Protein AF-Q21NZ9-F1 (afdb_monomer)

Sequence (690 aa):
MTSDVKNKANESQQNQSRYQQVKQILDKAYAAQAIPSYQGLGAFWNTLTYSDFMQFKLYGEKLIADKPQKSCCGAEPKTTRAQASGLIKGLRGEFPFNGEQFPALPWATNALTESDIQFIESWINDDCPEQDGVLLAEASKKEATAVVDPLNLAPSLSNSGNINAFKRSNNEPKQRKNADHLTDEEICKLREAFRWARSLNAWPRDRRSLNSWGKLHGDVCAHGFEQFLTWHRMFLYDFEKNLQDFDPDVTLPFWDWTSPEYDENRDKSKPSNGGIIPKIFRCFITEQAIAELVDEYHLPESVAQKLKAVVGRDFNSGVELFDAAKIEGEEYKNNAAIIVKKLEDLNPLWYNARYPNMFFKTESGNPNVYIRDKETNKPIPVDNGLRGFHHHFPTKQDVDNLLALEYWRDFAGGPAYNQAFGLVDMEPHNTIHIWVGGFNPNYDAEKAQNDNAKDLLDTNMPGDMLDNLTAGFDPIFWPHHVNIDRIFTMWQQRHPNQVPYGMDVALVGLGYNTRDALNAEALGYEYVDAAAFYVVDKTQPAGTINLNAEQINKTALATCRRVELRLHQIKQPTESMYIHAFINEPSIELDTPVVDNDKFAGYVSLWGHGSCVGGPGHCAVPGDAADPYDLRGPNHNAKRNISLDITKALRAAVARGEPNAQISLRALDASLTRIAQELDVEAVSINYVN

Radius of gyration: 30.89 Å; Cα contacts (8 Å, |Δi|>4): 1138; chains: 1; bounding box: 69×73×99 Å

Foldseek 3Di:
DPPVVVVVVVVVPPFAFLLNVLLVLLVVLQPDDDDDDLVPCRSVSVVDDPVCLQQDDRVNFAQFADDDDQDPVNDDDPDASLRSGPVLCQLVCHPPCVPPNHPGDDDDDDRRDPVSSVSVSVCSNVVNDPGDDDDDDDDDDDDDPDPDDDDDDWDAFAFPFQPLPDDAQPFAFAAAAALQFHDPVLLVLQLVLLVVLCVCVVPVPPCLHLVVLLQLQQPAAQAQALCNLLLLLLSLLVNQVSSCVVPVSHHHHAHPLQFCVCVVVLPQQDLPSAFDDHQLQWWADALVLLVCCCPVVVQDVLLSVLNVQRHPDTHLAVVRSCVSSVQDDPSCVVCVVVVVVSRCVVRVQYDHQWGALFAADADDPDRQHADADPPPRWGHGDSRRCVVPVDGRDHPVQLVVLLPDQASCQNRQNDPVSRGGHPLSVPPQLVCLDRGQYAQRQADVVVVVPDPDPDSPPSHDTRQSNRSNRNSSRSNSSSHSVVSNVSLQSSCVVHVPYDRPQQQCDSPPSRDGSVVSNDSSSSRHAYFHHKGKGFDDPVTQAQKHKHDWAFDPPSLLVPFPFKKWKFFQWFQAQFKKKKWKFKPCSPDDLPRDCPPDLRTQDIDTHHHPHDDPDDPPLQPFPPSPDPPPPPDDGRPRGGDMDIGTRSSSVVSCVVVVNRIIIMMMGMAGPVSPDGDRRGDTGMIMITRHD

pLDDT: mean 80.08, std 17.35, range [24.84, 98.5]

Structure (mmCIF, N/CA/C/O backbone):
data_AF-Q21NZ9-F1
#
_entry.id   AF-Q21NZ9-F1
#
loop_
_atom_site.group_PDB
_atom_site.id
_atom_site.type_symbol
_atom_site.label_atom_id
_atom_site.label_alt_id
_atom_site.label_comp_id
_atom_site.label_asym_id
_atom_site.label_entity_id
_atom_site.label_seq_id
_atom_site.pdbx_PDB_ins_code
_atom_site.Cartn_x
_atom_site.Cartn_y
_atom_site.Cartn_z
_atom_site.occupancy
_atom_site.B_iso_or_equiv
_atom_site.auth_seq_id
_atom_site.auth_comp_id
_atom_site.auth_asym_id
_atom_site.auth_atom_id
_atom_site.pdbx_PDB_model_num
ATOM 1 N N . MET A 1 1 ? 24.837 -41.348 63.133 1.00 41.78 1 MET A N 1
ATOM 2 C CA . MET A 1 1 ? 25.150 -41.889 61.788 1.00 41.78 1 MET A CA 1
ATOM 3 C C . MET A 1 1 ? 24.011 -41.631 60.789 1.00 41.78 1 MET A C 1
ATOM 5 O O . MET A 1 1 ? 23.680 -42.499 59.996 1.00 41.78 1 MET A O 1
ATOM 9 N N . THR A 1 2 ? 23.407 -40.438 60.794 1.00 40.72 2 THR A N 1
ATOM 10 C CA . THR A 1 2 ? 22.288 -40.085 59.888 1.00 40.72 2 THR A CA 1
ATOM 11 C C . THR A 1 2 ? 22.387 -38.652 59.346 1.00 40.72 2 THR A C 1
ATOM 13 O O . THR A 1 2 ? 21.443 -38.156 58.741 1.00 40.72 2 THR A O 1
ATOM 16 N N . SER A 1 3 ? 23.541 -37.997 59.515 1.00 34.06 3 SER A N 1
ATOM 17 C CA . SER A 1 3 ? 23.851 -36.676 58.947 1.00 34.06 3 SER A CA 1
ATOM 18 C C . SER A 1 3 ? 24.845 -36.740 57.778 1.00 34.06 3 SER A C 1
ATOM 20 O O . SER A 1 3 ? 24.787 -35.891 56.897 1.00 34.06 3 SER A O 1
ATOM 22 N N . ASP A 1 4 ? 25.680 -37.783 57.692 1.00 35.22 4 ASP A N 1
ATOM 23 C CA . ASP A 1 4 ? 26.759 -37.861 56.687 1.00 35.22 4 ASP A CA 1
ATOM 24 C C . ASP A 1 4 ? 26.341 -38.447 55.328 1.00 35.22 4 ASP A C 1
ATOM 26 O O . ASP A 1 4 ? 27.106 -38.397 54.368 1.00 35.22 4 ASP A O 1
ATOM 30 N N . VAL A 1 5 ? 25.116 -38.971 55.206 1.00 38.28 5 VAL A N 1
ATOM 31 C CA . VAL A 1 5 ? 24.594 -39.489 53.924 1.00 38.28 5 VAL A CA 1
ATOM 32 C C . VAL A 1 5 ? 23.822 -38.412 53.147 1.00 38.28 5 VAL A C 1
ATOM 34 O O . VAL A 1 5 ? 23.776 -38.465 51.923 1.00 38.28 5 VAL A O 1
ATOM 37 N N . LYS A 1 6 ? 23.286 -37.379 53.817 1.00 32.88 6 LYS A N 1
ATOM 38 C CA . LYS A 1 6 ? 22.602 -36.261 53.134 1.00 32.88 6 LYS A CA 1
ATOM 39 C C . LYS A 1 6 ? 23.563 -35.200 52.589 1.00 32.88 6 LYS A C 1
ATOM 41 O O . LYS A 1 6 ? 23.258 -34.606 51.561 1.00 32.88 6 LYS A O 1
ATOM 46 N N . ASN A 1 7 ? 24.739 -35.021 53.194 1.00 33.00 7 ASN A N 1
ATOM 47 C CA . ASN A 1 7 ? 25.736 -34.078 52.670 1.00 33.00 7 ASN A CA 1
ATOM 48 C C . ASN A 1 7 ? 26.469 -34.592 51.424 1.00 33.00 7 ASN A C 1
ATOM 50 O O . ASN A 1 7 ? 26.801 -33.792 50.558 1.00 33.00 7 ASN A O 1
ATOM 54 N N . LYS A 1 8 ? 26.616 -35.913 51.247 1.00 32.22 8 LYS A N 1
ATOM 55 C CA . LYS A 1 8 ? 27.181 -36.468 50.003 1.00 32.22 8 LYS A CA 1
ATOM 56 C C . LYS A 1 8 ? 26.236 -36.400 48.798 1.00 32.22 8 LYS A C 1
ATOM 58 O O . LYS A 1 8 ? 26.708 -36.476 47.670 1.00 32.22 8 LYS A O 1
ATOM 63 N N . ALA A 1 9 ? 24.928 -36.240 49.013 1.00 33.31 9 ALA A N 1
ATOM 64 C CA . ALA A 1 9 ? 23.975 -36.026 47.923 1.00 33.31 9 ALA A CA 1
ATOM 65 C C . ALA A 1 9 ? 23.998 -34.566 47.426 1.00 33.31 9 ALA A C 1
ATOM 67 O O . ALA A 1 9 ? 23.989 -34.338 46.219 1.00 33.31 9 ALA A O 1
ATOM 68 N N . ASN A 1 10 ? 24.131 -33.591 48.334 1.00 33.53 10 ASN A N 1
ATOM 69 C CA . ASN A 1 10 ? 24.170 -32.166 47.977 1.00 33.53 10 ASN A CA 1
ATOM 70 C C . ASN A 1 10 ? 25.502 -31.701 47.363 1.00 33.53 10 ASN A C 1
ATOM 72 O O . ASN A 1 10 ? 25.495 -30.763 46.572 1.00 33.53 10 ASN A O 1
ATOM 76 N N . GLU A 1 11 ? 26.629 -32.360 47.648 1.00 32.78 11 GLU A N 1
ATOM 77 C CA . GLU A 1 11 ? 27.914 -32.033 46.998 1.00 32.78 11 GLU A CA 1
ATOM 78 C C . GLU A 1 11 ? 27.989 -32.500 45.530 1.00 32.78 11 GLU A C 1
ATOM 80 O O . GLU A 1 11 ? 28.794 -31.982 44.760 1.00 32.78 11 GLU A O 1
ATOM 85 N N . SER A 1 12 ? 27.123 -33.428 45.101 1.00 37.47 12 SER A N 1
ATOM 86 C CA . SER A 1 12 ? 27.093 -33.909 43.708 1.00 37.47 12 SER A CA 1
ATOM 87 C C . SER A 1 12 ? 26.296 -33.019 42.741 1.00 37.47 12 SER A C 1
ATOM 89 O O . SER A 1 12 ? 26.471 -33.132 41.531 1.00 37.47 12 SER A O 1
ATOM 91 N N . GLN A 1 13 ? 25.463 -32.102 43.251 1.00 38.47 13 GLN A N 1
ATOM 92 C CA . GLN A 1 13 ? 24.642 -31.192 42.435 1.00 38.47 13 GLN A CA 1
ATOM 93 C C . GLN A 1 13 ? 25.307 -29.838 42.141 1.00 38.47 13 GLN A C 1
ATOM 95 O O . GLN A 1 13 ? 24.826 -29.100 41.288 1.00 38.47 13 GLN A O 1
ATOM 100 N N . GLN A 1 14 ? 26.422 -29.505 42.800 1.00 44.22 14 GLN A N 1
ATOM 101 C CA . GLN A 1 14 ? 27.068 -28.190 42.670 1.00 44.22 14 GLN A CA 1
ATOM 102 C C . GLN A 1 14 ? 28.117 -28.077 41.550 1.00 44.22 14 GLN A C 1
ATOM 104 O O . GLN A 1 14 ? 28.727 -27.024 41.411 1.00 44.22 14 GLN A O 1
ATOM 109 N N . ASN A 1 15 ? 28.309 -29.112 40.728 1.00 49.59 15 ASN A N 1
ATOM 110 C CA . ASN A 1 15 ? 29.311 -29.109 39.649 1.00 49.59 15 ASN A CA 1
ATOM 111 C C . ASN A 1 15 ? 28.767 -29.621 38.304 1.00 49.59 15 ASN A C 1
ATOM 113 O O . ASN A 1 15 ? 29.518 -30.120 37.467 1.00 49.59 15 ASN A O 1
ATOM 117 N N . GLN A 1 16 ? 27.452 -29.543 38.105 1.00 65.56 16 GLN A N 1
ATOM 118 C CA . GLN A 1 16 ? 26.800 -30.072 36.914 1.00 65.56 16 GLN A CA 1
ATOM 119 C C . GLN A 1 16 ? 26.615 -28.967 35.863 1.00 65.56 16 GLN A C 1
ATOM 121 O O . GLN A 1 16 ? 25.918 -27.985 36.128 1.00 65.56 16 GLN A O 1
ATOM 126 N N . SER A 1 17 ? 27.211 -29.128 34.673 1.00 81.38 17 SER A N 1
ATOM 127 C CA . SER A 1 17 ? 27.087 -28.134 33.593 1.00 81.38 17 SER A CA 1
ATOM 128 C C . SER A 1 17 ? 25.641 -28.006 33.113 1.00 81.38 17 SER A C 1
ATOM 130 O O . SER A 1 17 ? 24.862 -28.963 33.199 1.00 81.38 17 SER A O 1
ATOM 132 N N . ARG A 1 18 ? 25.261 -26.847 32.564 1.00 88.25 18 ARG A N 1
ATOM 133 C CA . ARG A 1 18 ? 23.921 -26.647 31.996 1.00 88.25 18 ARG A CA 1
ATOM 134 C C . ARG A 1 18 ? 23.584 -27.689 30.935 1.00 88.25 18 ARG A C 1
ATOM 136 O O . ARG A 1 18 ? 22.466 -28.186 30.937 1.00 88.25 18 ARG A O 1
ATOM 143 N N . TYR A 1 19 ? 24.549 -28.137 30.129 1.00 88.00 19 TYR A N 1
ATOM 144 C CA . TYR A 1 19 ? 24.334 -29.242 29.187 1.00 88.00 19 TYR A CA 1
ATOM 145 C C . TYR A 1 19 ? 23.906 -30.548 29.881 1.00 88.00 19 TYR A C 1
ATOM 147 O O . TYR A 1 19 ? 22.974 -31.223 29.441 1.00 88.00 19 TYR A O 1
ATOM 155 N N . GLN A 1 20 ? 24.535 -30.901 31.004 1.00 84.88 20 GLN A N 1
ATOM 156 C CA . GLN A 1 20 ? 24.129 -32.069 31.788 1.00 84.88 20 GLN A CA 1
ATOM 157 C C . GLN A 1 20 ? 22.739 -31.878 32.415 1.00 84.88 20 GLN A C 1
ATOM 159 O O . GLN A 1 20 ? 21.991 -32.845 32.548 1.00 84.88 20 GLN A O 1
ATOM 164 N N . GLN A 1 21 ? 22.379 -30.653 32.811 1.00 86.94 21 GLN A N 1
ATOM 165 C CA . GLN A 1 21 ? 21.040 -30.338 33.328 1.00 86.94 21 GLN A CA 1
ATOM 166 C C . GLN A 1 21 ? 19.971 -30.445 32.229 1.00 86.94 21 GLN A C 1
ATOM 168 O O . GLN A 1 21 ? 18.910 -31.015 32.473 1.00 86.94 21 GLN A O 1
ATOM 173 N N . VAL A 1 22 ? 20.277 -30.017 30.998 1.00 88.81 22 VAL A N 1
ATOM 174 C CA . VAL A 1 22 ? 19.410 -30.217 29.823 1.00 88.81 22 VAL A CA 1
ATOM 175 C C . VAL A 1 22 ? 19.133 -31.707 29.600 1.00 88.81 22 VAL A C 1
ATOM 177 O O . VAL A 1 22 ? 17.973 -32.088 29.465 1.00 88.81 22 VAL A O 1
ATOM 180 N N . LYS A 1 23 ? 20.155 -32.578 29.645 1.00 87.62 23 LYS A N 1
ATOM 181 C CA . LYS A 1 23 ? 19.942 -34.036 29.525 1.00 87.62 23 LYS A CA 1
ATOM 182 C C . LYS A 1 23 ? 19.028 -34.588 30.618 1.00 87.62 23 LYS A C 1
ATOM 184 O O . LYS A 1 23 ? 18.142 -35.378 30.317 1.00 87.62 23 LYS A O 1
ATOM 189 N N . GLN A 1 24 ? 19.181 -34.132 31.862 1.00 85.19 24 GLN A N 1
ATOM 190 C CA . GLN A 1 24 ? 18.306 -34.556 32.961 1.00 85.19 24 GLN A CA 1
ATOM 191 C C . GLN A 1 24 ? 16.855 -34.103 32.780 1.00 85.19 24 GLN A C 1
ATOM 193 O O . GLN A 1 24 ? 15.945 -34.858 33.113 1.00 85.19 24 GLN A O 1
ATOM 198 N N . ILE A 1 25 ? 16.622 -32.894 32.262 1.00 85.94 25 ILE A N 1
ATOM 199 C CA . ILE A 1 25 ? 15.269 -32.417 31.943 1.00 85.94 25 ILE A CA 1
ATOM 200 C C . ILE A 1 25 ? 14.638 -33.313 30.867 1.00 85.94 25 ILE A C 1
ATOM 202 O O . ILE A 1 25 ? 13.499 -33.749 31.024 1.00 85.94 25 ILE A O 1
ATOM 206 N N . LEU A 1 26 ? 15.393 -33.665 29.822 1.00 83.81 26 LEU A N 1
ATOM 207 C CA . LEU A 1 26 ? 14.926 -34.586 28.781 1.00 83.81 26 LEU A CA 1
ATOM 208 C C . LEU A 1 26 ? 14.682 -36.007 29.324 1.00 83.81 26 LEU A C 1
ATOM 210 O O . LEU A 1 26 ? 13.696 -36.647 28.959 1.00 83.81 26 LEU A O 1
ATOM 214 N N . ASP A 1 27 ? 15.509 -36.480 30.260 1.00 79.38 27 ASP A N 1
ATOM 215 C CA . ASP A 1 27 ? 15.332 -37.779 30.921 1.00 79.38 27 ASP A CA 1
ATOM 216 C C . ASP A 1 27 ? 14.078 -37.836 31.804 1.00 79.38 27 ASP A C 1
ATOM 218 O O . ASP A 1 27 ? 13.386 -38.858 31.812 1.00 79.38 27 ASP A O 1
ATOM 222 N N . LYS A 1 28 ? 13.736 -36.742 32.508 1.00 74.31 28 LYS A N 1
ATOM 223 C CA . LYS A 1 28 ? 12.470 -36.644 33.263 1.00 74.31 28 LYS A CA 1
ATOM 224 C C . LYS A 1 28 ? 11.268 -36.892 32.354 1.00 74.31 28 LYS A C 1
ATOM 226 O O . LYS A 1 28 ? 10.321 -37.557 32.768 1.00 74.31 28 LYS A O 1
ATOM 231 N N . ALA A 1 29 ? 11.319 -36.371 31.131 1.00 68.44 29 ALA A N 1
ATOM 232 C CA . ALA A 1 29 ? 10.246 -36.532 30.164 1.00 68.44 29 ALA A CA 1
ATOM 233 C C . ALA A 1 29 ? 10.205 -37.934 29.522 1.00 68.44 29 ALA A C 1
ATOM 235 O O . ALA A 1 29 ? 9.143 -38.379 29.099 1.00 68.44 29 ALA A O 1
ATOM 236 N N . TYR A 1 30 ? 11.333 -38.652 29.479 1.00 67.94 30 TYR A N 1
ATOM 237 C CA . TYR A 1 30 ? 11.453 -39.977 28.851 1.00 67.94 30 TYR A CA 1
ATOM 238 C C . TYR A 1 30 ? 11.062 -41.161 29.761 1.00 67.94 30 TYR A C 1
ATOM 240 O O . TYR A 1 30 ? 10.768 -42.250 29.274 1.00 67.94 30 TYR A O 1
ATOM 248 N N . ALA A 1 31 ? 11.044 -40.994 31.087 1.00 56.03 31 ALA A N 1
ATOM 249 C CA . ALA A 1 31 ? 10.958 -42.106 32.046 1.00 56.03 31 ALA A CA 1
ATOM 250 C C . ALA A 1 31 ? 9.605 -42.865 32.127 1.00 56.03 31 ALA A C 1
ATOM 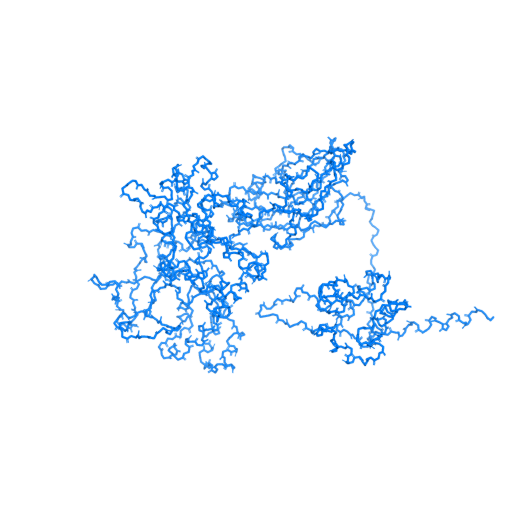252 O O . ALA A 1 31 ? 9.500 -43.832 32.886 1.00 56.03 31 ALA A O 1
ATOM 253 N N . ALA A 1 32 ? 8.569 -42.484 31.373 1.00 49.38 32 ALA A N 1
ATOM 254 C CA . ALA A 1 32 ? 7.253 -43.129 31.422 1.00 49.38 32 ALA A CA 1
ATOM 255 C C . ALA A 1 32 ? 7.075 -44.141 30.270 1.00 49.38 32 ALA A C 1
ATOM 257 O O . ALA A 1 32 ? 6.881 -43.793 29.112 1.00 49.38 32 ALA A O 1
ATOM 258 N N . GLN A 1 33 ? 7.161 -45.429 30.612 1.00 50.06 33 GLN A N 1
ATOM 259 C CA . GLN A 1 33 ? 7.106 -46.573 29.696 1.00 50.06 33 GLN A CA 1
ATOM 260 C C . GLN A 1 33 ? 5.772 -46.692 28.931 1.00 50.06 33 GLN A C 1
ATOM 262 O O . GLN A 1 33 ? 4.838 -47.322 29.420 1.00 50.06 33 GLN A O 1
ATOM 267 N N . ALA A 1 34 ? 5.714 -46.140 27.719 1.00 51.00 34 ALA A N 1
ATOM 268 C CA . ALA A 1 34 ? 4.992 -46.615 26.525 1.00 51.00 34 ALA A CA 1
ATOM 269 C C . ALA A 1 34 ? 5.050 -45.502 25.463 1.00 51.00 34 ALA A C 1
ATOM 271 O O . ALA A 1 34 ? 4.974 -44.348 25.856 1.00 51.00 34 ALA A O 1
ATOM 272 N N . ILE A 1 35 ? 5.049 -45.847 24.158 1.00 50.28 35 ILE A N 1
ATOM 273 C CA . ILE A 1 35 ? 4.934 -44.968 22.949 1.00 50.28 35 ILE A CA 1
ATOM 274 C C . ILE A 1 35 ? 6.278 -44.872 22.165 1.00 50.28 35 ILE A C 1
ATOM 276 O O . ILE A 1 35 ? 7.349 -44.987 22.759 1.00 50.28 35 ILE A O 1
ATOM 280 N N . PRO A 1 36 ? 6.244 -44.878 20.809 1.00 48.75 36 PRO A N 1
ATOM 281 C CA . PRO A 1 36 ? 7.203 -45.585 19.968 1.00 48.75 36 PRO A CA 1
ATOM 282 C C . PRO A 1 36 ? 8.539 -44.875 19.802 1.00 48.75 36 PRO A C 1
ATOM 284 O O . PRO A 1 36 ? 8.628 -43.652 19.712 1.00 48.75 36 PRO A O 1
ATOM 287 N N . SER A 1 37 ? 9.581 -45.691 19.653 1.00 50.16 37 SER A N 1
ATOM 288 C CA . SER A 1 37 ? 10.894 -45.225 19.253 1.00 50.16 37 SER A CA 1
ATOM 289 C C . SER A 1 37 ? 10.801 -44.602 17.860 1.00 50.16 37 SER A C 1
ATOM 291 O O . SER A 1 37 ? 10.395 -45.242 16.890 1.00 50.16 37 SER A O 1
ATOM 293 N N . TYR A 1 38 ? 11.196 -43.338 17.763 1.00 58.59 38 TYR A N 1
ATOM 294 C CA . TYR A 1 38 ? 11.566 -42.689 16.513 1.00 58.59 38 TYR A CA 1
ATOM 295 C C . TYR A 1 38 ? 12.626 -43.550 15.803 1.00 58.59 38 TYR A C 1
ATOM 297 O O . TYR A 1 38 ? 13.817 -43.420 16.068 1.00 58.59 38 TYR A O 1
ATOM 305 N N . GLN A 1 39 ? 12.194 -44.509 14.981 1.00 57.88 39 GLN A N 1
ATOM 306 C CA . GLN A 1 39 ? 13.056 -45.464 14.270 1.00 57.88 39 GLN A CA 1
ATOM 307 C C . GLN A 1 39 ? 14.069 -46.226 15.160 1.00 57.88 39 GLN A C 1
ATOM 309 O O . GLN A 1 39 ? 15.132 -46.618 14.690 1.00 57.88 39 GLN A O 1
ATOM 314 N N . GLY A 1 40 ? 13.773 -46.450 16.447 1.00 61.38 40 GLY A N 1
ATOM 315 C CA . GLY A 1 40 ? 14.697 -47.140 17.365 1.00 61.38 40 GLY A CA 1
ATOM 316 C C . GLY A 1 40 ? 15.707 -46.257 18.113 1.00 61.38 40 GLY A C 1
ATOM 317 O O . GLY A 1 40 ? 16.506 -46.803 18.865 1.00 61.38 40 GLY A O 1
ATOM 318 N N . LEU A 1 41 ? 15.667 -44.925 17.965 1.00 67.44 41 LEU A N 1
ATOM 319 C CA . LEU A 1 41 ? 16.703 -44.016 18.493 1.00 67.44 41 LEU A CA 1
ATOM 320 C C . LEU A 1 41 ? 16.736 -43.848 20.031 1.00 67.44 41 LEU A C 1
ATOM 322 O O . LEU A 1 41 ? 17.771 -43.467 20.570 1.00 67.44 41 LEU A O 1
ATOM 326 N N . GLY A 1 42 ? 15.649 -44.153 20.752 1.00 72.88 42 GLY A N 1
ATOM 327 C CA . GLY A 1 42 ? 15.595 -44.070 22.224 1.00 72.88 42 GLY A CA 1
ATOM 328 C C . GLY A 1 42 ? 15.958 -42.684 22.787 1.00 72.88 42 GLY A C 1
ATOM 329 O O . GLY A 1 42 ? 15.725 -41.666 22.136 1.00 72.88 42 GLY A O 1
ATOM 330 N N . ALA A 1 43 ? 16.548 -42.643 23.988 1.00 77.31 43 ALA A N 1
ATOM 331 C CA . ALA A 1 43 ? 17.097 -41.427 24.603 1.00 77.31 43 ALA A CA 1
ATOM 332 C C . ALA A 1 43 ? 18.424 -41.009 23.937 1.00 77.31 43 ALA A C 1
ATOM 334 O O . ALA A 1 43 ? 19.490 -41.037 24.555 1.00 77.31 43 ALA A O 1
ATOM 335 N N . PHE A 1 44 ? 18.375 -40.662 22.648 1.00 80.38 44 PHE A N 1
ATOM 336 C CA . PHE A 1 44 ? 19.564 -40.422 21.823 1.00 80.38 44 PHE A CA 1
ATOM 337 C C . PHE A 1 44 ? 20.475 -39.310 22.375 1.00 80.38 44 PHE A C 1
ATOM 339 O O . PHE A 1 44 ? 21.686 -39.349 22.181 1.00 80.38 44 PHE A O 1
ATOM 346 N N . TRP A 1 45 ? 19.941 -38.343 23.129 1.00 85.62 45 TRP A N 1
ATOM 347 C CA . TRP A 1 45 ? 20.740 -37.308 23.804 1.00 85.62 45 TRP A CA 1
ATOM 348 C C . TRP A 1 45 ? 21.736 -37.882 24.823 1.00 85.62 45 TRP A C 1
ATOM 350 O O . TRP A 1 45 ? 22.748 -37.242 25.120 1.00 85.62 45 TRP A O 1
ATOM 360 N N . ASN A 1 46 ? 21.503 -39.098 25.322 1.00 82.69 46 ASN A N 1
ATOM 361 C CA . ASN A 1 46 ? 22.430 -39.819 26.192 1.00 82.69 46 ASN A CA 1
ATOM 362 C C . ASN A 1 46 ? 23.421 -40.703 25.425 1.00 82.69 46 ASN A C 1
ATOM 364 O O . ASN A 1 46 ? 24.447 -41.076 25.989 1.00 82.69 46 ASN A O 1
ATOM 368 N N . THR A 1 47 ? 23.150 -41.025 24.157 1.00 79.44 47 THR A N 1
ATOM 369 C CA . THR A 1 47 ? 24.030 -41.864 23.325 1.00 79.44 47 THR A CA 1
ATOM 370 C C . THR A 1 47 ? 24.922 -41.058 22.383 1.00 79.44 47 THR A C 1
ATOM 372 O O . THR A 1 47 ? 25.941 -41.571 21.932 1.00 79.44 47 THR A O 1
ATOM 375 N N . LEU A 1 48 ? 24.548 -39.817 22.065 1.00 84.44 48 LEU A N 1
ATOM 376 C CA . LEU A 1 48 ? 25.329 -38.918 21.217 1.00 84.44 48 LEU A CA 1
ATOM 377 C C . LEU A 1 48 ? 26.420 -38.190 22.012 1.00 84.44 48 LEU A C 1
ATOM 379 O O . LEU A 1 48 ? 26.218 -37.795 23.167 1.00 84.44 48 LEU A O 1
ATOM 383 N N . THR A 1 49 ? 27.563 -37.956 21.361 1.00 86.88 49 THR A N 1
ATOM 384 C CA . THR A 1 49 ? 28.561 -36.994 21.851 1.00 86.88 49 THR A CA 1
ATOM 385 C C . THR A 1 49 ? 27.986 -35.573 21.799 1.00 86.88 49 THR A C 1
ATOM 387 O O . THR A 1 49 ? 27.008 -35.325 21.094 1.00 86.88 49 THR A O 1
ATOM 390 N N . TYR A 1 50 ? 28.579 -34.616 22.520 1.00 85.88 50 TYR A N 1
ATOM 391 C CA . TYR A 1 50 ? 28.137 -33.215 22.461 1.00 85.88 50 TYR A CA 1
ATOM 392 C C . TYR A 1 50 ? 28.158 -32.667 21.021 1.00 85.88 50 TYR A C 1
ATOM 394 O O . TYR A 1 50 ? 27.169 -32.093 20.564 1.00 85.88 50 TYR A O 1
ATOM 402 N N . SER A 1 51 ? 29.237 -32.932 20.275 1.00 84.25 51 SER A N 1
ATOM 403 C CA . SER A 1 51 ? 29.370 -32.532 18.867 1.00 84.25 51 SER A CA 1
ATOM 404 C C . SER A 1 51 ? 28.268 -33.128 17.986 1.00 84.25 51 SER A C 1
ATOM 406 O O . SER A 1 51 ? 27.670 -32.418 17.177 1.00 84.25 51 SER A O 1
ATOM 408 N N . ASP A 1 52 ? 27.962 -34.416 18.161 1.00 86.06 52 ASP A N 1
ATOM 409 C CA . ASP A 1 52 ? 26.918 -35.081 17.376 1.00 86.06 52 ASP A CA 1
ATOM 410 C C . ASP A 1 52 ? 25.522 -34.594 17.766 1.00 86.06 52 ASP A C 1
ATOM 412 O O . ASP A 1 52 ? 24.672 -34.424 16.898 1.00 86.06 52 ASP A O 1
ATOM 416 N N . PHE A 1 53 ? 25.288 -34.311 19.051 1.00 88.94 53 PHE A N 1
ATOM 417 C CA . PHE A 1 53 ? 24.029 -33.751 19.541 1.00 88.94 53 PHE A CA 1
ATOM 418 C C . PHE A 1 53 ? 23.755 -32.358 18.950 1.00 88.94 53 PHE A C 1
ATOM 420 O O . PHE A 1 53 ? 22.625 -32.071 18.564 1.00 88.94 53 PHE A O 1
ATOM 427 N N . MET A 1 54 ? 24.789 -31.523 18.800 1.00 89.81 54 MET A N 1
ATOM 428 C CA . MET A 1 54 ? 24.687 -30.193 18.178 1.00 89.81 54 MET A CA 1
ATOM 429 C C . MET A 1 54 ? 24.349 -30.224 16.688 1.00 89.81 54 MET A C 1
ATOM 431 O O . MET A 1 54 ? 23.721 -29.296 16.188 1.00 89.81 54 MET A O 1
ATOM 435 N N . GLN A 1 55 ? 24.755 -31.272 15.971 1.00 88.12 55 GLN A N 1
ATOM 436 C CA . GLN A 1 55 ? 24.476 -31.426 14.538 1.00 88.12 55 GLN A CA 1
ATOM 437 C C . GLN A 1 55 ? 23.306 -32.374 14.255 1.00 88.12 55 GLN A C 1
ATOM 439 O O . GLN A 1 55 ? 22.973 -32.623 13.093 1.00 88.12 55 GLN A O 1
ATOM 444 N N . PHE A 1 56 ? 22.679 -32.911 15.302 1.00 89.00 56 PHE A N 1
ATOM 445 C CA . PHE A 1 56 ? 21.681 -33.952 15.162 1.00 89.00 56 PHE A CA 1
ATOM 446 C C . PHE A 1 56 ? 20.422 -33.439 14.461 1.00 89.00 56 PHE A C 1
ATOM 448 O O . PHE A 1 56 ? 19.868 -32.386 14.798 1.00 89.00 56 PHE A O 1
ATOM 455 N N . LYS A 1 57 ? 19.950 -34.231 13.495 1.00 89.25 57 LYS A N 1
ATOM 456 C CA . LYS A 1 57 ? 18.705 -33.987 12.772 1.00 89.25 57 LYS A CA 1
ATOM 457 C C . LYS A 1 57 ? 17.703 -35.089 13.063 1.00 89.25 57 LYS A C 1
ATOM 459 O O . LYS A 1 57 ? 18.012 -36.266 12.886 1.00 89.25 57 LYS A O 1
ATOM 464 N N . LEU A 1 58 ? 16.489 -34.703 13.430 1.00 83.75 58 LEU A N 1
ATOM 465 C CA . LEU A 1 58 ? 15.364 -35.605 13.625 1.00 83.75 58 LEU A CA 1
ATOM 466 C C . LEU A 1 58 ? 14.362 -35.376 12.490 1.00 83.75 58 LEU A C 1
ATOM 468 O O . LEU A 1 58 ? 13.889 -34.263 12.307 1.00 83.75 58 LEU A O 1
ATOM 472 N N . TYR A 1 59 ? 14.104 -36.402 11.675 1.00 82.00 59 TYR A N 1
ATOM 473 C CA . TYR A 1 59 ? 13.317 -36.289 10.430 1.00 82.00 59 TYR A CA 1
ATOM 474 C C . TYR A 1 59 ? 13.778 -35.187 9.454 1.00 82.00 59 TYR A C 1
ATOM 476 O O . TYR A 1 59 ? 12.984 -34.629 8.706 1.00 82.00 59 TYR A O 1
ATOM 484 N N . GLY A 1 60 ? 15.080 -34.894 9.429 1.00 81.56 60 GLY A N 1
ATOM 485 C CA . GLY A 1 60 ? 15.658 -33.847 8.579 1.00 81.56 60 GLY A CA 1
ATOM 486 C C . GLY A 1 60 ? 15.709 -32.462 9.232 1.00 81.56 60 GLY A C 1
ATOM 487 O O . GLY A 1 60 ? 16.503 -31.632 8.785 1.00 81.56 60 GLY A O 1
ATOM 488 N N . GLU A 1 61 ? 14.985 -32.254 10.335 1.00 84.88 61 GLU A N 1
ATOM 489 C CA . GLU A 1 61 ? 14.982 -31.012 11.113 1.00 84.88 61 GLU A CA 1
ATOM 490 C C . GLU A 1 61 ? 16.130 -30.977 12.120 1.00 84.88 61 GLU A C 1
ATOM 492 O O . GLU A 1 61 ? 16.320 -31.920 12.891 1.00 84.88 61 GLU A O 1
ATOM 497 N N . LYS A 1 62 ? 16.900 -29.883 12.147 1.00 90.88 62 LYS A N 1
ATOM 498 C CA . LYS A 1 62 ? 17.960 -29.698 13.151 1.00 90.88 62 LYS A CA 1
ATOM 499 C C . LYS A 1 62 ? 17.341 -29.475 14.527 1.00 90.88 62 LYS A C 1
ATOM 501 O O . LYS A 1 62 ? 16.559 -28.544 14.716 1.00 90.88 62 LYS A O 1
ATOM 506 N N . LEU A 1 63 ? 17.742 -30.282 15.510 1.00 89.44 63 LEU A N 1
ATOM 507 C CA . LEU A 1 63 ? 17.270 -30.088 16.883 1.00 89.44 63 LEU A CA 1
ATOM 508 C C . LEU A 1 63 ? 17.825 -28.815 17.513 1.00 89.44 63 LEU A C 1
ATOM 510 O O . LEU A 1 63 ? 17.124 -28.195 18.303 1.00 89.44 63 LEU A O 1
ATOM 514 N N . ILE A 1 64 ? 19.035 -28.411 17.134 1.00 92.50 64 ILE A N 1
ATOM 515 C CA . ILE A 1 64 ? 19.661 -27.153 17.535 1.00 92.50 64 ILE A CA 1
ATOM 516 C C . ILE A 1 64 ? 19.926 -26.349 16.267 1.00 92.50 64 ILE A C 1
ATOM 518 O O . ILE A 1 64 ? 20.637 -26.806 15.372 1.00 92.50 64 ILE A O 1
ATOM 522 N N . ALA A 1 65 ? 19.324 -25.167 16.166 1.00 88.25 65 ALA A N 1
ATOM 523 C CA . ALA A 1 65 ? 19.482 -24.302 15.007 1.00 88.25 65 ALA A CA 1
ATOM 524 C C . ALA A 1 65 ? 20.921 -23.778 14.885 1.00 88.25 65 ALA A C 1
ATOM 526 O O . ALA A 1 65 ? 21.657 -23.653 15.875 1.00 88.25 65 ALA A O 1
ATOM 527 N N . ASP A 1 66 ? 21.313 -23.443 13.656 1.00 84.75 66 ASP A N 1
ATOM 528 C CA . ASP A 1 66 ? 22.568 -22.741 13.403 1.00 84.75 66 ASP A CA 1
ATOM 529 C C . ASP A 1 66 ? 22.531 -21.340 14.021 1.00 84.75 66 ASP A C 1
ATOM 531 O O . ASP A 1 66 ? 21.464 -20.794 14.318 1.00 84.75 66 ASP A O 1
ATOM 535 N N . LYS A 1 67 ? 23.711 -20.748 14.232 1.00 77.06 67 LYS A N 1
ATOM 536 C CA . LYS A 1 67 ? 23.771 -19.366 14.705 1.00 77.06 67 LYS A CA 1
ATOM 537 C C . LYS A 1 67 ? 23.073 -18.456 13.689 1.00 77.06 67 LYS A C 1
ATOM 539 O O . LYS A 1 67 ? 23.316 -18.617 12.489 1.00 77.06 67 LYS A O 1
ATOM 544 N N . PRO A 1 68 ? 22.249 -17.502 14.145 1.00 63.53 68 PRO A N 1
ATOM 545 C CA . PRO A 1 68 ? 21.593 -16.584 13.237 1.00 63.53 68 PRO A CA 1
ATOM 546 C C . PRO A 1 68 ? 22.633 -15.813 12.413 1.00 63.53 68 PRO A C 1
ATOM 548 O O . PRO A 1 68 ? 23.542 -15.196 12.971 1.00 63.53 68 PRO A O 1
ATOM 551 N N . GLN A 1 69 ? 22.529 -15.863 11.086 1.00 55.62 69 GLN A N 1
ATOM 552 C CA . GLN A 1 69 ? 23.341 -15.012 10.218 1.00 55.62 69 GLN A CA 1
ATOM 553 C C . GLN A 1 69 ? 22.724 -13.610 10.182 1.00 55.62 69 GLN A C 1
ATOM 555 O O . GLN A 1 69 ? 21.500 -13.472 10.136 1.00 55.62 69 GLN A O 1
ATOM 560 N N . LYS A 1 70 ? 23.559 -12.564 10.219 1.00 50.19 70 LYS A N 1
ATOM 561 C CA . LYS A 1 70 ? 23.086 -11.183 10.049 1.00 50.19 70 LYS A CA 1
ATOM 562 C C . LYS A 1 70 ? 22.402 -11.061 8.690 1.00 50.19 70 LYS A C 1
ATOM 564 O O . LYS A 1 70 ? 22.983 -11.458 7.682 1.00 50.19 70 LYS A O 1
ATOM 569 N N . SER A 1 71 ? 21.183 -10.525 8.672 1.00 49.25 71 SER A N 1
ATOM 570 C CA . SER A 1 71 ? 20.484 -10.284 7.412 1.00 49.25 71 SER A CA 1
ATOM 571 C C . SER A 1 71 ? 21.176 -9.168 6.624 1.00 49.25 71 SER A C 1
ATOM 573 O O . SER A 1 71 ? 21.839 -8.297 7.196 1.00 49.25 71 SER A O 1
ATOM 575 N N . CYS A 1 72 ? 20.970 -9.167 5.309 1.00 44.28 72 CYS A N 1
ATOM 576 C CA . CYS A 1 72 ? 21.426 -8.146 4.360 1.00 44.28 72 CYS A CA 1
ATOM 577 C C . CYS A 1 72 ? 20.970 -6.707 4.696 1.00 44.28 72 CYS A C 1
ATOM 579 O O . CYS A 1 72 ? 21.466 -5.754 4.100 1.00 44.28 72 CYS A O 1
ATOM 581 N N . CYS A 1 73 ? 20.067 -6.528 5.669 1.00 45.31 73 CYS A N 1
ATOM 582 C CA . CYS A 1 73 ? 19.604 -5.226 6.157 1.00 45.31 73 CYS A CA 1
ATOM 583 C C . CYS A 1 73 ? 20.249 -4.795 7.488 1.00 45.31 73 CYS A C 1
ATOM 585 O O . CYS A 1 73 ? 19.844 -3.787 8.057 1.00 45.31 73 CYS A O 1
ATOM 587 N N . GLY A 1 74 ? 21.208 -5.556 8.028 1.00 42.59 74 GLY A N 1
ATOM 588 C CA . GLY A 1 74 ? 21.825 -5.260 9.327 1.00 42.59 74 GLY A CA 1
ATOM 589 C C . GLY A 1 74 ? 20.886 -5.429 10.530 1.00 42.59 74 GLY A C 1
ATOM 590 O O . GLY A 1 74 ? 21.267 -5.074 11.643 1.00 42.59 74 GLY A O 1
ATOM 591 N N . ALA A 1 75 ? 19.684 -5.976 10.324 1.00 44.00 75 ALA A N 1
ATOM 592 C CA . ALA A 1 75 ? 18.726 -6.235 11.389 1.00 44.00 75 ALA A CA 1
ATOM 593 C C . ALA A 1 75 ? 19.108 -7.502 12.168 1.00 44.00 75 ALA A C 1
ATOM 595 O O . ALA A 1 75 ? 19.440 -8.537 11.578 1.00 44.00 75 ALA A O 1
ATOM 596 N N . GLU A 1 76 ? 19.035 -7.412 13.498 1.00 46.47 76 GLU A N 1
ATOM 597 C CA . GLU A 1 76 ? 19.110 -8.573 14.384 1.00 46.47 76 GLU A CA 1
ATOM 598 C C . GLU A 1 76 ? 17.969 -9.554 14.025 1.00 46.47 76 GLU A C 1
ATOM 600 O O . GLU A 1 76 ? 16.837 -9.129 13.768 1.00 46.47 76 GLU A O 1
ATOM 605 N N . PRO A 1 77 ? 18.239 -10.865 13.962 1.00 52.03 77 PRO A N 1
ATOM 606 C CA . PRO A 1 77 ? 17.228 -11.862 13.638 1.00 52.03 77 PRO A CA 1
ATOM 607 C C . PRO A 1 77 ? 16.086 -11.837 14.661 1.00 52.03 77 PRO A C 1
ATOM 609 O O . PRO A 1 77 ? 16.306 -11.958 15.862 1.00 52.03 77 PRO A O 1
ATOM 612 N N . LYS A 1 78 ? 14.846 -11.716 14.169 1.00 56.59 78 LYS A N 1
ATOM 613 C CA . LYS A 1 78 ? 13.627 -11.595 14.994 1.00 56.59 78 LYS A CA 1
ATOM 614 C C . LYS A 1 78 ? 13.276 -12.848 15.809 1.00 56.59 78 LYS A C 1
ATOM 616 O O . LYS A 1 78 ? 12.396 -12.780 16.659 1.00 56.59 78 LYS A O 1
ATOM 621 N N . THR A 1 79 ? 13.921 -13.985 15.548 1.00 66.25 79 THR A N 1
ATOM 622 C CA . THR A 1 79 ? 13.741 -15.212 16.333 1.00 66.25 79 THR A CA 1
ATOM 623 C C . THR A 1 79 ? 15.055 -15.599 16.985 1.00 66.25 79 THR A C 1
ATOM 625 O O . THR A 1 79 ? 16.119 -15.576 16.363 1.00 66.25 79 THR A O 1
ATOM 628 N N . THR A 1 80 ? 14.980 -15.947 18.265 1.00 81.56 80 THR A N 1
ATOM 629 C CA . THR A 1 80 ? 16.142 -16.446 18.995 1.00 81.56 80 THR A CA 1
ATOM 630 C C . THR A 1 80 ? 16.572 -17.799 18.426 1.00 81.56 80 THR A C 1
ATOM 632 O O . THR A 1 80 ? 15.760 -18.560 17.888 1.00 81.56 80 THR A O 1
ATOM 635 N N . ARG A 1 81 ? 17.857 -18.142 18.568 1.00 87.25 81 ARG A N 1
ATOM 636 C CA . ARG A 1 81 ? 18.381 -19.454 18.159 1.00 87.25 81 ARG A CA 1
ATOM 637 C C . ARG A 1 81 ? 17.583 -20.598 18.799 1.00 87.25 81 ARG A C 1
ATOM 639 O O . ARG A 1 81 ? 17.344 -21.615 18.150 1.00 87.25 81 ARG A O 1
ATOM 646 N N . ALA A 1 82 ? 17.119 -20.410 20.036 1.00 86.81 82 ALA A N 1
ATOM 647 C CA . ALA A 1 82 ? 16.214 -21.328 20.719 1.00 86.81 82 ALA A CA 1
ATOM 648 C C . ALA A 1 82 ? 14.874 -21.504 19.986 1.00 86.81 82 ALA A C 1
ATOM 650 O O . ALA A 1 82 ? 14.499 -22.634 19.698 1.00 86.81 82 ALA A O 1
ATOM 651 N N . GLN A 1 83 ? 14.197 -20.420 19.597 1.00 85.19 83 GLN A N 1
ATOM 652 C CA . GLN A 1 83 ? 12.917 -20.487 18.869 1.00 85.19 83 GLN A CA 1
ATOM 653 C C . GLN A 1 83 ? 13.047 -21.141 17.484 1.00 85.19 83 GLN A C 1
ATOM 655 O O . GLN A 1 83 ? 12.136 -21.821 17.017 1.00 85.19 83 GLN A O 1
ATOM 660 N N . ALA A 1 84 ? 14.192 -20.980 16.818 1.00 85.94 84 ALA A N 1
ATOM 661 C CA . ALA A 1 84 ? 14.460 -21.647 15.545 1.00 85.94 84 ALA A CA 1
ATOM 662 C C . ALA A 1 84 ? 14.776 -23.152 15.697 1.00 85.94 84 ALA A C 1
ATOM 664 O O . ALA A 1 84 ? 14.698 -23.894 14.717 1.00 85.94 84 ALA A O 1
ATOM 665 N N . SER A 1 85 ? 15.134 -23.608 16.903 1.00 90.50 85 SER A N 1
ATOM 666 C CA . SER A 1 85 ? 15.614 -24.965 17.174 1.00 90.50 85 SER A CA 1
ATOM 667 C C . SER A 1 85 ? 14.475 -25.985 17.228 1.00 90.50 85 SER A C 1
ATOM 669 O O . SER A 1 85 ? 13.520 -25.829 17.990 1.00 90.50 85 SER A O 1
ATOM 671 N N . GLY A 1 86 ? 14.603 -27.083 16.472 1.00 87.81 86 GLY A N 1
ATOM 672 C CA . GLY A 1 86 ? 13.607 -28.158 16.430 1.00 87.81 86 GLY A CA 1
ATOM 673 C C . GLY A 1 86 ? 13.337 -28.809 17.791 1.00 87.81 86 GLY A C 1
ATOM 674 O O . GLY A 1 86 ? 12.235 -29.299 18.014 1.00 87.81 86 GLY A O 1
ATOM 675 N N . LEU A 1 87 ? 14.298 -28.764 18.725 1.00 88.56 87 LEU A N 1
ATOM 676 C CA . LEU A 1 87 ? 14.104 -29.229 20.098 1.00 88.56 87 LEU A CA 1
ATOM 677 C C . LEU A 1 87 ? 13.033 -28.408 20.829 1.00 88.56 87 LEU A C 1
ATOM 679 O O . LEU A 1 87 ? 12.129 -28.999 21.403 1.00 88.56 87 LEU A O 1
ATOM 683 N N . ILE A 1 88 ? 13.097 -27.073 20.779 1.00 89.94 88 ILE A N 1
ATOM 684 C CA . ILE A 1 88 ? 12.127 -26.196 21.457 1.00 89.94 88 ILE A CA 1
ATOM 685 C C . ILE A 1 88 ? 10.755 -26.299 20.799 1.00 89.94 88 ILE A C 1
ATOM 687 O O . ILE A 1 88 ? 9.767 -26.506 21.501 1.00 89.94 88 ILE A O 1
ATOM 691 N N . LYS A 1 89 ? 10.708 -26.265 19.461 1.00 86.25 89 LYS A N 1
ATOM 692 C CA . LYS A 1 89 ? 9.469 -26.482 18.695 1.00 86.25 89 LYS A CA 1
ATOM 693 C C . LYS A 1 89 ? 8.819 -27.807 19.064 1.00 86.25 89 LYS A C 1
ATOM 695 O O . LYS A 1 89 ? 7.627 -27.866 19.336 1.00 86.25 89 LYS A O 1
ATOM 700 N N . GLY A 1 90 ? 9.630 -28.859 19.151 1.00 82.56 90 GLY A N 1
ATOM 701 C CA . GLY A 1 90 ? 9.199 -30.157 19.630 1.00 82.56 90 GLY A CA 1
ATOM 702 C C . GLY A 1 90 ? 8.600 -30.090 21.024 1.00 82.56 90 GLY A C 1
ATOM 703 O O . GLY A 1 90 ? 7.461 -30.504 21.173 1.00 82.56 90 GLY A O 1
ATOM 704 N N . LEU A 1 91 ? 9.340 -29.569 22.013 1.00 83.56 91 LEU A N 1
ATOM 705 C CA . LEU A 1 91 ? 8.917 -29.509 23.420 1.00 83.56 91 LEU A CA 1
ATOM 706 C C . LEU A 1 91 ? 7.655 -28.658 23.648 1.00 83.56 91 LEU A C 1
ATOM 708 O O . LEU A 1 91 ? 6.922 -28.912 24.603 1.00 83.56 91 LEU A O 1
ATOM 712 N N . ARG A 1 92 ? 7.408 -27.660 22.788 1.00 84.50 92 ARG A N 1
ATOM 713 C CA . ARG A 1 92 ? 6.211 -26.803 22.798 1.00 84.50 92 ARG A CA 1
ATOM 714 C C . ARG A 1 92 ? 5.055 -27.353 21.946 1.00 84.50 92 ARG A C 1
ATOM 716 O O . ARG A 1 92 ? 3.962 -26.794 21.989 1.00 84.50 92 ARG A O 1
ATOM 723 N N . GLY A 1 93 ? 5.262 -28.443 21.201 1.00 79.19 93 GLY A N 1
ATOM 724 C CA . GLY A 1 93 ? 4.256 -29.019 20.302 1.00 79.19 93 GLY A CA 1
ATOM 725 C C . GLY A 1 93 ? 3.953 -28.150 19.076 1.00 79.19 93 GLY A C 1
ATOM 726 O O . GLY A 1 93 ? 2.820 -28.124 18.602 1.00 79.19 93 GLY A O 1
ATOM 727 N N . GLU A 1 94 ? 4.943 -27.411 18.580 1.00 84.69 94 GLU A N 1
ATOM 728 C CA . GLU A 1 94 ? 4.850 -26.540 17.406 1.00 84.69 94 GLU A CA 1
ATOM 729 C C . GLU A 1 94 ? 5.190 -27.294 16.110 1.00 84.69 94 GLU A C 1
ATOM 731 O O . GLU A 1 94 ? 5.908 -28.295 16.116 1.00 84.69 94 GLU A O 1
ATOM 736 N N . PHE A 1 95 ? 4.711 -26.795 14.967 1.00 81.38 95 PHE A N 1
ATOM 737 C CA . PHE A 1 95 ? 5.039 -27.347 13.649 1.00 81.38 95 PHE A CA 1
ATOM 738 C C . PHE A 1 95 ? 6.572 -27.353 13.408 1.00 81.38 95 PHE A C 1
ATOM 740 O O . PHE A 1 95 ? 7.234 -26.350 13.692 1.00 81.38 95 PHE A O 1
ATOM 747 N N . PRO A 1 96 ? 7.177 -28.432 12.868 1.00 81.81 96 PRO A N 1
ATOM 748 C CA . PRO A 1 96 ? 6.542 -29.634 12.314 1.00 81.81 96 PRO A CA 1
ATOM 749 C C . PRO A 1 96 ? 6.282 -30.766 13.332 1.00 81.81 96 PRO A C 1
ATOM 751 O O . PRO A 1 96 ? 5.812 -31.830 12.943 1.00 81.81 96 PRO A O 1
ATOM 754 N N . PHE A 1 97 ? 6.558 -30.564 14.624 1.00 80.62 97 PHE A N 1
ATOM 755 C CA . PHE A 1 97 ? 6.394 -31.537 15.717 1.00 80.62 97 PHE A CA 1
ATOM 756 C C . PHE A 1 97 ? 5.084 -31.328 16.506 1.00 80.62 97 PHE A C 1
ATOM 758 O O . PHE A 1 97 ? 5.048 -31.439 17.725 1.00 80.62 97 PHE A O 1
ATOM 765 N N . ASN A 1 98 ? 3.983 -31.010 15.833 1.00 78.38 98 ASN A N 1
ATOM 766 C CA . ASN A 1 98 ? 2.657 -30.830 16.445 1.00 78.38 98 ASN A CA 1
ATOM 767 C C . ASN A 1 98 ? 1.729 -32.045 16.234 1.00 78.38 98 ASN A C 1
ATOM 769 O O . ASN A 1 98 ? 0.566 -32.022 16.627 1.00 78.38 98 ASN A O 1
ATOM 773 N N . GLY A 1 99 ? 2.233 -33.110 15.601 1.00 71.31 99 GLY A N 1
ATOM 774 C CA . GLY A 1 99 ? 1.458 -34.278 15.183 1.00 71.31 99 GLY A CA 1
ATOM 775 C C . GLY A 1 99 ? 0.927 -34.218 13.746 1.00 71.31 99 GLY A C 1
ATOM 776 O O . GLY A 1 99 ? 0.467 -35.248 13.260 1.00 71.31 99 GLY A O 1
ATOM 777 N N . GLU A 1 100 ? 1.014 -33.075 13.051 1.00 76.38 100 GLU A N 1
ATOM 778 C CA . GLU A 1 100 ? 0.549 -32.933 11.658 1.00 76.38 100 GLU A CA 1
ATOM 779 C C . GLU A 1 100 ? 1.562 -33.480 10.647 1.00 76.38 100 GLU A C 1
ATOM 781 O O . GLU A 1 100 ? 1.187 -34.203 9.724 1.00 76.38 100 GLU A O 1
ATOM 786 N N . GLN A 1 101 ? 2.849 -33.163 10.828 1.00 77.31 101 GLN A N 1
ATOM 787 C CA . GLN A 1 101 ? 3.936 -33.677 9.989 1.00 77.31 101 GLN A CA 1
ATOM 788 C C . GLN A 1 101 ? 4.779 -34.715 10.741 1.00 77.31 101 GLN A C 1
ATOM 790 O O . GLN A 1 101 ? 5.011 -35.812 10.228 1.00 77.31 101 GLN A O 1
ATOM 795 N N . PHE A 1 102 ? 5.197 -34.399 11.970 1.00 79.88 102 PHE A N 1
ATOM 796 C CA . PHE A 1 102 ? 5.943 -35.286 12.862 1.00 79.88 102 PHE A CA 1
ATOM 797 C C . PHE A 1 102 ? 5.303 -35.340 14.262 1.00 79.88 102 PHE A C 1
ATOM 799 O O . PHE A 1 102 ? 4.672 -34.373 14.693 1.00 79.88 102 PHE A O 1
ATOM 806 N N . PRO A 1 103 ? 5.464 -36.449 15.008 1.00 69.00 103 PRO A N 1
ATOM 807 C CA . PRO A 1 103 ? 4.988 -36.549 16.390 1.00 69.00 103 PRO A CA 1
ATOM 808 C C . PRO A 1 103 ? 5.599 -35.482 17.316 1.00 69.00 103 PRO A C 1
ATOM 810 O O . PRO A 1 103 ? 6.771 -35.147 17.172 1.00 69.00 103 PRO A O 1
ATOM 813 N N . ALA A 1 104 ? 4.854 -35.009 18.315 1.00 68.06 104 ALA A N 1
ATOM 814 C CA . ALA A 1 104 ? 5.357 -34.026 19.282 1.00 68.06 104 ALA A CA 1
ATOM 815 C C . ALA A 1 104 ? 6.460 -34.546 20.219 1.00 68.06 104 ALA A C 1
ATOM 817 O O . ALA A 1 104 ? 6.561 -35.753 20.460 1.00 68.06 104 ALA A O 1
ATOM 818 N N . LEU A 1 105 ? 7.277 -33.625 20.753 1.00 70.00 105 LEU A N 1
ATOM 819 C CA . LEU A 1 105 ? 8.227 -33.891 21.841 1.00 70.00 105 LEU A CA 1
ATOM 820 C C . LEU A 1 105 ? 7.687 -33.274 23.157 1.00 70.00 105 LEU A C 1
ATOM 822 O O . LEU A 1 105 ? 6.967 -32.286 23.114 1.00 70.00 105 LEU A O 1
ATOM 826 N N . PRO A 1 106 ? 8.035 -33.781 24.351 1.00 58.88 106 PRO A N 1
ATOM 827 C CA . PRO A 1 106 ? 8.696 -35.044 24.632 1.00 58.88 106 PRO A CA 1
ATOM 828 C C . PRO A 1 106 ? 7.718 -36.204 24.924 1.00 58.88 106 PRO A C 1
ATOM 830 O O . PRO A 1 106 ? 6.522 -36.046 25.156 1.00 58.88 106 PRO A O 1
ATOM 833 N N . TRP A 1 107 ? 8.287 -37.407 24.888 1.00 60.75 107 TRP A N 1
ATOM 834 C CA . TRP A 1 107 ? 7.645 -38.718 24.781 1.00 60.75 107 TRP A CA 1
ATOM 835 C C . TRP A 1 107 ? 6.998 -39.295 26.062 1.00 60.75 107 TRP A C 1
ATOM 837 O O . TRP A 1 107 ? 7.384 -40.391 26.456 1.00 60.75 107 TRP A O 1
ATOM 847 N N . ALA A 1 108 ? 6.019 -38.630 26.690 1.00 45.41 108 ALA A N 1
ATOM 848 C CA . ALA A 1 108 ? 4.972 -39.252 27.535 1.00 45.41 108 ALA A CA 1
ATOM 849 C C . ALA A 1 108 ? 4.087 -38.199 28.237 1.00 45.41 108 ALA A C 1
ATOM 851 O O . ALA A 1 108 ? 4.387 -37.014 28.237 1.00 45.41 108 ALA A O 1
ATOM 852 N N . THR A 1 109 ? 3.007 -38.658 28.881 1.00 47.03 109 THR A N 1
ATOM 853 C CA . THR A 1 109 ? 1.884 -37.930 29.518 1.00 47.03 109 THR A CA 1
ATOM 854 C C . THR A 1 109 ? 2.199 -36.769 30.479 1.00 47.03 109 THR A C 1
ATOM 856 O O . THR A 1 109 ? 1.261 -36.116 30.930 1.00 47.03 109 THR A O 1
ATOM 859 N N . ASN A 1 110 ? 3.463 -36.494 30.807 1.00 55.00 110 ASN A N 1
ATOM 860 C CA . ASN A 1 110 ? 3.854 -35.364 31.649 1.00 55.00 110 ASN A CA 1
ATOM 861 C C . ASN A 1 110 ? 4.487 -34.277 30.776 1.00 55.00 110 ASN A C 1
ATOM 863 O O . ASN A 1 110 ? 5.648 -34.391 30.386 1.00 55.00 110 ASN A O 1
ATOM 867 N N . ALA A 1 111 ? 3.730 -33.215 30.497 1.00 60.72 111 ALA A N 1
ATOM 868 C CA . ALA A 1 111 ? 4.284 -32.009 29.894 1.00 60.72 111 ALA A CA 1
ATOM 869 C C . ALA A 1 111 ? 5.419 -31.461 30.779 1.00 60.72 111 ALA A C 1
ATOM 871 O O . ALA A 1 111 ? 5.271 -31.388 32.004 1.00 60.72 111 ALA A O 1
ATOM 872 N N . LEU A 1 112 ? 6.549 -31.089 30.168 1.00 74.75 112 LEU A N 1
ATOM 873 C CA . LEU A 1 112 ? 7.571 -30.304 30.861 1.00 74.75 112 LEU A CA 1
ATOM 874 C C . LEU A 1 112 ? 6.952 -28.986 31.335 1.00 74.75 112 LEU A C 1
ATOM 876 O O . LEU A 1 112 ? 6.061 -28.436 30.687 1.00 74.75 112 LEU A O 1
ATOM 880 N N . THR A 1 113 ? 7.417 -28.474 32.471 1.00 82.19 113 THR A N 1
ATOM 881 C CA . THR A 1 113 ? 6.989 -27.152 32.926 1.00 82.19 113 THR A CA 1
ATOM 882 C C . THR A 1 113 ? 7.580 -26.078 32.018 1.00 82.19 113 THR A C 1
ATOM 884 O O . THR A 1 113 ? 8.678 -26.234 31.482 1.00 82.19 113 THR A O 1
ATOM 887 N N . GLU A 1 114 ? 6.895 -24.941 31.903 1.00 81.94 114 GLU A N 1
ATOM 888 C CA . GLU A 1 114 ? 7.411 -23.790 31.151 1.00 81.94 114 GLU A CA 1
ATOM 889 C C . GLU A 1 114 ? 8.798 -23.356 31.661 1.00 81.94 114 GLU A C 1
ATOM 891 O O . GLU A 1 114 ? 9.663 -22.989 30.875 1.00 81.94 114 GLU A O 1
ATOM 896 N N . SER A 1 115 ? 9.062 -23.500 32.966 1.00 81.50 115 SER A N 1
ATOM 897 C CA . SER A 1 115 ? 10.378 -23.228 33.555 1.00 81.50 115 SER A CA 1
ATOM 898 C C . SER A 1 115 ? 11.489 -24.148 33.033 1.00 81.50 115 SER A C 1
ATOM 900 O O . SER A 1 115 ? 12.622 -23.705 32.869 1.00 81.50 115 SER A O 1
ATOM 902 N N . ASP A 1 116 ? 11.183 -25.425 32.783 1.00 85.25 116 ASP A N 1
ATOM 903 C CA . ASP A 1 116 ? 12.147 -26.400 32.263 1.00 85.25 116 ASP A CA 1
ATOM 904 C C . ASP A 1 116 ? 12.450 -26.112 30.781 1.00 85.25 116 ASP A C 1
ATOM 906 O O . ASP A 1 116 ? 13.602 -26.200 30.354 1.00 85.25 116 ASP A O 1
ATOM 910 N N . ILE A 1 117 ? 11.439 -25.696 30.008 1.00 87.81 117 ILE A N 1
ATOM 911 C CA . ILE A 1 117 ? 11.603 -25.281 28.606 1.00 87.81 117 ILE A CA 1
ATOM 912 C C . ILE A 1 117 ? 12.423 -23.987 28.528 1.00 87.81 117 ILE A C 1
ATOM 914 O O . ILE A 1 117 ? 13.416 -23.948 27.804 1.00 87.81 117 ILE A O 1
ATOM 918 N N . GLN A 1 118 ? 12.094 -22.974 29.336 1.00 87.81 118 GLN A N 1
ATOM 919 C CA . GLN A 1 118 ? 12.840 -21.711 29.411 1.00 87.81 118 GLN A CA 1
ATOM 920 C C . GLN A 1 118 ? 14.308 -21.915 29.803 1.00 87.81 118 GLN A C 1
ATOM 922 O O . GLN A 1 118 ? 15.196 -21.224 29.300 1.00 87.81 118 GLN A O 1
ATOM 927 N N . PHE A 1 119 ? 14.597 -22.892 30.667 1.00 90.69 119 PHE A N 1
ATOM 928 C CA . PHE A 1 119 ? 15.974 -23.253 30.989 1.00 90.69 119 PHE A CA 1
ATOM 929 C C . PHE A 1 119 ? 16.732 -23.762 29.752 1.00 90.69 119 PHE A C 1
ATOM 931 O O . PHE A 1 119 ? 17.842 -23.296 29.481 1.00 90.69 119 PHE A O 1
ATOM 938 N N . ILE A 1 120 ? 16.133 -24.665 28.966 1.00 89.25 120 ILE A N 1
ATOM 939 C CA . ILE A 1 120 ? 16.737 -25.175 27.723 1.00 89.25 120 ILE A CA 1
ATOM 940 C C . ILE A 1 120 ? 16.891 -24.039 26.701 1.00 89.25 120 ILE A C 1
ATOM 942 O O . ILE A 1 120 ? 17.944 -23.933 26.075 1.00 89.25 120 ILE A O 1
ATOM 946 N N . GLU A 1 121 ? 15.900 -23.152 26.570 1.00 90.81 121 GLU A N 1
ATOM 947 C CA . GLU A 1 121 ? 15.979 -21.970 25.700 1.00 90.81 121 GLU A CA 1
ATOM 948 C C . GLU A 1 121 ? 17.155 -21.069 26.084 1.00 90.81 121 GLU A C 1
ATOM 950 O O . GLU A 1 121 ? 17.940 -20.683 25.217 1.00 90.81 121 GLU A O 1
ATOM 955 N N . SER A 1 122 ? 17.328 -20.787 27.381 1.00 88.81 122 SER A N 1
ATOM 956 C CA . SER A 1 122 ? 18.449 -19.978 27.870 1.00 88.81 122 SER A CA 1
ATOM 957 C C . SER A 1 122 ? 19.802 -20.617 27.545 1.00 88.81 122 SER A C 1
ATOM 959 O O . SER A 1 122 ? 20.720 -19.936 27.101 1.00 88.81 122 SER A O 1
ATOM 961 N N . TRP A 1 123 ? 19.918 -21.942 27.678 1.00 92.56 123 TRP A N 1
ATOM 962 C CA . TRP A 1 123 ? 21.142 -22.661 27.338 1.00 92.56 123 TRP A CA 1
ATOM 963 C C . TRP A 1 123 ? 21.431 -22.637 25.830 1.00 92.56 123 TRP A C 1
ATOM 965 O O . TRP A 1 123 ? 22.587 -22.472 25.438 1.00 92.56 123 TRP A O 1
ATOM 975 N N . ILE A 1 124 ? 20.406 -22.753 24.976 1.00 90.50 124 ILE A N 1
ATOM 976 C CA . ILE A 1 124 ? 20.578 -22.668 23.516 1.00 90.50 124 ILE A CA 1
ATOM 977 C C . ILE A 1 124 ? 20.992 -21.258 23.089 1.00 90.50 124 ILE A C 1
ATOM 979 O O . ILE A 1 124 ? 21.878 -21.105 22.243 1.00 90.50 124 ILE A O 1
ATOM 983 N N . ASN A 1 125 ? 20.362 -20.239 23.674 1.00 86.12 125 ASN A N 1
ATOM 984 C CA . ASN A 1 125 ? 20.654 -18.836 23.389 1.00 86.12 125 ASN A CA 1
ATOM 985 C C . ASN A 1 125 ? 22.055 -18.424 23.856 1.00 86.12 125 ASN A C 1
ATOM 987 O O . ASN A 1 125 ? 22.705 -17.640 23.173 1.00 86.12 125 ASN A O 1
ATOM 991 N N . ASP A 1 126 ? 22.565 -19.042 24.921 1.00 84.19 126 ASP A N 1
ATOM 992 C CA . ASP A 1 126 ? 23.943 -18.872 25.401 1.00 84.19 126 ASP A CA 1
ATOM 993 C C . ASP A 1 126 ? 24.980 -19.672 24.591 1.00 84.19 126 ASP A C 1
ATOM 995 O O . ASP A 1 126 ? 26.079 -19.953 25.066 1.00 84.19 126 ASP A O 1
ATOM 999 N N . ASP A 1 127 ? 24.650 -20.039 23.352 1.00 85.88 127 ASP A N 1
ATOM 1000 C CA . ASP A 1 127 ? 25.494 -20.805 22.436 1.00 85.88 127 ASP A CA 1
ATOM 1001 C C . ASP A 1 127 ? 25.783 -22.259 22.851 1.00 85.88 127 ASP A C 1
ATOM 1003 O O . ASP A 1 127 ? 26.737 -22.871 22.366 1.00 85.88 127 ASP A O 1
ATOM 1007 N N . CYS A 1 128 ? 24.883 -22.858 23.637 1.00 89.62 128 CYS A N 1
ATOM 1008 C CA . CYS A 1 128 ? 24.886 -24.279 24.004 1.00 89.62 128 CYS A CA 1
ATOM 1009 C C . CYS A 1 128 ? 26.152 -24.748 24.759 1.00 89.62 128 CYS A C 1
ATOM 1011 O O . CYS A 1 128 ? 26.683 -25.799 24.417 1.00 89.62 128 CYS A O 1
ATOM 1013 N N . PRO A 1 129 ? 26.676 -24.049 25.783 1.00 86.00 129 PRO A N 1
ATOM 1014 C CA . PRO A 1 129 ? 27.972 -24.383 26.374 1.00 86.00 129 PRO A CA 1
ATOM 1015 C C . PRO A 1 129 ? 28.006 -25.816 26.929 1.00 86.00 129 PRO A C 1
ATOM 1017 O O . PRO A 1 129 ? 27.127 -26.224 27.694 1.00 86.00 129 PRO A O 1
ATOM 1020 N N . GLU A 1 130 ? 29.040 -26.582 26.560 1.00 83.19 130 GLU A N 1
ATOM 1021 C CA . GLU A 1 130 ? 29.264 -27.949 27.060 1.00 83.19 130 GLU A CA 1
ATOM 1022 C C . GLU A 1 130 ? 29.680 -27.944 28.547 1.00 83.19 130 GLU A C 1
ATOM 1024 O O . GLU A 1 130 ? 29.264 -28.805 29.332 1.00 83.19 130 GLU A O 1
ATOM 1029 N N . GLN A 1 131 ? 30.454 -26.927 28.945 1.00 80.81 131 GLN A N 1
ATOM 1030 C CA . GLN A 1 131 ? 30.879 -26.629 30.315 1.00 80.81 131 GLN A CA 1
ATOM 1031 C C . GLN A 1 131 ? 30.653 -25.136 30.592 1.00 80.81 131 GLN A C 1
ATOM 1033 O O . GLN A 1 131 ? 31.003 -24.304 29.756 1.00 80.81 131 GLN A O 1
ATOM 1038 N N . ASP A 1 132 ? 30.093 -24.782 31.750 1.00 70.38 132 ASP A N 1
ATOM 1039 C CA . ASP A 1 132 ? 29.921 -23.377 32.135 1.00 70.38 132 ASP A CA 1
ATOM 1040 C C . ASP A 1 132 ? 31.179 -22.849 32.835 1.00 70.38 132 ASP A C 1
ATOM 1042 O O . ASP A 1 132 ? 31.673 -23.443 33.794 1.00 70.38 132 ASP A O 1
ATOM 1046 N N . GLY A 1 133 ? 31.706 -21.721 32.353 1.00 51.28 133 GLY A N 1
ATOM 1047 C CA . GLY A 1 133 ? 32.773 -20.983 33.028 1.00 51.28 133 GLY A CA 1
ATOM 1048 C C . GLY A 1 133 ? 32.229 -20.200 34.226 1.00 51.28 133 GLY A C 1
ATOM 1049 O O . GLY A 1 133 ? 31.133 -19.648 34.169 1.00 51.28 133 GLY A O 1
ATOM 1050 N N . VAL A 1 134 ? 32.996 -20.137 35.317 1.00 39.59 134 VAL A N 1
ATOM 1051 C CA . VAL A 1 134 ? 32.634 -19.386 36.530 1.00 39.59 134 VAL A CA 1
ATOM 1052 C C . VAL A 1 134 ? 32.527 -17.891 36.202 1.00 39.59 134 VAL A C 1
ATOM 1054 O O . VAL A 1 134 ? 33.546 -17.220 36.044 1.00 39.59 134 VAL A O 1
ATOM 1057 N N . LEU A 1 135 ? 31.306 -17.358 36.122 1.00 34.97 135 LEU A N 1
ATOM 1058 C CA . LEU A 1 135 ? 31.043 -15.919 36.050 1.00 34.97 135 LEU A CA 1
ATOM 1059 C C . LEU A 1 135 ? 30.498 -15.424 37.395 1.00 34.97 135 LEU A C 1
ATOM 1061 O O . LEU A 1 135 ? 29.478 -15.894 37.896 1.00 34.97 135 LEU A O 1
ATOM 1065 N N . LEU A 1 136 ? 31.243 -14.488 37.989 1.00 31.17 136 LEU A N 1
ATOM 1066 C CA . LEU A 1 136 ? 30.946 -13.795 39.240 1.00 31.17 136 LEU A CA 1
ATOM 1067 C C . LEU A 1 136 ? 29.675 -12.948 39.093 1.00 31.17 136 LEU A C 1
ATOM 1069 O O . LEU A 1 136 ? 29.598 -12.066 38.243 1.00 31.17 136 LEU A O 1
ATOM 1073 N N . ALA A 1 137 ? 28.694 -13.208 39.954 1.00 28.47 137 ALA A N 1
ATOM 1074 C CA . ALA A 1 137 ? 27.482 -12.414 40.073 1.00 28.47 137 ALA A CA 1
ATOM 1075 C C . ALA A 1 137 ? 27.750 -11.131 40.878 1.00 28.47 137 ALA A C 1
ATOM 1077 O O . ALA A 1 137 ? 27.996 -11.197 42.081 1.00 28.47 137 ALA A O 1
ATOM 1078 N N . GLU A 1 138 ? 27.620 -9.963 40.250 1.00 27.00 138 GLU A N 1
ATOM 1079 C CA . GLU A 1 138 ? 27.410 -8.692 40.954 1.00 27.00 138 GLU A CA 1
ATOM 1080 C C . GLU A 1 138 ? 25.950 -8.254 40.794 1.00 27.00 138 GLU A C 1
ATOM 1082 O O . GLU A 1 138 ? 25.588 -7.467 39.924 1.00 27.00 138 GLU A O 1
ATOM 1087 N N . ALA A 1 139 ? 25.090 -8.783 41.665 1.00 27.77 139 ALA A N 1
ATOM 1088 C CA . ALA A 1 139 ? 23.755 -8.245 41.892 1.00 27.77 139 ALA A CA 1
ATOM 1089 C C . ALA A 1 139 ? 23.840 -7.154 42.971 1.00 27.77 139 ALA A C 1
ATOM 1091 O O . ALA A 1 139 ? 23.988 -7.443 44.161 1.00 27.77 139 ALA A O 1
ATOM 1092 N N . SER A 1 140 ? 23.733 -5.888 42.572 1.00 28.17 140 SER A N 1
ATOM 1093 C CA . SER A 1 140 ? 23.586 -4.773 43.506 1.00 28.17 140 SER A CA 1
ATOM 1094 C C . SER A 1 140 ? 22.131 -4.685 43.980 1.00 28.17 140 SER A C 1
ATOM 1096 O O . SER A 1 140 ? 21.264 -4.099 43.338 1.00 28.17 140 SER A O 1
ATOM 1098 N N . LYS A 1 141 ? 21.868 -5.268 45.156 1.00 29.67 141 LYS A N 1
ATOM 1099 C CA . LYS A 1 141 ? 20.697 -4.947 45.979 1.00 29.67 141 LYS A CA 1
ATOM 1100 C C . LYS A 1 141 ? 20.795 -3.489 46.434 1.00 29.67 141 LYS A C 1
ATOM 1102 O O . LYS A 1 141 ? 21.707 -3.138 47.180 1.00 29.67 141 LYS A O 1
ATOM 1107 N N . LYS A 1 142 ? 19.824 -2.660 46.058 1.00 26.00 142 LYS A N 1
ATOM 1108 C CA . LYS A 1 142 ? 19.455 -1.471 46.831 1.00 26.00 142 LYS A CA 1
ATOM 1109 C C . LYS A 1 142 ? 18.012 -1.625 47.284 1.00 26.00 142 LYS A C 1
ATOM 1111 O O . LYS A 1 142 ? 17.086 -1.534 46.488 1.00 26.00 142 LYS A O 1
ATOM 1116 N N . GLU A 1 143 ? 17.861 -1.880 48.578 1.00 29.34 143 GLU A N 1
ATOM 1117 C CA . GLU A 1 143 ? 16.615 -1.674 49.303 1.00 29.34 143 GLU A CA 1
ATOM 1118 C C . GLU A 1 143 ? 16.282 -0.180 49.265 1.00 29.34 143 GLU A C 1
ATOM 1120 O O . GLU A 1 143 ? 17.055 0.654 49.737 1.00 29.34 143 GLU A O 1
ATOM 1125 N N . ALA A 1 144 ? 15.131 0.156 48.692 1.00 24.84 144 ALA A N 1
ATOM 1126 C CA . ALA A 1 144 ? 14.473 1.430 48.913 1.00 24.84 144 ALA A CA 1
ATOM 1127 C C . ALA A 1 144 ? 13.111 1.121 49.531 1.00 24.84 144 ALA A C 1
ATOM 1129 O O . ALA A 1 144 ? 12.183 0.675 48.861 1.00 24.84 144 ALA A O 1
ATOM 1130 N N . THR A 1 145 ? 13.011 1.326 50.841 1.00 29.58 145 THR A N 1
ATOM 1131 C CA . THR A 1 145 ? 11.741 1.440 51.551 1.00 29.58 145 THR A CA 1
ATOM 1132 C C . THR A 1 145 ? 11.008 2.672 51.029 1.00 29.58 145 THR A C 1
ATOM 1134 O O . THR A 1 145 ? 11.257 3.786 51.487 1.00 29.58 145 THR A O 1
ATOM 1137 N N . ALA A 1 146 ? 10.121 2.469 50.062 1.00 25.41 146 ALA A N 1
ATOM 1138 C CA . ALA A 1 146 ? 9.085 3.418 49.701 1.00 25.41 146 ALA A CA 1
ATOM 1139 C C . ALA A 1 146 ? 7.744 2.797 50.094 1.00 25.41 146 ALA A C 1
ATOM 1141 O O . ALA A 1 146 ? 7.399 1.699 49.660 1.00 25.41 146 ALA A O 1
ATOM 1142 N N . VAL A 1 147 ? 7.012 3.487 50.963 1.00 29.97 147 VAL A N 1
ATOM 1143 C CA . VAL A 1 147 ? 5.597 3.213 51.205 1.00 29.97 147 VAL A CA 1
ATOM 1144 C C . VAL A 1 147 ? 4.878 3.579 49.907 1.00 29.97 147 VAL A C 1
ATOM 1146 O O . VAL A 1 147 ? 4.742 4.759 49.598 1.00 29.97 147 VAL A O 1
ATOM 1149 N N . VAL A 1 148 ? 4.518 2.571 49.113 1.00 28.27 148 VAL A N 1
ATOM 1150 C CA . VAL A 1 148 ? 3.731 2.738 47.887 1.00 28.27 148 VAL A CA 1
ATOM 1151 C C . VAL A 1 148 ? 2.268 2.521 48.246 1.00 28.27 148 VAL A C 1
ATOM 1153 O O . VAL A 1 148 ? 1.880 1.437 48.681 1.00 28.27 148 VAL A O 1
ATOM 1156 N N . ASP A 1 149 ? 1.482 3.576 48.082 1.00 28.41 149 ASP A N 1
ATOM 1157 C CA . ASP A 1 149 ? 0.025 3.516 48.015 1.00 28.41 149 ASP A CA 1
ATOM 1158 C C . ASP A 1 149 ? -0.359 2.799 46.700 1.00 28.41 149 ASP A C 1
ATOM 1160 O O . ASP A 1 149 ? 0.123 3.203 45.636 1.00 28.41 149 ASP A O 1
ATOM 1164 N N . PRO A 1 150 ? -1.119 1.689 46.719 1.00 29.72 150 PRO A N 1
ATOM 1165 C CA . PRO A 1 150 ? -1.343 0.865 45.539 1.00 29.72 150 PRO A CA 1
ATOM 1166 C C . PRO A 1 150 ? -2.475 1.440 44.678 1.00 29.72 150 PRO A C 1
ATOM 1168 O O . PRO A 1 150 ? -3.594 0.938 44.706 1.00 29.72 150 PRO A O 1
ATOM 1171 N N . LEU A 1 151 ? -2.180 2.463 43.875 1.00 33.25 151 LEU A N 1
ATOM 1172 C CA . LEU A 1 151 ? -3.033 2.892 42.764 1.00 33.25 151 LEU A CA 1
ATOM 1173 C C . LEU A 1 151 ? -2.178 3.260 41.537 1.00 33.25 151 LEU A C 1
ATOM 1175 O O . LEU A 1 151 ? -1.404 4.207 41.547 1.00 33.25 151 LEU A O 1
ATOM 1179 N N . ASN A 1 152 ? -2.364 2.459 40.481 1.00 40.09 152 ASN A N 1
ATOM 1180 C CA . ASN A 1 152 ? -2.252 2.813 39.063 1.00 40.09 152 ASN A CA 1
ATOM 1181 C C . ASN A 1 152 ? -0.933 3.378 38.505 1.00 40.09 152 ASN A C 1
ATOM 1183 O O . ASN A 1 152 ? -0.840 4.559 38.203 1.00 40.09 152 ASN A O 1
ATOM 1187 N N . LEU A 1 153 ? -0.020 2.491 38.101 1.00 38.94 153 LEU A N 1
ATOM 1188 C CA . LEU A 1 153 ? 0.709 2.661 36.835 1.00 38.94 153 LEU A CA 1
ATOM 1189 C C . LEU A 1 153 ? 0.790 1.292 36.148 1.00 38.94 153 LEU A C 1
ATOM 1191 O O . LEU A 1 153 ? 1.657 0.477 36.456 1.00 38.94 153 LEU A O 1
ATOM 1195 N N . ALA A 1 154 ? -0.166 1.009 35.259 1.00 45.38 154 ALA A N 1
ATOM 1196 C CA . ALA A 1 154 ? -0.080 -0.154 34.381 1.00 45.38 154 ALA A CA 1
ATOM 1197 C C . ALA A 1 154 ? 1.115 0.028 33.422 1.00 45.38 154 ALA A C 1
ATOM 1199 O O . ALA A 1 154 ? 1.279 1.136 32.896 1.00 45.38 154 ALA A O 1
ATOM 1200 N N . PRO A 1 155 ? 1.940 -1.010 33.184 1.00 53.44 155 PRO A N 1
ATOM 1201 C CA . PRO A 1 155 ? 3.011 -0.947 32.191 1.00 53.44 155 PRO A CA 1
ATOM 1202 C C . PRO A 1 155 ? 2.420 -0.645 30.808 1.00 53.44 155 PRO A C 1
ATOM 1204 O O . PRO A 1 155 ? 1.338 -1.123 30.486 1.00 53.44 155 PRO A O 1
ATOM 1207 N N . SER A 1 156 ? 3.091 0.175 30.004 1.00 54.78 156 SER A N 1
ATOM 1208 C CA . SER A 1 156 ? 2.569 0.646 28.719 1.00 54.78 156 SER A CA 1
ATOM 1209 C C . SER A 1 156 ? 2.928 -0.291 27.552 1.00 54.78 156 SER A C 1
ATOM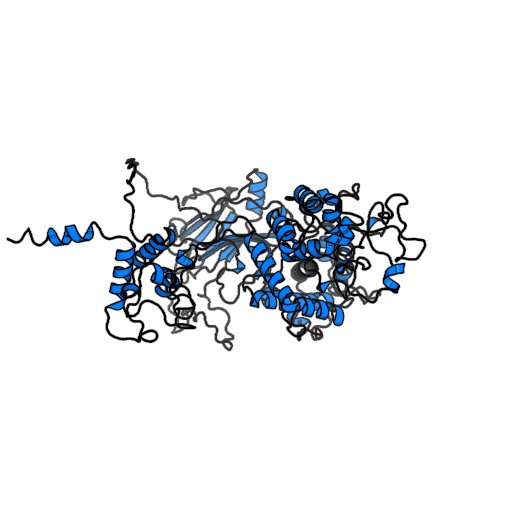 1211 O O . SER A 1 156 ? 4.016 -0.865 27.518 1.00 54.78 156 SER A O 1
ATOM 1213 N N . LEU A 1 157 ? 2.001 -0.475 26.602 1.00 61.25 157 LEU A N 1
ATOM 1214 C CA . LEU A 1 157 ? 2.147 -1.409 25.472 1.00 61.25 157 LEU A CA 1
ATOM 1215 C C . LEU A 1 157 ? 2.914 -0.787 24.302 1.00 61.25 157 LEU A C 1
ATOM 1217 O O . LEU A 1 157 ? 2.570 0.306 23.854 1.00 61.25 157 LEU A O 1
ATOM 1221 N N . SER A 1 158 ? 3.895 -1.502 23.750 1.00 58.72 158 SER A N 1
ATOM 1222 C CA . SER A 1 158 ? 4.576 -1.120 22.505 1.00 58.72 158 SER A CA 1
ATOM 1223 C C . SER A 1 158 ? 3.812 -1.582 21.270 1.00 58.72 158 SER A C 1
ATOM 1225 O O . SER A 1 158 ? 3.159 -2.626 21.297 1.00 58.72 158 SER A O 1
ATOM 1227 N N . ASN A 1 159 ? 3.932 -0.829 20.175 1.00 61.78 159 ASN A N 1
ATOM 1228 C CA . ASN A 1 159 ? 3.394 -1.225 18.882 1.00 61.78 159 ASN A CA 1
ATOM 1229 C C . ASN A 1 159 ? 3.960 -2.596 18.472 1.00 61.78 159 ASN A C 1
ATOM 1231 O O . ASN A 1 159 ? 5.169 -2.811 18.408 1.00 61.78 159 ASN A O 1
ATOM 1235 N N . SER A 1 160 ? 3.046 -3.535 18.266 1.00 58.41 160 SER A N 1
ATOM 1236 C CA . SER A 1 160 ? 3.298 -4.963 18.059 1.00 58.41 160 SER A CA 1
ATOM 1237 C C . SER A 1 160 ? 3.395 -5.366 16.584 1.00 58.41 160 SER A C 1
ATOM 1239 O O . SER A 1 160 ? 3.640 -6.532 16.292 1.00 58.41 160 SER A O 1
ATOM 1241 N N . GLY A 1 161 ? 3.251 -4.414 15.655 1.00 63.25 161 GLY A N 1
ATOM 1242 C CA . GLY A 1 161 ? 3.487 -4.634 14.227 1.00 63.25 161 GLY A CA 1
ATOM 1243 C C . GLY A 1 161 ? 2.220 -4.835 13.391 1.00 63.25 161 GLY A C 1
ATOM 1244 O O . GLY A 1 161 ? 1.216 -4.150 13.580 1.00 63.25 161 GLY A O 1
ATOM 1245 N N . ASN A 1 162 ? 2.305 -5.714 12.387 1.00 74.75 162 ASN A N 1
ATOM 1246 C CA . ASN A 1 162 ? 1.322 -5.849 11.308 1.00 74.75 162 ASN A CA 1
ATOM 1247 C C . ASN A 1 162 ? -0.041 -6.366 11.813 1.00 74.75 162 ASN A C 1
ATOM 1249 O O . ASN A 1 162 ? -0.201 -7.547 12.110 1.00 74.75 162 ASN A O 1
ATOM 1253 N N . ILE A 1 163 ? -1.056 -5.497 11.818 1.00 81.75 163 ILE A N 1
ATOM 1254 C CA . ILE A 1 163 ? -2.450 -5.829 12.167 1.00 81.75 163 ILE A CA 1
ATOM 1255 C C . ILE A 1 163 ? -3.044 -6.975 11.333 1.00 81.75 163 ILE A C 1
ATOM 1257 O O . ILE A 1 163 ? -3.938 -7.679 11.797 1.00 81.75 163 ILE A O 1
ATOM 1261 N N . ASN A 1 164 ? -2.563 -7.196 10.105 1.00 86.31 164 ASN A N 1
ATOM 1262 C CA . ASN A 1 164 ? -3.032 -8.306 9.278 1.00 86.31 164 ASN A CA 1
ATOM 1263 C C . ASN A 1 164 ? -2.550 -9.674 9.787 1.00 86.31 164 ASN A C 1
ATOM 1265 O O . ASN A 1 164 ? -3.214 -10.658 9.482 1.00 86.31 164 ASN A O 1
ATOM 1269 N N . ALA A 1 165 ? -1.493 -9.721 10.609 1.00 78.44 165 ALA A N 1
ATOM 1270 C CA . ALA A 1 165 ? -0.998 -10.936 11.265 1.00 78.44 165 ALA A CA 1
ATOM 1271 C C . ALA A 1 165 ? -1.793 -11.330 12.521 1.00 78.44 165 ALA A C 1
ATOM 1273 O O . ALA A 1 165 ? -1.633 -12.426 13.063 1.00 78.44 165 ALA A O 1
ATOM 1274 N N . PHE A 1 166 ? -2.646 -10.435 13.022 1.00 76.50 166 PHE A N 1
ATOM 1275 C CA . PHE A 1 166 ? -3.448 -10.703 14.205 1.00 76.50 166 PHE A CA 1
ATOM 1276 C C . PHE A 1 166 ? -4.605 -11.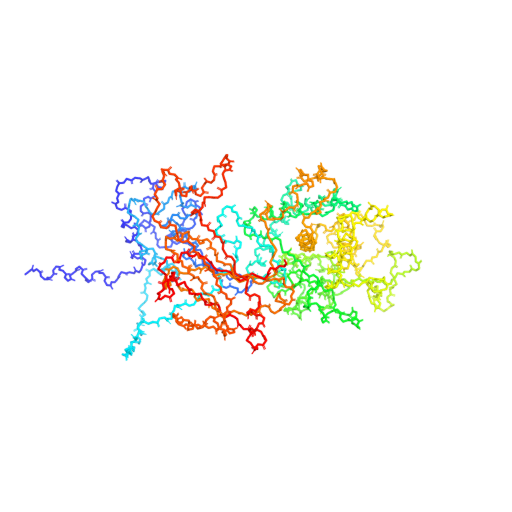658 13.875 1.00 76.50 166 PHE A C 1
ATOM 1278 O O . PHE A 1 166 ? -5.358 -11.425 12.928 1.00 76.50 166 PHE A O 1
ATOM 1285 N N . LYS A 1 167 ? -4.757 -12.737 14.663 1.00 57.91 167 LYS A N 1
ATOM 1286 C CA . LYS A 1 167 ? -5.821 -13.737 14.480 1.00 57.91 167 LYS A CA 1
ATOM 1287 C C . LYS A 1 167 ? -7.192 -13.073 14.568 1.00 57.91 167 LYS A C 1
ATOM 1289 O O . LYS A 1 167 ? -7.572 -12.531 15.600 1.00 57.91 167 LYS A O 1
ATOM 1294 N N . ARG A 1 168 ? -7.953 -13.168 13.484 1.00 60.25 168 ARG A N 1
ATOM 1295 C CA . ARG A 1 168 ? -9.280 -12.565 13.377 1.00 60.25 168 ARG A CA 1
ATOM 1296 C C . ARG A 1 168 ? -10.359 -13.559 13.759 1.00 60.25 168 ARG A C 1
ATOM 1298 O O . ARG A 1 168 ? -10.291 -14.721 13.374 1.00 60.25 168 ARG A O 1
ATOM 1305 N N . SER A 1 169 ? -11.417 -13.078 14.405 1.00 52.84 169 SER A N 1
ATOM 1306 C CA . SER A 1 169 ? -12.740 -13.683 14.216 1.00 52.84 169 SER A CA 1
ATOM 1307 C C . SER A 1 169 ? -13.107 -13.632 12.727 1.00 52.84 169 SER A C 1
ATOM 1309 O O . SER A 1 169 ? -12.738 -12.659 12.072 1.00 52.84 169 SER A O 1
ATOM 1311 N N . ASN A 1 170 ? -13.883 -14.596 12.226 1.00 50.72 170 ASN A N 1
ATOM 1312 C CA . ASN A 1 170 ? -14.173 -14.861 10.800 1.00 50.72 170 ASN A CA 1
ATOM 1313 C C . ASN A 1 170 ? -14.610 -13.674 9.890 1.00 50.72 170 ASN A C 1
ATOM 1315 O O . ASN A 1 170 ? -14.754 -13.886 8.692 1.00 50.72 170 ASN A O 1
ATOM 1319 N N . ASN A 1 171 ? -14.779 -12.442 10.395 1.00 56.16 171 ASN A N 1
ATOM 1320 C CA . ASN A 1 171 ? -15.360 -11.302 9.675 1.00 56.16 171 ASN A CA 1
ATOM 1321 C C . ASN A 1 171 ? -14.557 -9.974 9.708 1.00 56.16 171 ASN A C 1
ATOM 1323 O O . ASN A 1 171 ? -15.094 -8.968 9.250 1.00 56.16 171 ASN A O 1
ATOM 1327 N N . GLU A 1 172 ? -13.331 -9.888 10.251 1.00 73.56 172 GLU A N 1
ATOM 1328 C CA . GLU A 1 172 ? -12.587 -8.605 10.202 1.00 73.56 172 GLU A CA 1
ATOM 1329 C C . GLU A 1 172 ? -11.874 -8.395 8.844 1.00 73.56 172 GLU A C 1
ATOM 1331 O O . GLU A 1 172 ? -11.095 -9.264 8.429 1.00 73.56 172 GLU A O 1
ATOM 1336 N N . PRO A 1 173 ? -12.097 -7.256 8.150 1.00 86.38 173 PRO A N 1
ATOM 1337 C CA . PRO A 1 173 ? -11.471 -6.978 6.859 1.00 86.38 173 PRO A CA 1
ATOM 1338 C C . PRO A 1 173 ? -9.959 -6.738 6.965 1.00 86.38 173 PRO A C 1
ATOM 1340 O O . PRO A 1 173 ? -9.452 -6.200 7.947 1.00 86.38 173 PRO A O 1
ATOM 1343 N N . LYS A 1 174 ? -9.199 -7.166 5.947 1.00 90.50 174 LYS A N 1
ATOM 1344 C CA . LYS A 1 174 ? -7.754 -6.914 5.824 1.00 90.50 174 LYS A CA 1
ATOM 1345 C C . LYS A 1 174 ? -7.497 -5.461 5.485 1.00 90.50 174 LYS A C 1
ATOM 1347 O O . LYS A 1 174 ? -8.196 -4.889 4.663 1.00 90.50 174 LYS A O 1
ATOM 1352 N N . GLN A 1 175 ? -6.481 -4.869 6.099 1.00 92.44 175 GLN A N 1
ATOM 1353 C CA . GLN A 1 175 ? -6.155 -3.474 5.855 1.00 92.44 175 GLN A CA 1
ATOM 1354 C C . GLN A 1 175 ? -5.188 -3.372 4.681 1.00 92.44 175 GLN A C 1
ATOM 1356 O O . GLN A 1 175 ? -4.048 -3.843 4.758 1.00 92.44 175 GLN A O 1
ATOM 1361 N N . ARG A 1 176 ? -5.644 -2.734 3.602 1.00 95.62 176 ARG A N 1
ATOM 1362 C CA . ARG A 1 176 ? -4.781 -2.195 2.550 1.00 95.62 176 ARG A CA 1
ATOM 1363 C C . ARG A 1 176 ? -4.307 -0.819 2.995 1.00 95.62 176 ARG A C 1
ATOM 1365 O O . ARG A 1 176 ? -5.124 0.085 3.194 1.00 95.62 176 ARG A O 1
ATOM 1372 N N . LYS A 1 177 ? -2.995 -0.687 3.197 1.00 93.75 177 LYS A N 1
ATOM 1373 C CA . LYS A 1 177 ? -2.370 0.521 3.746 1.00 93.75 177 LYS A CA 1
ATOM 1374 C C . LYS A 1 177 ? -1.764 1.422 2.677 1.00 93.75 177 LYS A C 1
ATOM 1376 O O . LYS A 1 177 ? -1.507 0.963 1.566 1.00 93.75 177 LYS A O 1
ATOM 1381 N N . ASN A 1 178 ? -1.529 2.692 3.001 1.00 95.12 178 ASN A N 1
ATOM 1382 C CA . ASN A 1 178 ? -0.786 3.578 2.109 1.00 95.12 178 ASN A CA 1
ATOM 1383 C C . ASN A 1 178 ? 0.666 3.089 1.978 1.00 95.12 178 ASN A C 1
ATOM 1385 O O . ASN A 1 178 ? 1.311 2.781 2.981 1.00 95.12 178 ASN A O 1
ATOM 1389 N N . ALA A 1 179 ? 1.181 3.030 0.751 1.00 95.25 179 ALA A N 1
ATOM 1390 C CA . ALA A 1 179 ? 2.537 2.596 0.431 1.00 95.25 179 ALA A CA 1
ATOM 1391 C C . ALA A 1 179 ? 3.618 3.424 1.147 1.00 95.25 179 ALA A C 1
ATOM 1393 O O . ALA A 1 179 ? 4.669 2.882 1.485 1.00 95.25 179 ALA A O 1
ATOM 1394 N N . ASP A 1 180 ? 3.353 4.709 1.402 1.00 91.62 180 ASP A N 1
ATOM 1395 C CA . ASP A 1 180 ? 4.279 5.615 2.097 1.00 91.62 180 ASP A CA 1
ATOM 1396 C C . ASP A 1 180 ? 4.258 5.451 3.629 1.00 91.62 180 ASP A C 1
ATOM 1398 O O . ASP A 1 180 ? 5.157 5.924 4.321 1.00 91.62 180 ASP A O 1
ATOM 1402 N N . HIS A 1 181 ? 3.264 4.740 4.171 1.00 91.62 181 HIS A N 1
ATOM 1403 C CA . HIS A 1 181 ? 3.061 4.555 5.613 1.00 91.62 181 HIS A CA 1
ATOM 1404 C C . HIS A 1 181 ? 3.182 3.093 6.069 1.00 91.62 181 HIS A C 1
ATOM 1406 O O . HIS A 1 181 ? 2.792 2.757 7.191 1.00 91.62 181 HIS A O 1
ATOM 1412 N N . LEU A 1 182 ? 3.703 2.212 5.210 1.00 91.38 182 LEU A N 1
ATOM 1413 C CA . LEU A 1 182 ? 4.018 0.838 5.588 1.00 91.38 182 LEU A CA 1
ATOM 1414 C C . LEU A 1 182 ? 5.164 0.799 6.603 1.00 91.38 182 LEU A C 1
ATOM 1416 O O . LEU A 1 182 ? 6.137 1.545 6.506 1.00 91.38 182 LEU A O 1
ATOM 1420 N N . THR A 1 183 ? 5.073 -0.128 7.549 1.00 88.19 183 THR A N 1
ATOM 1421 C CA . THR A 1 183 ? 6.179 -0.460 8.454 1.00 88.19 183 THR A CA 1
ATOM 1422 C C . THR A 1 183 ? 7.278 -1.236 7.722 1.00 88.19 183 THR A C 1
ATOM 1424 O O . THR A 1 183 ? 7.018 -1.909 6.723 1.00 88.19 183 THR A O 1
ATOM 1427 N N . ASP A 1 184 ? 8.505 -1.232 8.252 1.00 87.38 184 ASP A N 1
ATOM 1428 C CA . ASP A 1 184 ? 9.625 -1.998 7.676 1.00 87.38 184 ASP A CA 1
ATOM 1429 C C . ASP A 1 184 ? 9.313 -3.498 7.535 1.00 87.38 184 ASP A C 1
ATOM 1431 O O . ASP A 1 184 ? 9.761 -4.156 6.595 1.00 87.38 184 ASP A O 1
ATOM 1435 N N . GLU A 1 185 ? 8.515 -4.049 8.454 1.00 85.75 185 GLU A N 1
ATOM 1436 C CA . GLU A 1 185 ? 8.063 -5.437 8.387 1.00 85.75 185 GLU A CA 1
ATOM 1437 C C . GLU A 1 185 ? 7.108 -5.684 7.217 1.00 85.75 185 GLU A C 1
ATOM 1439 O O . GLU A 1 185 ? 7.288 -6.651 6.477 1.00 85.75 185 GLU A O 1
ATOM 1444 N N . GLU A 1 186 ? 6.126 -4.805 7.021 1.00 90.56 186 GLU A N 1
ATOM 1445 C CA . GLU A 1 186 ? 5.181 -4.895 5.904 1.00 90.56 186 GLU A CA 1
ATOM 1446 C C . GLU A 1 186 ? 5.899 -4.720 4.561 1.00 90.56 186 GLU A C 1
ATOM 1448 O O . GLU A 1 186 ? 5.645 -5.480 3.627 1.00 90.56 186 GLU A O 1
ATOM 1453 N N . ILE A 1 187 ? 6.857 -3.788 4.479 1.00 91.81 187 ILE A N 1
ATOM 1454 C CA . ILE A 1 187 ? 7.699 -3.589 3.290 1.00 91.81 187 ILE A CA 1
ATOM 1455 C C . ILE A 1 187 ? 8.509 -4.853 2.985 1.00 91.81 187 ILE A C 1
ATOM 1457 O O . ILE A 1 187 ? 8.602 -5.261 1.826 1.00 91.81 187 ILE A O 1
ATOM 1461 N N . CYS A 1 188 ? 9.097 -5.478 4.008 1.00 90.38 188 CYS A N 1
ATOM 1462 C CA . CYS A 1 188 ? 9.867 -6.708 3.855 1.00 90.38 188 CYS A CA 1
ATOM 1463 C C . CYS A 1 188 ? 8.993 -7.853 3.323 1.00 90.38 188 CYS A C 1
ATOM 1465 O O . CYS A 1 188 ? 9.317 -8.437 2.288 1.00 90.38 188 CYS A O 1
ATOM 1467 N N . LYS A 1 189 ? 7.841 -8.114 3.959 1.00 90.62 189 LYS A N 1
ATOM 1468 C CA . LYS A 1 189 ? 6.893 -9.149 3.514 1.00 90.62 189 LYS A CA 1
ATOM 1469 C C . LYS A 1 189 ? 6.413 -8.906 2.079 1.00 90.62 189 LYS A C 1
ATOM 1471 O O . LYS A 1 189 ? 6.398 -9.834 1.274 1.00 90.62 189 LYS A O 1
ATOM 1476 N N . LEU A 1 190 ? 6.088 -7.657 1.730 1.00 95.19 190 LEU A N 1
ATOM 1477 C CA . LEU A 1 190 ? 5.666 -7.288 0.378 1.00 95.19 190 LEU A CA 1
ATOM 1478 C C . LEU A 1 190 ? 6.771 -7.551 -0.658 1.00 95.19 190 LEU A C 1
ATOM 1480 O O . LEU A 1 190 ? 6.504 -8.118 -1.716 1.00 95.19 190 LEU A O 1
ATOM 1484 N N . ARG A 1 191 ? 8.021 -7.180 -0.354 1.00 94.88 191 ARG A N 1
ATOM 1485 C CA . ARG A 1 191 ? 9.179 -7.440 -1.226 1.00 94.88 191 ARG A CA 1
ATOM 1486 C C . ARG A 1 191 ? 9.408 -8.933 -1.444 1.00 94.88 191 ARG A C 1
ATOM 1488 O O . ARG A 1 191 ? 9.617 -9.338 -2.586 1.00 94.88 191 ARG A O 1
ATOM 1495 N N . GLU A 1 192 ? 9.341 -9.743 -0.389 1.00 94.50 192 GLU A N 1
ATOM 1496 C CA . GLU A 1 192 ? 9.499 -11.197 -0.510 1.00 94.50 192 GLU A CA 1
ATOM 1497 C C . GLU A 1 192 ? 8.343 -11.839 -1.289 1.00 94.50 192 GLU A C 1
ATOM 1499 O O . GLU A 1 192 ? 8.594 -12.680 -2.150 1.00 94.50 192 GLU A O 1
ATOM 1504 N N . ALA A 1 193 ? 7.100 -11.389 -1.087 1.00 96.19 193 ALA A N 1
ATOM 1505 C CA . ALA A 1 193 ? 5.948 -11.881 -1.842 1.00 96.19 193 ALA A CA 1
ATOM 1506 C C . ALA A 1 193 ? 6.078 -11.586 -3.349 1.00 96.19 193 ALA A C 1
ATOM 1508 O O . ALA A 1 193 ? 5.868 -12.472 -4.180 1.00 96.19 193 ALA A O 1
ATOM 1509 N N . PHE A 1 194 ? 6.501 -10.372 -3.724 1.00 96.44 194 PHE A N 1
ATOM 1510 C CA . PHE A 1 194 ? 6.764 -10.029 -5.127 1.00 96.44 194 PHE A CA 1
ATOM 1511 C C . PHE A 1 194 ? 7.976 -10.775 -5.698 1.00 96.44 194 PHE A C 1
ATOM 1513 O O . PHE A 1 194 ? 7.930 -11.222 -6.846 1.00 96.44 194 PHE A O 1
ATOM 1520 N N . ARG A 1 195 ? 9.043 -10.970 -4.910 1.00 94.81 195 ARG A N 1
ATOM 1521 C CA . ARG A 1 195 ? 10.195 -11.792 -5.313 1.00 94.81 195 ARG A CA 1
ATOM 1522 C C . ARG A 1 195 ? 9.766 -13.233 -5.588 1.00 94.81 195 ARG A C 1
ATOM 1524 O O . ARG A 1 195 ? 10.142 -13.795 -6.616 1.00 94.81 195 ARG A O 1
ATOM 1531 N N . TRP A 1 196 ? 8.947 -13.813 -4.713 1.00 94.81 196 TRP A N 1
ATOM 1532 C CA . TRP A 1 196 ? 8.376 -15.143 -4.895 1.00 94.81 196 TRP A CA 1
ATOM 1533 C C . TRP A 1 196 ? 7.507 -15.211 -6.157 1.00 94.81 196 TRP A C 1
ATOM 1535 O O . TRP A 1 196 ? 7.777 -16.048 -7.020 1.00 94.81 196 TRP A O 1
ATOM 1545 N N . ALA A 1 197 ? 6.557 -14.290 -6.343 1.00 95.19 197 ALA A N 1
ATOM 1546 C CA . ALA A 1 197 ? 5.706 -14.252 -7.534 1.00 95.19 197 ALA A CA 1
ATOM 1547 C C . ALA A 1 197 ? 6.522 -14.096 -8.834 1.00 95.19 197 ALA A C 1
ATOM 1549 O O . ALA A 1 197 ? 6.221 -14.741 -9.842 1.00 95.19 197 ALA A O 1
ATOM 1550 N N . ARG A 1 198 ? 7.599 -13.296 -8.818 1.00 93.06 198 ARG A N 1
ATOM 1551 C CA . ARG A 1 198 ? 8.534 -13.164 -9.948 1.00 93.06 198 ARG A CA 1
ATOM 1552 C C . ARG A 1 198 ? 9.341 -14.444 -10.178 1.00 93.06 198 ARG A C 1
ATOM 1554 O O . ARG A 1 198 ? 9.539 -14.822 -11.329 1.00 93.06 198 ARG A O 1
ATOM 1561 N N . SER A 1 199 ? 9.764 -15.152 -9.129 1.00 93.50 199 SER A N 1
ATOM 1562 C CA . SER A 1 199 ? 10.494 -16.426 -9.264 1.00 93.50 199 SER A CA 1
ATOM 1563 C C . SER A 1 199 ? 9.683 -17.497 -10.011 1.00 93.50 199 SER A C 1
ATOM 1565 O O . SER A 1 199 ? 10.239 -18.316 -10.745 1.00 93.50 199 SER A O 1
ATOM 1567 N N . LEU A 1 200 ? 8.351 -17.441 -9.902 1.00 94.88 200 LEU A N 1
ATOM 1568 C CA . LEU A 1 200 ? 7.436 -18.339 -10.601 1.00 94.88 200 LEU A CA 1
ATOM 1569 C C . LEU A 1 200 ? 7.303 -18.030 -12.099 1.00 94.88 200 LEU A C 1
ATOM 1571 O O . LEU A 1 200 ? 6.771 -18.861 -12.831 1.00 94.88 200 LEU A O 1
ATOM 1575 N N . ASN A 1 201 ? 7.832 -16.904 -12.597 1.00 92.38 201 ASN A N 1
ATOM 1576 C CA . ASN A 1 201 ? 7.860 -16.595 -14.035 1.00 92.38 201 ASN A CA 1
ATOM 1577 C C . ASN A 1 201 ? 8.615 -17.655 -14.857 1.00 92.38 201 ASN A C 1
ATOM 1579 O O . ASN A 1 201 ? 8.349 -17.808 -16.048 1.00 92.38 201 ASN A O 1
ATOM 1583 N N . ALA A 1 202 ? 9.510 -18.424 -14.224 1.00 90.38 202 ALA A N 1
ATOM 1584 C CA . ALA A 1 202 ? 10.160 -19.586 -14.832 1.00 90.38 202 ALA A CA 1
ATOM 1585 C C . ALA A 1 202 ? 9.168 -20.696 -15.247 1.00 90.38 202 ALA A C 1
ATOM 1587 O O . ALA A 1 202 ? 9.520 -21.577 -16.033 1.00 90.38 202 ALA A O 1
ATOM 1588 N N . TRP A 1 203 ? 7.925 -20.646 -14.756 1.00 91.88 203 TRP A N 1
ATOM 1589 C CA . TRP A 1 203 ? 6.850 -21.594 -15.030 1.00 91.88 203 TRP A CA 1
ATOM 1590 C C . TRP A 1 203 ? 5.664 -20.871 -15.691 1.00 91.88 203 TRP A C 1
ATOM 1592 O O . TRP A 1 203 ? 4.691 -20.545 -15.017 1.00 91.88 203 TRP A O 1
ATOM 1602 N N . PRO A 1 204 ? 5.663 -20.665 -17.024 1.00 82.19 204 PRO A N 1
ATOM 1603 C CA . PRO A 1 204 ? 4.684 -19.805 -17.711 1.00 82.19 204 PRO A CA 1
ATOM 1604 C C . PRO A 1 204 ? 3.210 -20.229 -17.607 1.00 82.19 204 PRO A C 1
ATOM 1606 O O . PRO A 1 204 ? 2.328 -19.504 -18.054 1.00 82.19 204 PRO A O 1
ATOM 1609 N N . ARG A 1 205 ? 2.933 -21.432 -17.090 1.00 86.56 205 ARG A N 1
ATOM 1610 C CA . ARG A 1 205 ? 1.574 -21.943 -16.849 1.00 86.56 205 ARG A CA 1
ATOM 1611 C C . ARG A 1 205 ? 1.132 -21.814 -15.391 1.00 86.56 205 ARG A C 1
ATOM 1613 O O . ARG A 1 205 ? -0.015 -22.130 -15.088 1.00 86.56 205 ARG A O 1
ATOM 1620 N N . ASP A 1 206 ? 2.022 -21.399 -14.494 1.00 91.06 206 ASP A N 1
ATOM 1621 C CA . ASP A 1 206 ? 1.686 -21.172 -13.096 1.00 91.06 206 ASP A CA 1
ATOM 1622 C C . ASP A 1 206 ? 0.966 -19.828 -12.967 1.00 91.06 206 ASP A C 1
ATOM 1624 O O . ASP A 1 206 ? 1.574 -18.767 -13.126 1.00 91.06 206 ASP A O 1
ATOM 1628 N N . ARG A 1 207 ? -0.338 -19.866 -12.665 1.00 89.12 207 ARG A N 1
ATOM 1629 C CA . ARG A 1 207 ? -1.152 -18.656 -12.485 1.00 89.12 207 ARG A CA 1
ATOM 1630 C C . ARG A 1 207 ? -0.664 -17.773 -11.338 1.00 89.12 207 ARG A C 1
ATOM 1632 O O . ARG A 1 207 ? -1.060 -16.622 -11.317 1.00 89.12 207 ARG A O 1
ATOM 1639 N N . ARG A 1 208 ? 0.164 -18.253 -10.408 1.00 92.25 208 ARG A N 1
ATOM 1640 C CA . ARG A 1 208 ? 0.709 -17.440 -9.304 1.00 92.25 208 ARG A CA 1
ATOM 1641 C C . ARG A 1 208 ? 1.883 -16.560 -9.747 1.00 92.25 208 ARG A C 1
ATOM 1643 O O . ARG A 1 208 ? 2.314 -15.687 -9.002 1.00 92.25 208 ARG A O 1
ATOM 1650 N N . SER A 1 209 ? 2.409 -16.783 -10.953 1.00 94.00 209 SER A N 1
ATOM 1651 C CA . SER A 1 209 ? 3.500 -15.980 -11.512 1.00 94.00 209 SER A CA 1
ATOM 1652 C C . SER A 1 209 ? 3.062 -14.553 -11.834 1.00 94.00 209 SER A C 1
ATOM 1654 O O . SER A 1 209 ? 1.988 -14.338 -12.400 1.00 94.00 209 SER A O 1
ATOM 1656 N N . LEU A 1 210 ? 3.925 -13.577 -11.540 1.00 93.12 210 LEU A N 1
ATOM 1657 C CA . LEU A 1 210 ? 3.667 -12.163 -11.830 1.00 93.12 210 LEU A CA 1
ATOM 1658 C C . LEU A 1 210 ? 3.357 -11.939 -13.322 1.00 93.12 210 LEU A C 1
ATOM 1660 O O . LEU A 1 210 ? 2.412 -11.230 -13.662 1.00 93.12 210 LEU A O 1
ATOM 1664 N N . ASN A 1 211 ? 4.080 -12.616 -14.221 1.00 92.50 211 ASN A N 1
ATOM 1665 C CA . ASN A 1 211 ? 3.863 -12.484 -15.663 1.00 92.50 211 ASN A CA 1
ATOM 1666 C C . ASN A 1 211 ? 2.503 -13.018 -16.124 1.00 92.50 211 ASN A C 1
ATOM 1668 O O . ASN A 1 211 ? 1.952 -12.500 -17.094 1.00 92.50 211 ASN A O 1
ATOM 1672 N N . SER A 1 212 ? 1.943 -14.035 -15.460 1.00 93.19 212 SER A N 1
ATOM 1673 C CA . SER A 1 212 ? 0.596 -14.510 -15.803 1.00 93.19 212 SER A CA 1
ATOM 1674 C C . SER A 1 212 ? -0.455 -13.440 -15.534 1.00 93.19 212 SER A C 1
ATOM 1676 O O . SER A 1 212 ? -1.375 -13.277 -16.333 1.00 93.19 212 SER A O 1
ATOM 1678 N N . TRP A 1 213 ? -0.293 -12.682 -14.450 1.00 94.56 213 TRP A N 1
ATOM 1679 C CA . TRP A 1 213 ? -1.185 -11.579 -14.107 1.00 94.56 213 TRP A CA 1
ATOM 1680 C C . TRP A 1 213 ? -0.980 -10.360 -15.000 1.00 94.56 213 TRP A C 1
ATOM 1682 O O . TRP A 1 213 ? -1.964 -9.823 -15.504 1.00 94.56 213 TRP A O 1
ATOM 1692 N N . GLY A 1 214 ? 0.271 -9.983 -15.283 1.00 94.25 214 GLY A N 1
ATOM 1693 C CA . GLY A 1 214 ? 0.566 -8.916 -16.245 1.00 94.25 214 GLY A CA 1
ATOM 1694 C C . GLY A 1 214 ? -0.020 -9.209 -17.631 1.00 94.25 214 GLY A C 1
ATOM 1695 O O . GLY A 1 214 ? -0.673 -8.359 -18.231 1.00 94.25 214 GLY A O 1
ATOM 1696 N N . LYS A 1 215 ? 0.093 -10.460 -18.097 1.00 92.75 215 LYS A N 1
ATOM 1697 C CA . LYS A 1 215 ? -0.515 -10.907 -19.356 1.00 92.75 215 LYS A CA 1
ATOM 1698 C C . LYS A 1 215 ? -2.044 -10.934 -19.303 1.00 92.75 215 LYS A C 1
ATOM 1700 O O . LYS A 1 215 ? -2.684 -10.574 -20.283 1.00 92.75 215 LYS A O 1
ATOM 1705 N N . LEU A 1 216 ? -2.637 -11.354 -18.182 1.00 93.75 216 LEU A N 1
ATOM 1706 C CA . LEU A 1 216 ? -4.092 -11.327 -18.009 1.00 93.75 216 LEU A CA 1
ATOM 1707 C C . LEU A 1 216 ? -4.631 -9.897 -18.137 1.00 93.75 216 LEU A C 1
ATOM 1709 O O . LEU A 1 216 ? -5.634 -9.692 -18.812 1.00 93.75 216 LEU A O 1
ATOM 1713 N N . HIS A 1 217 ? -3.945 -8.917 -17.545 1.00 95.62 217 HIS A N 1
ATOM 1714 C CA . HIS A 1 217 ? -4.261 -7.510 -17.766 1.00 95.62 217 HIS A CA 1
ATOM 1715 C C . HIS A 1 217 ? -4.166 -7.151 -19.252 1.00 95.62 217 HIS A C 1
ATOM 1717 O O . HIS A 1 217 ? -5.169 -6.754 -19.838 1.00 95.62 217 HIS A O 1
ATOM 1723 N N . GLY A 1 218 ? -3.013 -7.371 -19.889 1.00 92.25 218 GLY A N 1
ATOM 1724 C CA . GLY A 1 218 ? -2.817 -6.989 -21.290 1.00 92.25 218 GLY A CA 1
ATOM 1725 C C . GLY A 1 218 ? -3.805 -7.632 -22.275 1.00 92.25 218 GLY A C 1
ATOM 1726 O O . GLY A 1 218 ? -4.222 -6.986 -23.230 1.00 92.25 218 GLY A O 1
ATOM 1727 N N . ASP A 1 219 ? -4.228 -8.874 -22.036 1.00 90.69 219 ASP A N 1
ATOM 1728 C CA . ASP A 1 219 ? -5.096 -9.603 -22.966 1.00 90.69 219 ASP A CA 1
ATOM 1729 C C . ASP A 1 219 ? -6.593 -9.276 -22.818 1.00 90.69 219 ASP A C 1
ATOM 1731 O O . ASP A 1 219 ? -7.326 -9.336 -23.808 1.00 90.69 219 ASP A O 1
ATOM 1735 N N . VAL A 1 220 ? -7.084 -9.039 -21.592 1.00 90.69 220 VAL A N 1
ATOM 1736 C CA . VAL A 1 220 ? -8.538 -9.039 -21.310 1.00 90.69 220 VAL A CA 1
ATOM 1737 C C . VAL A 1 220 ? -9.025 -7.949 -20.350 1.00 90.69 220 VAL A C 1
ATOM 1739 O O . VAL A 1 220 ? -10.194 -7.984 -19.960 1.00 90.69 220 VAL A O 1
ATOM 1742 N N . CYS A 1 221 ? -8.177 -6.998 -19.949 1.00 87.38 221 CYS A N 1
ATOM 1743 C CA . CYS A 1 221 ? -8.599 -5.893 -19.085 1.00 87.38 221 CYS A CA 1
ATOM 1744 C C . CYS A 1 221 ? -9.809 -5.135 -19.658 1.00 87.38 221 CYS A C 1
ATOM 1746 O O . CYS A 1 221 ? -9.932 -4.907 -20.864 1.00 87.38 221 CYS A O 1
ATOM 1748 N N . ALA A 1 222 ? -10.708 -4.704 -18.774 1.00 82.88 222 ALA A N 1
ATOM 1749 C CA . ALA A 1 222 ? -11.812 -3.833 -19.152 1.00 82.88 222 ALA A CA 1
ATOM 1750 C C . ALA A 1 222 ? -11.349 -2.371 -19.089 1.00 82.88 222 ALA A C 1
ATOM 1752 O O . ALA A 1 222 ? -11.358 -1.780 -18.015 1.00 82.88 222 ALA A O 1
ATOM 1753 N N . HIS A 1 223 ? -10.954 -1.796 -20.226 1.00 83.88 223 HIS A N 1
ATOM 1754 C CA . HIS A 1 223 ? -10.694 -0.358 -20.365 1.00 83.88 223 HIS A CA 1
ATOM 1755 C C . HIS A 1 223 ? -11.762 0.302 -21.212 1.00 83.88 223 HIS A C 1
ATOM 1757 O O . HIS A 1 223 ? -12.209 -0.270 -22.207 1.00 83.88 223 HIS A O 1
ATOM 1763 N N . GLY A 1 224 ? -12.138 1.516 -20.827 1.00 75.62 224 GLY A N 1
ATOM 1764 C CA . GLY A 1 224 ? -13.078 2.304 -21.592 1.00 75.62 224 GLY A CA 1
ATOM 1765 C C . GLY A 1 224 ? -14.521 1.789 -21.589 1.00 75.62 224 GLY A C 1
ATOM 1766 O O . GLY A 1 224 ? -15.267 1.957 -22.551 1.00 75.62 224 GLY A O 1
ATOM 1767 N N . PHE A 1 225 ? -14.928 1.136 -20.502 1.00 76.69 225 PHE A N 1
ATOM 1768 C CA . PHE A 1 225 ? -16.298 0.675 -20.276 1.00 76.69 225 PHE A CA 1
ATOM 1769 C C . PHE A 1 225 ? -16.626 0.720 -18.781 1.00 76.69 225 PHE A C 1
ATOM 1771 O O . PHE A 1 225 ? -15.732 0.740 -17.938 1.00 76.69 225 PHE A O 1
ATOM 1778 N N . GLU A 1 226 ? -17.915 0.653 -18.435 1.00 80.44 226 GLU A N 1
ATOM 1779 C CA . GLU A 1 226 ? -18.388 0.710 -17.041 1.00 80.44 226 GLU A CA 1
ATOM 1780 C C . GLU A 1 226 ? -17.781 -0.367 -16.129 1.00 80.44 226 GLU A C 1
ATOM 1782 O O . GLU A 1 226 ? -17.725 -0.190 -14.915 1.00 80.44 226 GLU A O 1
ATOM 1787 N N . GLN A 1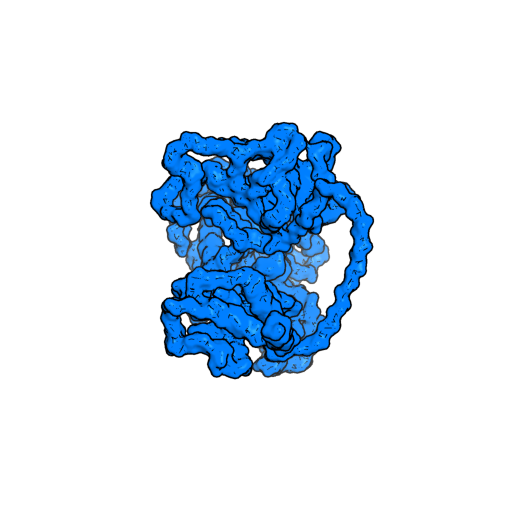 227 ? -17.324 -1.490 -16.689 1.00 88.00 227 GLN A N 1
ATOM 1788 C CA . GLN A 1 227 ? -16.729 -2.581 -15.919 1.00 88.00 227 GLN A CA 1
ATOM 1789 C C . GLN A 1 227 ? -15.304 -2.283 -15.449 1.00 88.00 227 GLN A C 1
ATOM 1791 O O . GLN A 1 227 ? -14.810 -3.061 -14.636 1.00 88.00 227 GLN A O 1
ATOM 1796 N N . PHE A 1 228 ? -14.667 -1.192 -15.895 1.00 90.69 228 PHE A N 1
ATOM 1797 C CA . PHE A 1 228 ? -13.290 -0.826 -15.543 1.00 90.69 228 PHE A CA 1
ATOM 1798 C C . PHE A 1 228 ? -13.009 -0.978 -14.044 1.00 90.69 228 PHE A C 1
ATOM 1800 O O . PHE A 1 228 ? -12.145 -1.763 -13.652 1.00 90.69 228 PHE A O 1
ATOM 1807 N N . LEU A 1 229 ? -13.796 -0.316 -13.193 1.00 93.38 229 LEU A N 1
ATOM 1808 C CA . LEU A 1 229 ? -13.594 -0.361 -11.743 1.00 93.38 229 LEU A CA 1
ATOM 1809 C C . LEU A 1 229 ? -13.840 -1.754 -11.158 1.00 93.38 229 LEU A C 1
ATOM 1811 O O . LEU A 1 229 ? -13.053 -2.241 -10.349 1.00 93.38 229 LEU A O 1
ATOM 1815 N N . THR A 1 230 ? -14.916 -2.423 -11.577 1.00 94.19 230 THR A N 1
ATOM 1816 C CA . THR A 1 230 ? -15.268 -3.746 -11.040 1.00 94.19 230 THR A CA 1
ATOM 1817 C C . THR A 1 230 ? -14.305 -4.844 -11.486 1.00 94.19 230 THR A C 1
ATOM 1819 O O . THR A 1 230 ? -13.996 -5.737 -10.701 1.00 94.19 230 THR A O 1
ATOM 1822 N N . TRP A 1 231 ? -13.792 -4.762 -12.715 1.00 95.19 231 TRP A N 1
ATOM 1823 C CA . TRP A 1 231 ? -12.807 -5.696 -13.245 1.00 95.19 231 TRP A CA 1
ATOM 1824 C C . TRP A 1 231 ? -11.479 -5.534 -12.507 1.00 95.19 231 TRP A C 1
ATOM 1826 O O . TRP A 1 231 ? -10.966 -6.515 -11.974 1.00 95.19 231 TRP A O 1
ATOM 1836 N N . HIS A 1 232 ? -10.976 -4.298 -12.377 1.00 97.00 232 HIS A N 1
ATOM 1837 C CA . HIS A 1 232 ? -9.723 -4.041 -11.667 1.00 97.00 232 HIS A CA 1
ATOM 1838 C C . HIS A 1 232 ? -9.822 -4.387 -10.178 1.00 97.00 232 HIS A C 1
ATOM 1840 O O . HIS A 1 232 ? -8.888 -4.970 -9.640 1.00 97.00 232 HIS A O 1
ATOM 1846 N N . ARG A 1 233 ? -10.958 -4.141 -9.515 1.00 97.69 233 ARG A N 1
ATOM 1847 C CA . ARG A 1 233 ? -11.168 -4.580 -8.126 1.00 97.69 233 ARG A CA 1
ATOM 1848 C C . ARG A 1 233 ? -10.993 -6.091 -7.959 1.00 97.69 233 ARG A C 1
ATOM 1850 O O . ARG A 1 233 ? -10.242 -6.523 -7.085 1.00 97.69 233 ARG A O 1
ATOM 1857 N N . MET A 1 234 ? -11.652 -6.894 -8.798 1.00 97.56 234 MET A N 1
ATOM 1858 C CA . MET A 1 234 ? -11.536 -8.357 -8.718 1.00 97.56 234 MET A CA 1
ATOM 1859 C C . MET A 1 234 ? -10.158 -8.857 -9.157 1.00 97.56 234 MET A C 1
ATOM 1861 O O . MET A 1 234 ? -9.642 -9.811 -8.582 1.00 97.56 234 MET A O 1
ATOM 1865 N N . PHE A 1 235 ? -9.531 -8.179 -10.118 1.00 97.81 235 PHE A N 1
ATOM 1866 C CA . PHE A 1 235 ? -8.159 -8.451 -10.537 1.00 97.81 235 PHE A CA 1
ATOM 1867 C C . PHE A 1 235 ? -7.165 -8.260 -9.382 1.00 97.81 235 PHE A C 1
ATOM 1869 O O . PHE A 1 235 ? -6.367 -9.151 -9.097 1.00 97.81 235 PHE A O 1
ATOM 1876 N N . LEU A 1 236 ? -7.260 -7.134 -8.666 1.00 98.31 236 LEU A N 1
ATOM 1877 C CA . LEU A 1 236 ? -6.458 -6.853 -7.473 1.00 98.31 236 LEU A CA 1
ATOM 1878 C C . LEU A 1 236 ? -6.733 -7.858 -6.353 1.00 98.31 236 LEU A C 1
ATOM 1880 O O . LEU A 1 236 ? -5.805 -8.304 -5.688 1.00 98.31 236 LEU A O 1
ATOM 1884 N N . TYR A 1 237 ? -8.003 -8.202 -6.135 1.00 97.56 237 TYR A N 1
ATOM 1885 C CA . TYR A 1 237 ? -8.421 -9.156 -5.112 1.00 97.56 237 TYR A CA 1
ATOM 1886 C C . TYR A 1 237 ? -7.816 -10.549 -5.322 1.00 97.56 237 TYR A C 1
ATOM 1888 O O . TYR A 1 237 ? -7.228 -11.105 -4.395 1.00 97.56 237 TYR A O 1
ATOM 1896 N N . ASP A 1 238 ? -7.908 -11.103 -6.531 1.00 96.25 238 ASP A N 1
ATOM 1897 C CA . ASP A 1 238 ? -7.339 -12.422 -6.810 1.00 96.25 238 ASP A CA 1
ATOM 1898 C C . ASP A 1 238 ? -5.804 -12.401 -6.822 1.00 96.25 238 ASP A C 1
ATOM 1900 O O . ASP A 1 238 ? -5.173 -13.357 -6.365 1.00 96.25 238 ASP A O 1
ATOM 1904 N N . PHE A 1 239 ? -5.181 -11.321 -7.305 1.00 97.25 239 PHE A N 1
ATOM 1905 C CA . PHE A 1 239 ? -3.726 -11.199 -7.237 1.00 97.25 239 PHE A CA 1
ATOM 1906 C C . PHE A 1 239 ? -3.231 -11.104 -5.788 1.00 97.25 239 PHE A C 1
ATOM 1908 O O . PHE A 1 239 ? -2.269 -11.773 -5.419 1.00 97.25 239 PHE A O 1
ATOM 1915 N N . GLU A 1 240 ? -3.918 -10.338 -4.940 1.00 97.75 240 GLU A N 1
ATOM 1916 C CA . GLU A 1 240 ? -3.615 -10.257 -3.510 1.00 97.75 240 GLU A CA 1
ATOM 1917 C C . GLU A 1 240 ? -3.761 -11.622 -2.825 1.00 97.75 240 GLU A C 1
ATOM 1919 O O . GLU A 1 240 ? -2.878 -12.010 -2.063 1.00 97.75 240 GLU A O 1
ATOM 1924 N N . LYS A 1 241 ? -4.808 -12.395 -3.142 1.00 94.56 241 LYS A N 1
ATOM 1925 C CA . LYS A 1 241 ? -4.939 -13.784 -2.671 1.00 94.56 241 LYS A CA 1
ATOM 1926 C C . LYS A 1 241 ? -3.768 -14.661 -3.097 1.00 94.56 241 LYS A C 1
ATOM 1928 O O . LYS A 1 241 ? -3.270 -15.435 -2.291 1.00 94.56 241 LYS A O 1
ATOM 1933 N N . ASN A 1 242 ? -3.295 -14.513 -4.330 1.00 94.31 242 ASN A N 1
ATOM 1934 C CA . ASN A 1 242 ? -2.120 -15.249 -4.783 1.00 94.31 242 ASN A CA 1
ATOM 1935 C C . ASN A 1 242 ? -0.856 -14.868 -4.011 1.00 94.31 242 ASN A C 1
ATOM 1937 O O . ASN A 1 242 ? -0.056 -15.746 -3.711 1.00 94.31 242 ASN A O 1
ATOM 1941 N N . LEU A 1 243 ? -0.660 -13.592 -3.661 1.00 95.75 243 LEU A N 1
ATOM 1942 C CA . LEU A 1 243 ? 0.439 -13.204 -2.767 1.00 95.75 243 LEU A CA 1
ATOM 1943 C C . LEU A 1 243 ? 0.253 -13.792 -1.359 1.00 95.75 243 LEU A C 1
ATOM 1945 O O . LEU A 1 243 ? 1.233 -14.127 -0.696 1.00 95.75 243 LEU A O 1
ATOM 1949 N N . GLN A 1 244 ? -0.995 -13.970 -0.924 1.00 93.62 244 GLN A N 1
ATOM 1950 C CA . GLN A 1 244 ? -1.332 -14.570 0.367 1.00 93.62 244 GLN A CA 1
ATOM 1951 C C . GLN A 1 244 ? -1.102 -16.085 0.439 1.00 93.62 244 GLN A C 1
ATOM 1953 O O . GLN A 1 244 ? -0.970 -16.608 1.544 1.00 93.62 244 GLN A O 1
ATOM 1958 N N . ASP A 1 245 ? -0.963 -16.778 -0.698 1.00 90.50 245 ASP A N 1
ATOM 1959 C CA . ASP A 1 245 ? -0.464 -18.162 -0.726 1.00 90.50 245 ASP A CA 1
ATOM 1960 C C . ASP A 1 245 ? 0.992 -18.257 -0.227 1.00 90.50 245 ASP A C 1
ATOM 1962 O O . ASP A 1 245 ? 1.413 -19.315 0.244 1.00 90.50 245 ASP A O 1
ATOM 1966 N N . PHE A 1 246 ? 1.771 -17.174 -0.347 1.00 90.81 246 PHE A N 1
ATOM 1967 C CA . PHE A 1 246 ? 3.126 -17.080 0.200 1.00 90.81 246 PHE A CA 1
ATOM 1968 C C . PHE A 1 246 ? 3.119 -16.642 1.669 1.00 90.81 246 PHE A C 1
ATOM 1970 O O . PHE A 1 246 ? 3.722 -17.307 2.509 1.00 90.81 246 PHE A O 1
ATOM 1977 N N . ASP A 1 247 ? 2.438 -15.537 1.980 1.00 89.56 247 ASP A N 1
ATOM 1978 C CA . ASP A 1 247 ? 2.279 -15.040 3.350 1.00 89.56 247 ASP A CA 1
ATOM 1979 C C . ASP A 1 247 ? 0.855 -14.487 3.532 1.00 89.56 247 ASP A C 1
ATOM 1981 O O . ASP A 1 247 ? 0.513 -13.473 2.912 1.00 89.56 247 ASP A O 1
ATOM 1985 N N . PRO A 1 248 ? 0.019 -15.109 4.387 1.00 89.56 248 PRO A N 1
ATOM 1986 C CA . PRO A 1 248 ? -1.390 -14.750 4.517 1.00 89.56 248 PRO A CA 1
ATOM 1987 C C . PRO A 1 248 ? -1.617 -13.319 5.020 1.00 89.56 248 PRO A C 1
ATOM 1989 O O . PRO A 1 248 ? -2.726 -12.805 4.867 1.00 89.56 248 PRO A O 1
ATOM 1992 N N . ASP A 1 249 ? -0.610 -12.648 5.576 1.00 87.81 249 ASP A N 1
ATOM 1993 C CA . ASP A 1 249 ? -0.747 -11.309 6.152 1.00 87.81 249 ASP A CA 1
ATOM 1994 C C . ASP A 1 249 ? -0.449 -10.193 5.140 1.00 87.81 249 ASP A C 1
ATOM 1996 O O . ASP A 1 249 ? -0.618 -9.009 5.453 1.00 87.81 249 ASP A O 1
ATOM 2000 N N . VAL A 1 250 ? 0.025 -10.547 3.941 1.00 92.19 250 VAL A N 1
ATOM 2001 C CA . VAL A 1 250 ? 0.351 -9.583 2.887 1.00 92.19 250 VAL A CA 1
ATOM 2002 C C . VAL A 1 250 ? -0.925 -9.004 2.284 1.00 92.19 250 VAL A C 1
ATOM 2004 O O . VAL A 1 250 ? -1.859 -9.716 1.910 1.00 92.19 250 VAL A O 1
ATOM 2007 N N . THR A 1 251 ? -0.942 -7.682 2.152 1.00 94.94 251 THR A N 1
ATOM 2008 C CA . THR A 1 251 ? -1.946 -6.934 1.398 1.00 94.94 251 THR A CA 1
ATOM 2009 C C . THR A 1 251 ? -1.261 -6.021 0.394 1.00 94.94 251 THR A C 1
ATOM 2011 O O . THR A 1 251 ? -0.123 -5.587 0.592 1.00 94.94 251 THR A O 1
ATOM 2014 N N . LEU A 1 252 ? -1.951 -5.730 -0.704 1.00 97.62 252 LEU A N 1
ATOM 2015 C CA . LEU A 1 252 ? -1.502 -4.734 -1.660 1.00 97.62 252 LEU A CA 1
ATOM 2016 C C . LEU A 1 252 ? -1.686 -3.339 -1.045 1.00 97.62 252 LEU A C 1
ATOM 2018 O O . LEU A 1 252 ? -2.799 -3.000 -0.623 1.00 97.62 252 LEU A O 1
ATOM 2022 N N . PRO A 1 253 ? -0.632 -2.507 -0.989 1.00 97.50 253 PRO A N 1
ATOM 2023 C CA . PRO A 1 253 ? -0.783 -1.133 -0.543 1.00 97.50 253 PRO A CA 1
ATOM 2024 C C . PRO A 1 253 ? -1.439 -0.283 -1.632 1.00 97.50 253 PRO A C 1
ATOM 2026 O O . PRO A 1 253 ? -1.403 -0.645 -2.803 1.00 97.50 253 PRO A O 1
ATOM 2029 N N . PHE A 1 254 ? -1.987 0.875 -1.272 1.00 97.56 254 PHE A N 1
ATOM 2030 C CA . PHE A 1 254 ? -2.360 1.908 -2.240 1.00 97.56 254 PHE A CA 1
ATOM 2031 C C . PHE A 1 254 ? -1.304 3.006 -2.287 1.00 97.56 254 PHE A C 1
ATOM 2033 O O . PHE A 1 254 ? -0.730 3.366 -1.266 1.00 97.56 254 PHE A O 1
ATOM 2040 N N . TRP A 1 255 ? -1.068 3.578 -3.462 1.00 95.50 255 TRP A N 1
ATOM 2041 C CA . TRP A 1 255 ? -0.235 4.768 -3.605 1.00 95.50 255 TRP A CA 1
ATOM 2042 C C . TRP A 1 255 ? -1.121 6.011 -3.661 1.00 95.50 255 TRP A C 1
ATOM 2044 O O . TRP A 1 255 ? -1.780 6.247 -4.671 1.00 95.50 255 TRP A O 1
ATOM 2054 N N . ASP A 1 256 ? -1.133 6.826 -2.601 1.00 92.31 256 ASP A N 1
ATOM 2055 C CA . ASP A 1 256 ? -1.836 8.112 -2.630 1.00 92.31 256 ASP A CA 1
ATOM 2056 C C . ASP A 1 256 ? -0.981 9.191 -3.304 1.00 92.31 256 ASP A C 1
ATOM 2058 O O . ASP A 1 256 ? -0.303 9.991 -2.656 1.00 92.31 256 ASP A O 1
ATOM 2062 N N . TRP A 1 257 ? -1.037 9.248 -4.634 1.00 88.69 257 TRP A N 1
ATOM 2063 C CA . TRP A 1 257 ? -0.358 10.286 -5.413 1.00 88.69 257 TRP A CA 1
ATOM 2064 C C . TRP A 1 257 ? -0.801 11.706 -5.056 1.00 88.69 257 TRP A C 1
ATOM 2066 O O . TRP A 1 257 ? -0.090 12.639 -5.418 1.00 88.69 257 TRP A O 1
ATOM 2076 N N . THR A 1 258 ? -1.920 11.908 -4.344 1.00 85.62 258 THR A N 1
ATOM 2077 C CA . THR A 1 258 ? -2.353 13.236 -3.884 1.00 85.62 258 THR A CA 1
ATOM 2078 C C . THR A 1 258 ? -1.707 13.669 -2.570 1.00 85.62 258 THR A C 1
ATOM 2080 O O . THR A 1 258 ? -1.805 14.854 -2.238 1.00 85.62 258 THR A O 1
ATOM 2083 N N . SER A 1 259 ? -0.965 12.778 -1.898 1.00 84.38 259 SER A N 1
ATOM 2084 C CA . SER A 1 259 ? -0.301 13.037 -0.615 1.00 84.38 259 SER A CA 1
ATOM 2085 C C . SER A 1 259 ? 0.482 14.362 -0.613 1.00 84.38 259 SER A C 1
ATOM 2087 O O . SER A 1 259 ? 1.207 14.642 -1.579 1.00 84.38 259 SER A O 1
ATOM 2089 N N . PRO A 1 260 ? 0.368 15.177 0.456 1.00 77.75 260 PRO A N 1
ATOM 2090 C CA . PRO A 1 260 ? 1.160 16.395 0.626 1.00 77.75 260 PRO A CA 1
ATOM 2091 C C . PRO A 1 260 ? 2.673 16.152 0.650 1.00 77.75 260 PRO A C 1
ATOM 2093 O O . PRO A 1 260 ? 3.446 17.056 0.351 1.00 77.75 260 PRO A O 1
ATOM 2096 N N . GLU A 1 261 ? 3.120 14.929 0.948 1.00 77.38 261 GLU A N 1
ATOM 2097 C CA . GLU A 1 261 ? 4.547 14.558 0.941 1.00 77.38 261 GLU A CA 1
ATOM 2098 C C . GLU A 1 261 ? 5.198 14.725 -0.437 1.00 77.38 261 GLU A C 1
ATOM 2100 O O . GLU A 1 261 ? 6.417 14.840 -0.564 1.00 77.38 261 GLU A O 1
ATOM 2105 N N . TYR A 1 262 ? 4.375 14.798 -1.481 1.00 78.75 262 TYR A N 1
ATOM 2106 C CA . TYR A 1 262 ? 4.821 15.038 -2.839 1.00 78.75 262 TYR A CA 1
ATOM 2107 C C . TYR A 1 262 ? 4.820 16.525 -3.233 1.00 78.75 262 TYR A C 1
ATOM 2109 O O . TYR A 1 262 ? 5.353 16.852 -4.291 1.00 78.75 262 TYR A O 1
ATOM 2117 N N . ASP A 1 263 ? 4.297 17.443 -2.409 1.00 68.94 263 ASP A N 1
ATOM 2118 C CA . ASP A 1 263 ? 4.095 18.860 -2.765 1.00 68.94 263 ASP A CA 1
ATOM 2119 C C . ASP A 1 263 ? 5.393 19.631 -3.043 1.00 68.94 263 ASP A C 1
ATOM 2121 O O . ASP A 1 263 ? 5.458 20.386 -4.015 1.00 68.94 263 ASP A O 1
ATOM 2125 N N . GLU A 1 264 ? 6.457 19.410 -2.266 1.00 55.41 264 GLU A N 1
ATOM 2126 C CA . GLU A 1 264 ? 7.762 20.055 -2.507 1.00 55.41 264 GLU A CA 1
ATOM 2127 C C . GLU A 1 264 ? 8.384 19.622 -3.847 1.00 55.41 264 GLU A C 1
ATOM 2129 O O . GLU A 1 264 ? 9.081 20.397 -4.508 1.00 55.41 264 GLU A O 1
ATOM 2134 N N . ASN A 1 265 ? 8.066 18.403 -4.295 1.00 52.78 265 ASN A N 1
ATOM 2135 C CA . ASN A 1 265 ? 8.471 17.863 -5.592 1.00 52.78 265 ASN A CA 1
ATOM 2136 C C . ASN A 1 265 ? 7.480 18.205 -6.721 1.00 52.78 265 ASN A C 1
ATOM 2138 O O . ASN A 1 265 ? 7.822 18.062 -7.894 1.00 52.78 265 ASN A O 1
ATOM 2142 N N . ARG A 1 266 ? 6.283 18.721 -6.394 1.00 59.44 266 ARG A N 1
ATOM 2143 C CA . ARG A 1 266 ? 5.317 19.291 -7.352 1.00 59.44 266 ARG A CA 1
ATOM 2144 C C . ARG A 1 266 ? 5.651 20.729 -7.756 1.00 59.44 266 ARG A C 1
ATOM 2146 O O . ARG A 1 266 ? 4.936 21.279 -8.601 1.00 59.44 266 ARG A O 1
ATOM 2153 N N . ASP A 1 267 ? 6.710 21.335 -7.198 1.00 52.50 267 ASP A N 1
ATOM 2154 C CA . ASP A 1 267 ? 7.172 22.681 -7.562 1.00 52.50 267 ASP A CA 1
ATOM 2155 C C . ASP A 1 267 ? 7.232 22.831 -9.090 1.00 52.50 267 ASP A C 1
ATOM 2157 O O . ASP A 1 267 ? 7.979 22.163 -9.817 1.00 52.50 267 ASP A O 1
ATOM 2161 N N . LYS A 1 268 ? 6.382 23.732 -9.594 1.00 47.19 268 LYS A N 1
ATOM 2162 C CA . LYS A 1 268 ? 6.185 23.935 -11.026 1.00 47.19 268 LYS A CA 1
ATOM 2163 C C . LYS A 1 268 ? 7.382 24.583 -11.724 1.00 47.19 268 LYS A C 1
ATOM 2165 O O . LYS A 1 268 ? 7.391 24.667 -12.945 1.00 47.19 268 LYS A O 1
ATOM 2170 N N . SER A 1 269 ? 8.410 24.975 -10.982 1.00 40.97 269 SER A N 1
ATOM 2171 C CA . SER A 1 269 ? 9.612 25.609 -11.518 1.00 40.97 269 SER A CA 1
ATOM 2172 C C . SER A 1 269 ? 10.813 24.670 -11.701 1.00 40.97 269 SER A C 1
ATOM 2174 O O . SER A 1 269 ? 11.832 25.116 -12.226 1.00 40.97 269 SER A O 1
ATOM 2176 N N . LYS A 1 270 ? 10.722 23.384 -11.310 1.00 45.25 270 LYS A N 1
ATOM 2177 C CA . LYS A 1 270 ? 11.875 22.458 -11.290 1.00 45.25 270 LYS A CA 1
ATOM 2178 C C . LYS A 1 270 ? 11.632 21.172 -12.097 1.00 45.25 270 LYS A C 1
ATOM 2180 O O . LYS A 1 270 ? 11.173 20.177 -11.542 1.00 45.25 270 LYS A O 1
ATOM 2185 N N . PRO A 1 271 ? 11.981 21.150 -13.397 1.00 39.28 271 PRO A N 1
ATOM 2186 C CA . PRO A 1 271 ? 11.927 19.946 -14.238 1.00 39.28 271 PRO A CA 1
ATOM 2187 C C . PRO A 1 271 ? 12.884 18.820 -13.799 1.00 39.28 271 PRO A C 1
ATOM 2189 O O . PRO A 1 271 ? 12.749 17.691 -14.253 1.00 39.28 271 PRO A O 1
ATOM 2192 N N . SER A 1 272 ? 13.856 19.116 -12.929 1.00 43.97 272 SER A N 1
ATOM 2193 C CA . SER A 1 272 ? 14.980 18.246 -12.555 1.00 43.97 272 SER A CA 1
ATOM 2194 C C . SER A 1 272 ? 14.756 17.356 -11.323 1.00 43.97 272 SER A C 1
ATOM 2196 O O . SER A 1 272 ? 15.698 16.708 -10.881 1.00 43.97 272 SER A O 1
ATOM 2198 N N . ASN A 1 273 ? 13.560 17.334 -10.729 1.00 51.72 273 ASN A N 1
ATOM 2199 C CA . ASN A 1 273 ? 13.340 16.696 -9.418 1.00 51.72 273 ASN A CA 1
ATOM 2200 C C . ASN A 1 273 ? 13.070 15.178 -9.458 1.00 51.72 273 ASN A C 1
ATOM 2202 O O . ASN A 1 273 ? 12.670 14.608 -8.444 1.00 51.72 273 ASN A O 1
ATOM 2206 N N . GLY A 1 274 ? 13.318 14.513 -10.590 1.00 54.09 274 GLY A N 1
ATOM 2207 C CA . GLY A 1 274 ? 13.023 13.090 -10.752 1.00 54.09 274 GLY A CA 1
ATOM 2208 C C . GLY A 1 274 ? 11.521 12.806 -10.679 1.00 54.09 274 GLY A C 1
ATOM 2209 O O . GLY A 1 274 ? 10.700 13.675 -10.368 1.00 54.09 274 GLY A O 1
ATOM 2210 N N . GLY A 1 275 ? 11.115 11.598 -11.033 1.00 68.19 275 GLY A N 1
ATOM 2211 C CA . GLY A 1 275 ? 9.714 11.243 -10.888 1.00 68.19 275 GLY A CA 1
ATOM 2212 C C . GLY A 1 275 ? 9.309 11.019 -9.428 1.00 68.19 275 GLY A C 1
ATOM 2213 O O . GLY A 1 275 ? 9.781 10.108 -8.775 1.00 68.19 275 GLY A O 1
ATOM 2214 N N . ILE A 1 276 ? 8.325 11.775 -8.951 1.00 78.81 276 ILE A N 1
ATOM 2215 C CA . ILE A 1 276 ? 7.437 11.456 -7.820 1.00 78.81 276 ILE A CA 1
ATOM 2216 C C . ILE A 1 276 ? 6.878 10.002 -7.832 1.00 78.81 276 ILE A C 1
ATOM 2218 O O . ILE A 1 276 ? 5.810 9.742 -8.380 1.00 78.81 276 ILE A O 1
ATOM 2222 N N . ILE A 1 277 ? 7.559 9.057 -7.175 1.00 88.94 277 ILE A N 1
ATOM 2223 C CA . ILE A 1 277 ? 7.025 7.719 -6.835 1.00 88.94 277 ILE A CA 1
ATOM 2224 C C . ILE A 1 277 ? 7.309 7.365 -5.361 1.00 88.94 277 ILE A C 1
ATOM 2226 O O . ILE A 1 277 ? 8.261 7.927 -4.792 1.00 88.94 277 ILE A O 1
ATOM 2230 N N . PRO A 1 278 ? 6.558 6.429 -4.738 1.00 91.75 278 PRO A N 1
ATOM 2231 C CA . PRO A 1 278 ? 6.792 6.036 -3.349 1.00 91.75 278 PRO A CA 1
ATOM 2232 C C . PRO A 1 278 ? 8.183 5.437 -3.164 1.00 91.75 278 PRO A C 1
ATOM 2234 O O . PRO A 1 278 ? 8.692 4.719 -4.033 1.00 91.75 278 PRO A O 1
ATOM 2237 N N . LYS A 1 279 ? 8.796 5.691 -2.004 1.00 90.75 279 LYS A N 1
ATOM 2238 C CA . LYS A 1 279 ? 10.184 5.284 -1.720 1.00 90.75 279 LYS A CA 1
ATOM 2239 C C . LYS A 1 279 ? 10.404 3.778 -1.891 1.00 90.75 279 LYS A C 1
ATOM 2241 O O . LYS A 1 279 ? 11.444 3.363 -2.390 1.00 90.75 279 LYS A O 1
ATOM 2246 N N . ILE A 1 280 ? 9.414 2.958 -1.537 1.00 93.81 280 ILE A N 1
ATOM 2247 C CA . ILE A 1 280 ? 9.524 1.492 -1.579 1.00 93.81 280 ILE A CA 1
ATOM 2248 C C . ILE A 1 280 ? 9.673 0.921 -3.000 1.00 93.81 280 ILE A C 1
ATOM 2250 O O . ILE A 1 280 ? 10.151 -0.204 -3.138 1.00 93.81 280 ILE A O 1
ATOM 2254 N N . PHE A 1 281 ? 9.299 1.695 -4.029 1.00 95.19 281 PHE A N 1
ATOM 2255 C CA . PHE A 1 281 ? 9.379 1.328 -5.449 1.00 95.19 281 PHE A CA 1
ATOM 2256 C C . PHE A 1 281 ? 10.609 1.915 -6.164 1.00 95.19 281 PHE A C 1
ATOM 2258 O O . PHE A 1 281 ? 10.805 1.646 -7.351 1.00 95.19 281 PHE A O 1
ATOM 2265 N N . ARG A 1 282 ? 11.424 2.720 -5.474 1.00 92.94 282 ARG A N 1
ATOM 2266 C CA . ARG A 1 282 ? 12.686 3.275 -5.991 1.00 92.94 282 ARG A CA 1
ATOM 2267 C C . ARG A 1 282 ? 13.788 2.215 -5.974 1.00 92.94 282 ARG A C 1
ATOM 2269 O O . ARG A 1 282 ? 13.681 1.227 -5.249 1.00 92.94 282 ARG A O 1
ATOM 2276 N N . CYS A 1 283 ? 14.846 2.414 -6.758 1.00 92.12 283 CYS A N 1
ATOM 2277 C CA . CYS A 1 283 ? 16.038 1.571 -6.679 1.00 92.12 283 CYS A CA 1
ATOM 2278 C C . CYS A 1 283 ? 17.122 2.200 -5.808 1.00 92.12 283 CYS A C 1
ATOM 2280 O O . CYS A 1 283 ? 17.345 3.412 -5.825 1.00 92.12 283 CYS A O 1
ATOM 2282 N N . PHE A 1 284 ? 17.837 1.340 -5.093 1.00 95.00 284 PHE A N 1
ATOM 2283 C CA . PHE A 1 284 ? 19.072 1.664 -4.393 1.00 95.00 284 PHE A CA 1
ATOM 2284 C C . PHE A 1 284 ? 20.087 0.533 -4.583 1.00 95.00 284 PHE A C 1
ATOM 2286 O O . PHE A 1 284 ? 19.746 -0.571 -5.018 1.00 95.00 284 PHE A O 1
ATOM 2293 N N . ILE A 1 285 ? 21.348 0.808 -4.245 1.00 96.75 285 ILE A N 1
ATOM 2294 C CA . ILE A 1 285 ? 22.429 -0.180 -4.235 1.00 96.75 285 ILE A CA 1
ATOM 2295 C C . ILE A 1 285 ? 23.166 -0.152 -2.891 1.00 96.75 285 ILE A C 1
ATOM 2297 O O . ILE A 1 285 ? 23.320 0.909 -2.283 1.00 96.75 285 ILE A O 1
ATOM 2301 N N . THR A 1 286 ? 23.602 -1.319 -2.413 1.00 97.25 286 THR A N 1
ATOM 2302 C CA . THR A 1 286 ? 24.332 -1.479 -1.144 1.00 97.25 286 THR A CA 1
ATOM 2303 C C . THR A 1 286 ? 25.788 -1.861 -1.386 1.00 97.25 286 THR A C 1
ATOM 2305 O O . THR A 1 286 ? 26.132 -2.409 -2.433 1.00 97.25 286 THR A O 1
ATOM 2308 N N . GLU A 1 287 ? 26.653 -1.630 -0.395 1.00 96.69 287 GLU A N 1
ATOM 2309 C CA . GLU A 1 287 ? 28.049 -2.082 -0.467 1.00 96.69 287 GLU A CA 1
ATOM 2310 C C . GLU A 1 287 ? 28.158 -3.602 -0.627 1.00 96.69 287 GLU A C 1
ATOM 2312 O O . GLU A 1 287 ? 28.995 -4.072 -1.395 1.00 96.69 287 GLU A O 1
ATOM 2317 N N . GLN A 1 288 ? 27.276 -4.362 0.034 1.00 96.44 288 GLN A N 1
ATOM 2318 C CA . GLN A 1 288 ? 27.217 -5.816 -0.107 1.00 96.44 288 GLN A CA 1
ATOM 2319 C C . GLN A 1 288 ? 26.912 -6.225 -1.555 1.00 96.44 288 GLN A C 1
ATOM 2321 O O . GLN A 1 288 ? 27.630 -7.044 -2.120 1.00 96.44 288 GLN A O 1
ATOM 2326 N N . ALA A 1 289 ? 25.897 -5.625 -2.184 1.00 96.56 289 ALA A N 1
ATOM 2327 C CA . ALA A 1 289 ? 25.543 -5.943 -3.566 1.00 96.56 289 ALA A CA 1
ATOM 2328 C C . ALA A 1 289 ? 26.674 -5.593 -4.548 1.00 96.56 289 ALA A C 1
ATOM 2330 O O . ALA A 1 289 ? 26.887 -6.303 -5.530 1.00 96.56 289 ALA A O 1
ATOM 2331 N N . ILE A 1 290 ? 27.422 -4.517 -4.277 1.00 98.00 290 ILE A N 1
ATOM 2332 C CA . ILE A 1 290 ? 28.602 -4.141 -5.067 1.00 98.00 290 ILE A CA 1
ATOM 2333 C C . ILE A 1 290 ? 29.725 -5.169 -4.888 1.00 98.00 290 ILE A C 1
ATOM 2335 O O . ILE A 1 290 ? 30.346 -5.544 -5.878 1.00 98.00 290 ILE A O 1
ATOM 2339 N N . ALA A 1 291 ? 29.977 -5.641 -3.664 1.00 96.94 291 ALA A N 1
ATOM 2340 C CA . ALA A 1 291 ? 30.969 -6.686 -3.410 1.00 96.94 291 ALA A CA 1
ATOM 2341 C C . ALA A 1 291 ? 30.622 -7.981 -4.164 1.00 96.94 291 ALA A C 1
ATOM 2343 O O . ALA A 1 291 ? 31.461 -8.514 -4.881 1.00 96.94 291 ALA A O 1
ATOM 2344 N N . GLU A 1 292 ? 29.359 -8.412 -4.116 1.00 96.38 292 GLU A N 1
ATOM 2345 C CA . GLU A 1 292 ? 28.876 -9.573 -4.876 1.00 96.38 292 GLU A CA 1
ATOM 2346 C C . GLU A 1 292 ? 29.033 -9.384 -6.396 1.00 96.38 292 GLU A C 1
ATOM 2348 O O . GLU A 1 292 ? 29.403 -10.317 -7.102 1.00 96.38 292 GLU A O 1
ATOM 2353 N N . LEU A 1 293 ? 28.795 -8.178 -6.928 1.00 96.62 293 LEU A N 1
ATOM 2354 C CA . LEU A 1 293 ? 29.026 -7.876 -8.348 1.00 96.62 293 LEU A CA 1
ATOM 2355 C C . LEU A 1 293 ? 30.505 -7.995 -8.745 1.00 96.62 293 LEU A C 1
ATOM 2357 O O . LEU A 1 293 ? 30.809 -8.451 -9.848 1.00 96.62 293 LEU A O 1
ATOM 2361 N N . VAL A 1 294 ? 31.423 -7.585 -7.870 1.00 97.31 294 VAL A N 1
ATOM 2362 C CA . VAL A 1 294 ? 32.869 -7.719 -8.102 1.00 97.31 294 VAL A CA 1
ATOM 2363 C C . VAL A 1 294 ? 33.287 -9.190 -8.044 1.00 97.31 294 VAL A C 1
ATOM 2365 O O . VAL A 1 294 ? 33.985 -9.663 -8.943 1.00 97.31 294 VAL A O 1
ATOM 2368 N N . ASP A 1 295 ? 32.820 -9.922 -7.036 1.00 95.31 295 ASP A N 1
ATOM 2369 C CA . ASP A 1 295 ? 33.256 -11.293 -6.772 1.00 95.31 295 ASP A CA 1
ATOM 2370 C C . ASP A 1 295 ? 32.643 -12.310 -7.750 1.00 95.31 295 ASP A C 1
ATOM 2372 O O . ASP A 1 295 ? 33.358 -13.151 -8.299 1.00 95.31 295 ASP A O 1
ATOM 2376 N N . GLU A 1 296 ? 31.333 -12.228 -8.006 1.00 94.00 296 GLU A N 1
ATOM 2377 C CA . GLU A 1 296 ? 30.596 -13.212 -8.813 1.00 94.00 296 GLU A CA 1
ATOM 2378 C C . GLU A 1 296 ? 30.545 -12.854 -10.302 1.00 94.00 296 GLU A C 1
ATOM 2380 O O . GLU A 1 296 ? 30.556 -13.741 -11.156 1.00 94.00 296 GLU A O 1
ATOM 2385 N N . TYR A 1 297 ? 30.465 -11.559 -10.621 1.00 92.88 297 TYR A N 1
ATOM 2386 C CA . TYR A 1 297 ? 30.261 -11.065 -11.990 1.00 92.88 297 TYR A CA 1
ATOM 2387 C C . TYR A 1 297 ? 31.480 -10.322 -12.549 1.00 92.88 297 TYR A C 1
ATOM 2389 O O . TYR A 1 297 ? 31.420 -9.810 -13.668 1.00 92.88 297 TYR A O 1
ATOM 2397 N N . HIS A 1 298 ? 32.588 -10.283 -11.800 1.00 94.50 298 HIS A N 1
ATOM 2398 C CA . HIS A 1 298 ? 33.848 -9.650 -12.198 1.00 94.50 298 HIS A CA 1
ATOM 2399 C C . HIS A 1 298 ? 33.688 -8.182 -12.620 1.00 94.50 298 HIS A C 1
ATOM 2401 O O . HIS A 1 298 ? 34.360 -7.716 -13.546 1.00 94.50 298 HIS A O 1
ATOM 2407 N N . LEU A 1 299 ? 32.799 -7.445 -11.940 1.00 96.81 299 LEU A N 1
ATOM 2408 C CA . LEU A 1 299 ? 32.599 -6.020 -12.188 1.00 96.81 299 LEU A CA 1
ATOM 2409 C C . LEU A 1 299 ? 33.932 -5.260 -12.011 1.00 96.81 299 LEU A C 1
ATOM 2411 O O . LEU A 1 299 ? 34.577 -5.407 -10.970 1.00 96.81 299 LEU A O 1
ATOM 2415 N N . PRO A 1 300 ? 34.356 -4.416 -12.975 1.00 97.44 300 PRO A N 1
ATOM 2416 C CA . PRO A 1 300 ? 35.602 -3.666 -12.851 1.00 97.44 300 PRO A CA 1
ATOM 2417 C C . PRO A 1 300 ? 35.613 -2.766 -11.609 1.00 97.44 300 PRO A C 1
ATOM 2419 O O . PRO A 1 300 ? 34.658 -2.025 -11.369 1.00 97.44 300 PRO A O 1
ATOM 2422 N N . GLU A 1 301 ? 36.724 -2.747 -10.864 1.00 95.50 301 GLU A N 1
ATOM 2423 C CA . GLU A 1 301 ? 36.841 -1.946 -9.631 1.00 95.50 301 GLU A CA 1
ATOM 2424 C C . GLU A 1 301 ? 36.589 -0.447 -9.881 1.00 95.50 301 GLU A C 1
ATOM 2426 O O . GLU A 1 301 ? 36.028 0.241 -9.030 1.00 95.50 301 GLU A O 1
ATOM 2431 N N . SER A 1 302 ? 36.926 0.067 -11.071 1.00 96.00 302 SER A N 1
ATOM 2432 C CA . SER A 1 302 ? 36.622 1.451 -11.463 1.00 96.00 302 SER A CA 1
ATOM 2433 C C . SER A 1 302 ? 35.117 1.743 -11.496 1.00 96.00 302 SER A C 1
ATOM 2435 O O . SER A 1 302 ? 34.691 2.825 -11.092 1.00 96.00 302 SER A O 1
ATOM 2437 N N . VAL A 1 303 ? 34.304 0.779 -11.935 1.00 97.31 303 VAL A N 1
ATOM 2438 C CA . VAL A 1 303 ? 32.837 0.877 -11.950 1.00 97.31 303 VAL A CA 1
ATOM 2439 C C . VAL A 1 303 ? 32.278 0.639 -10.545 1.00 97.31 303 VAL A C 1
ATOM 2441 O O . VAL A 1 303 ? 31.387 1.364 -10.107 1.00 97.31 303 VAL A O 1
ATOM 2444 N N . ALA A 1 304 ? 32.850 -0.301 -9.787 1.00 97.56 304 ALA A N 1
ATOM 2445 C CA . ALA A 1 304 ? 32.468 -0.540 -8.396 1.00 97.56 304 ALA A CA 1
ATOM 2446 C C . ALA A 1 304 ? 32.657 0.713 -7.518 1.00 97.56 304 ALA A C 1
ATOM 2448 O O . ALA A 1 304 ? 31.781 1.047 -6.723 1.00 97.56 304 ALA A O 1
ATOM 2449 N N . GLN A 1 305 ? 33.754 1.461 -7.689 1.00 97.69 305 GLN A N 1
ATOM 2450 C CA . GLN A 1 305 ? 33.992 2.725 -6.974 1.00 97.69 305 GLN A CA 1
ATOM 2451 C C . GLN A 1 305 ? 32.953 3.803 -7.305 1.00 97.69 305 GLN A C 1
ATOM 2453 O O . GLN A 1 305 ? 32.509 4.525 -6.410 1.00 97.69 305 GLN A O 1
ATOM 2458 N N . LYS A 1 306 ? 32.523 3.886 -8.568 1.00 98.06 306 LYS A N 1
ATOM 2459 C CA . LYS A 1 306 ? 31.442 4.782 -9.000 1.00 98.06 306 LYS A CA 1
ATOM 2460 C C . LYS A 1 306 ? 30.103 4.429 -8.346 1.00 98.06 306 LYS A C 1
ATOM 2462 O O . LYS A 1 306 ? 29.410 5.323 -7.868 1.00 98.06 306 LYS A O 1
ATOM 2467 N N . LEU A 1 307 ? 29.775 3.138 -8.249 1.00 97.69 307 LEU A N 1
ATOM 2468 C CA . LEU A 1 307 ? 28.576 2.669 -7.542 1.00 97.69 307 LEU A CA 1
ATOM 2469 C C . LEU A 1 307 ? 28.654 2.932 -6.030 1.00 97.69 307 LEU A C 1
ATOM 2471 O O . LEU A 1 307 ? 27.673 3.374 -5.436 1.00 97.69 307 LEU A O 1
ATOM 2475 N N . LYS A 1 308 ? 29.825 2.743 -5.405 1.00 97.62 308 LYS A N 1
ATOM 2476 C CA . LYS A 1 308 ? 30.036 3.054 -3.977 1.00 97.62 308 LYS A CA 1
ATOM 2477 C C . LYS A 1 308 ? 29.731 4.526 -3.665 1.00 97.62 308 LYS A C 1
ATOM 2479 O O . LYS A 1 308 ? 29.193 4.822 -2.605 1.00 97.62 308 LYS A O 1
ATOM 2484 N N . ALA A 1 309 ? 29.994 5.444 -4.600 1.00 97.19 309 ALA A N 1
ATOM 2485 C CA . ALA A 1 309 ? 29.724 6.876 -4.429 1.00 97.19 309 ALA A CA 1
ATOM 2486 C C . ALA A 1 309 ? 28.227 7.246 -4.382 1.00 97.19 309 ALA A C 1
ATOM 2488 O O . ALA A 1 309 ? 27.892 8.373 -4.009 1.00 97.19 309 ALA A O 1
ATOM 2489 N N . VAL A 1 310 ? 27.327 6.332 -4.763 1.00 96.50 310 VAL A N 1
ATOM 2490 C CA . VAL A 1 310 ? 25.871 6.554 -4.737 1.00 96.50 310 VAL A CA 1
ATOM 2491 C C . VAL A 1 310 ? 25.133 5.710 -3.695 1.00 96.50 310 VAL A C 1
ATOM 2493 O O . VAL A 1 310 ? 23.913 5.820 -3.588 1.00 96.50 310 VAL A O 1
ATOM 2496 N N . VAL A 1 311 ? 25.847 4.909 -2.897 1.00 96.75 311 VAL A N 1
ATOM 2497 C CA . VAL A 1 311 ? 25.263 4.145 -1.782 1.00 96.75 311 VAL A CA 1
ATOM 2498 C C . VAL A 1 311 ? 24.593 5.092 -0.778 1.00 96.75 311 VAL A C 1
ATOM 2500 O O . VAL A 1 311 ? 25.092 6.179 -0.489 1.00 96.75 311 VAL A O 1
ATOM 2503 N N . GLY A 1 312 ? 23.441 4.675 -0.246 1.00 92.94 312 GLY A N 1
ATOM 2504 C CA . GLY A 1 312 ? 22.641 5.470 0.695 1.00 92.94 312 GLY A CA 1
ATOM 2505 C C . GLY A 1 312 ? 21.703 6.485 0.031 1.00 92.94 312 GLY A C 1
ATOM 2506 O O . GLY A 1 312 ? 21.079 7.281 0.730 1.00 92.94 312 GLY A O 1
ATOM 2507 N N . ARG A 1 313 ? 21.593 6.463 -1.303 1.00 92.62 313 ARG A N 1
ATOM 2508 C CA . ARG A 1 313 ? 20.643 7.267 -2.084 1.00 92.62 313 ARG A CA 1
ATOM 2509 C C . ARG A 1 313 ? 19.637 6.358 -2.791 1.00 92.62 313 ARG A C 1
ATOM 2511 O O . ARG A 1 313 ? 20.001 5.276 -3.246 1.00 92.62 313 ARG A O 1
ATOM 2518 N N . ASP A 1 314 ? 18.406 6.845 -2.924 1.00 90.19 314 ASP A N 1
ATOM 2519 C CA . ASP A 1 314 ? 17.332 6.201 -3.684 1.00 90.19 314 ASP A CA 1
ATOM 2520 C C . ASP A 1 314 ? 17.086 6.951 -5.000 1.00 90.19 314 ASP A C 1
ATOM 2522 O O . ASP A 1 314 ? 17.151 8.184 -5.038 1.00 90.19 314 ASP A O 1
ATOM 2526 N N . PHE A 1 315 ? 16.753 6.215 -6.059 1.00 90.62 315 PHE A N 1
ATOM 2527 C CA . PHE A 1 315 ? 16.551 6.743 -7.411 1.00 90.62 315 PHE A CA 1
ATOM 2528 C C . PHE A 1 315 ? 15.218 6.269 -7.997 1.00 90.62 315 PHE A C 1
ATOM 2530 O O . PHE A 1 315 ? 14.799 5.132 -7.781 1.00 90.62 315 PHE A O 1
ATOM 2537 N N . ASN A 1 316 ? 14.536 7.122 -8.762 1.00 87.56 316 ASN A N 1
ATOM 2538 C CA . ASN A 1 316 ? 13.216 6.786 -9.311 1.00 87.56 316 ASN A CA 1
ATOM 2539 C C . ASN A 1 316 ? 13.298 5.824 -10.500 1.00 87.56 316 ASN A C 1
ATOM 2541 O O . ASN A 1 316 ? 12.325 5.142 -10.819 1.00 87.56 316 ASN A O 1
ATOM 2545 N N . SER A 1 317 ? 14.461 5.762 -11.147 1.00 87.62 317 SER A N 1
ATOM 2546 C CA . SER A 1 317 ? 14.752 4.861 -12.258 1.00 87.62 317 SER A CA 1
ATOM 2547 C C . SER A 1 317 ? 16.212 4.409 -12.221 1.00 87.62 317 SER A C 1
ATOM 2549 O O . SER A 1 317 ? 17.071 5.065 -11.627 1.00 87.62 317 SER A O 1
ATOM 2551 N N . GLY A 1 318 ? 16.512 3.309 -12.918 1.00 88.12 318 GLY A N 1
ATOM 2552 C CA . GLY A 1 318 ? 17.896 2.865 -13.104 1.00 88.12 318 GLY A CA 1
ATOM 2553 C C . GLY A 1 318 ? 18.747 3.907 -13.836 1.00 88.12 318 GLY A C 1
ATOM 2554 O O . GLY A 1 318 ? 19.918 4.074 -13.513 1.00 88.12 318 GLY A O 1
ATOM 2555 N N . VAL A 1 319 ? 18.151 4.665 -14.763 1.00 85.50 319 VAL A N 1
ATOM 2556 C CA . VAL A 1 319 ? 18.829 5.752 -15.488 1.00 85.50 319 VAL A CA 1
ATOM 2557 C C . VAL A 1 319 ? 19.373 6.801 -14.521 1.00 85.50 319 VAL A C 1
ATOM 2559 O O . VAL A 1 319 ? 20.546 7.151 -14.611 1.00 85.50 319 VAL A O 1
ATOM 2562 N N . GLU A 1 320 ? 18.553 7.266 -13.574 1.00 87.06 320 GLU A N 1
ATOM 2563 C CA . GLU A 1 320 ? 18.982 8.256 -12.578 1.00 87.06 320 GLU A CA 1
ATOM 2564 C C . GLU A 1 320 ? 20.151 7.735 -11.727 1.00 87.06 320 GLU A C 1
ATOM 2566 O O . GLU A 1 320 ? 21.072 8.493 -11.417 1.00 87.06 320 GLU A O 1
ATOM 2571 N N . LEU A 1 321 ? 20.147 6.440 -11.387 1.00 92.50 321 LEU A N 1
ATOM 2572 C CA . LEU A 1 321 ? 21.249 5.797 -10.670 1.00 92.50 321 LEU A CA 1
ATOM 2573 C C . LEU A 1 321 ? 22.530 5.782 -11.515 1.00 92.50 321 LEU A C 1
ATOM 2575 O O . LEU A 1 321 ? 23.586 6.186 -11.024 1.00 92.50 321 LEU A O 1
ATOM 2579 N N . PHE A 1 322 ? 22.455 5.347 -12.778 1.00 91.31 322 PHE A N 1
ATOM 2580 C CA . PHE A 1 322 ? 23.615 5.295 -13.677 1.00 91.31 322 PHE A CA 1
ATOM 2581 C C . PHE A 1 322 ? 24.192 6.688 -13.958 1.00 91.31 322 PHE A C 1
ATOM 2583 O O . PHE A 1 322 ? 25.411 6.866 -13.880 1.00 91.31 322 PHE A O 1
ATOM 2590 N N . ASP A 1 323 ? 23.336 7.685 -14.196 1.00 87.62 323 ASP A N 1
ATOM 2591 C CA . ASP A 1 323 ? 23.745 9.079 -14.384 1.00 87.62 323 ASP A CA 1
ATOM 2592 C C . ASP A 1 323 ? 24.402 9.634 -13.104 1.00 87.62 323 ASP A C 1
ATOM 2594 O O . ASP A 1 323 ? 25.467 10.256 -13.166 1.00 87.62 323 ASP A O 1
ATOM 2598 N N . ALA A 1 324 ? 23.840 9.357 -11.920 1.00 90.88 324 ALA A N 1
ATOM 2599 C CA . ALA A 1 324 ? 24.421 9.784 -10.646 1.00 90.88 324 ALA A CA 1
ATOM 2600 C C . ALA A 1 324 ? 25.770 9.111 -10.344 1.00 90.88 324 ALA A C 1
ATOM 2602 O O . ALA A 1 324 ? 26.663 9.755 -9.785 1.00 90.88 324 ALA A O 1
ATOM 2603 N N . ALA A 1 325 ? 25.928 7.842 -10.726 1.00 95.31 325 ALA A N 1
ATOM 2604 C CA . ALA A 1 325 ? 27.183 7.103 -10.623 1.00 95.31 325 ALA A CA 1
ATOM 2605 C C . ALA A 1 325 ? 28.190 7.491 -11.723 1.00 95.31 325 ALA A C 1
ATOM 2607 O O . ALA A 1 325 ? 29.365 7.139 -11.627 1.00 95.31 325 ALA A O 1
ATOM 2608 N N . LYS A 1 326 ? 27.769 8.244 -12.750 1.00 93.81 326 LYS A N 1
ATOM 2609 C CA . LYS A 1 326 ? 28.579 8.599 -13.930 1.00 93.81 326 LYS A CA 1
ATOM 2610 C C . LYS A 1 326 ? 29.079 7.363 -14.689 1.00 93.81 326 LYS A C 1
ATOM 2612 O O . LYS A 1 326 ? 30.260 7.273 -15.048 1.00 93.81 326 LYS A O 1
ATOM 2617 N N . ILE A 1 327 ? 28.184 6.393 -14.876 1.00 89.81 327 ILE A N 1
ATOM 2618 C CA . ILE A 1 327 ? 28.409 5.179 -15.667 1.00 89.81 327 ILE A CA 1
ATOM 2619 C C . ILE A 1 327 ? 27.698 5.374 -17.007 1.00 89.81 327 ILE A C 1
ATOM 2621 O O . ILE A 1 327 ? 26.476 5.293 -17.094 1.00 89.81 327 ILE A O 1
ATOM 2625 N N . GLU A 1 328 ? 28.471 5.644 -18.054 1.00 86.00 328 GLU A N 1
ATOM 2626 C CA . GLU A 1 328 ? 27.965 6.001 -19.382 1.00 86.00 328 GLU A CA 1
ATOM 2627 C C . GLU A 1 328 ? 28.823 5.378 -20.496 1.00 86.00 328 GLU A C 1
ATOM 2629 O O . GLU A 1 328 ? 29.872 4.779 -20.243 1.00 86.00 328 GLU A O 1
ATOM 2634 N N . GLY A 1 329 ? 28.370 5.484 -21.748 1.00 82.81 329 GLY A N 1
ATOM 2635 C CA . GLY A 1 329 ? 29.126 5.013 -22.911 1.00 82.81 329 GLY A CA 1
ATOM 2636 C C . GLY A 1 329 ? 29.476 3.521 -22.847 1.00 82.81 329 GLY A C 1
ATOM 2637 O O . GLY A 1 329 ? 28.604 2.677 -22.646 1.00 82.81 329 GLY A O 1
ATOM 2638 N N . GLU A 1 330 ? 30.755 3.189 -23.039 1.00 83.38 330 GLU A N 1
ATOM 2639 C CA . GLU A 1 330 ? 31.241 1.801 -23.002 1.00 83.38 330 GLU A CA 1
ATOM 2640 C C . GLU A 1 330 ? 31.139 1.160 -21.614 1.00 83.38 330 GLU A C 1
ATOM 2642 O O . GLU A 1 330 ? 30.904 -0.042 -21.515 1.00 83.38 330 GLU A O 1
ATOM 2647 N N . GLU A 1 331 ? 31.260 1.927 -20.527 1.00 87.94 331 GLU A N 1
ATOM 2648 C CA . GLU A 1 331 ? 31.078 1.360 -19.187 1.00 87.94 331 GLU A CA 1
ATOM 2649 C C . GLU A 1 331 ? 29.636 0.895 -18.983 1.00 87.94 331 GLU A C 1
ATOM 2651 O O . GLU A 1 331 ? 29.414 -0.205 -18.481 1.00 87.94 331 GLU A O 1
ATOM 2656 N N . TYR A 1 332 ? 28.665 1.702 -19.419 1.00 86.06 332 TYR A N 1
ATOM 2657 C CA . TYR A 1 332 ? 27.255 1.327 -19.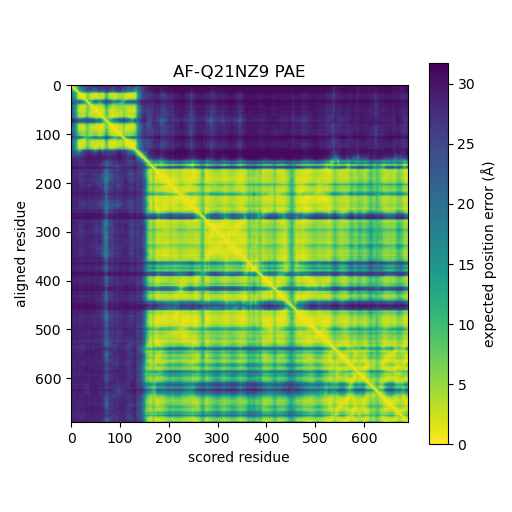378 1.00 86.06 332 TYR A CA 1
ATOM 2658 C C . TYR A 1 332 ? 26.992 0.097 -20.251 1.00 86.06 332 TYR A C 1
ATOM 2660 O O . TYR A 1 332 ? 26.494 -0.908 -19.753 1.00 86.06 332 TYR A O 1
ATOM 2668 N N . LYS A 1 333 ? 27.402 0.125 -21.526 1.00 83.75 333 LYS A N 1
ATOM 2669 C CA . LYS A 1 333 ? 27.192 -0.992 -22.466 1.00 83.75 333 LYS A CA 1
ATOM 2670 C C . LYS A 1 333 ? 27.721 -2.328 -21.942 1.00 83.75 333 LYS A C 1
ATOM 2672 O O . LYS A 1 333 ? 27.056 -3.344 -22.097 1.00 83.75 333 LYS A O 1
ATOM 2677 N N . ASN A 1 334 ? 28.898 -2.322 -21.318 1.00 88.00 334 ASN A N 1
ATOM 2678 C CA . ASN A 1 334 ? 29.554 -3.553 -20.879 1.00 88.00 334 ASN A CA 1
ATOM 2679 C C . ASN A 1 334 ? 29.054 -4.068 -19.520 1.00 88.00 334 ASN A C 1
ATOM 2681 O O . ASN A 1 334 ? 29.196 -5.255 -19.246 1.00 88.00 334 ASN A O 1
ATOM 2685 N N . ASN A 1 335 ? 28.486 -3.207 -18.664 1.00 91.31 335 ASN A N 1
ATOM 2686 C CA . ASN A 1 335 ? 28.189 -3.567 -17.270 1.00 91.31 335 ASN A CA 1
ATOM 2687 C C . ASN A 1 335 ? 26.715 -3.407 -16.867 1.00 91.31 335 ASN A C 1
ATOM 2689 O O . ASN A 1 335 ? 26.311 -3.954 -15.841 1.00 91.31 335 ASN A O 1
ATOM 2693 N N . ALA A 1 336 ? 25.888 -2.693 -17.639 1.00 88.50 336 ALA A N 1
ATOM 2694 C CA . ALA A 1 336 ? 24.503 -2.413 -17.259 1.00 88.50 336 ALA A CA 1
ATOM 2695 C C . ALA A 1 336 ? 23.687 -3.692 -17.026 1.00 88.50 336 ALA A C 1
ATOM 2697 O O . ALA A 1 336 ? 22.908 -3.730 -16.084 1.00 88.50 336 ALA A O 1
ATOM 2698 N N . ALA A 1 337 ? 23.911 -4.757 -17.804 1.00 88.44 337 ALA A N 1
ATOM 2699 C CA . ALA A 1 337 ? 23.166 -6.018 -17.691 1.00 88.44 337 ALA A CA 1
ATOM 2700 C C . ALA A 1 337 ? 23.271 -6.642 -16.298 1.00 88.44 337 ALA A C 1
ATOM 2702 O O . ALA A 1 337 ? 22.267 -6.944 -15.653 1.00 88.44 337 ALA A O 1
ATOM 2703 N N . ILE A 1 338 ? 24.507 -6.813 -15.826 1.00 93.06 338 ILE A N 1
ATOM 2704 C CA . ILE A 1 338 ? 24.788 -7.438 -14.534 1.00 93.06 338 ILE A CA 1
ATOM 2705 C C . ILE A 1 338 ? 24.365 -6.526 -13.380 1.00 93.06 338 ILE A C 1
ATOM 2707 O O . ILE A 1 338 ? 23.828 -7.013 -12.387 1.00 93.06 338 ILE A O 1
ATOM 2711 N N . ILE A 1 339 ? 24.528 -5.205 -13.535 1.00 94.75 339 ILE A N 1
ATOM 2712 C CA . ILE A 1 339 ? 24.118 -4.223 -12.527 1.00 94.75 339 ILE A CA 1
ATOM 2713 C C . ILE A 1 339 ? 22.592 -4.200 -12.407 1.00 94.75 339 ILE A C 1
ATOM 2715 O O . ILE A 1 339 ? 22.082 -4.333 -11.301 1.00 94.75 339 ILE A O 1
ATOM 2719 N N . VAL A 1 340 ? 21.861 -4.085 -13.521 1.00 92.25 340 VAL A N 1
ATOM 2720 C CA . VAL A 1 340 ? 20.389 -4.089 -13.544 1.00 92.25 340 VAL A CA 1
ATOM 2721 C C . VAL A 1 340 ? 19.851 -5.372 -12.931 1.00 92.25 340 VAL A C 1
ATOM 2723 O O . VAL A 1 340 ? 19.013 -5.295 -12.040 1.00 92.25 340 VAL A O 1
ATOM 2726 N N . LYS A 1 341 ? 20.385 -6.537 -13.311 1.00 90.94 341 LYS A N 1
ATOM 2727 C CA . LYS A 1 341 ? 19.974 -7.813 -12.716 1.00 90.94 341 LYS A CA 1
ATOM 2728 C C . LYS A 1 341 ? 20.142 -7.812 -11.191 1.00 90.94 341 LYS A C 1
ATOM 2730 O O . LYS A 1 341 ? 19.216 -8.163 -10.467 1.00 90.94 341 LYS A O 1
ATOM 2735 N N . LYS A 1 342 ? 21.293 -7.350 -10.685 1.00 94.06 342 LYS A N 1
ATOM 2736 C CA . LYS A 1 342 ? 21.517 -7.240 -9.235 1.00 94.06 342 LYS A CA 1
ATOM 2737 C C . LYS A 1 342 ? 20.579 -6.217 -8.583 1.00 94.06 342 LYS A C 1
ATOM 2739 O O . LYS A 1 342 ? 20.135 -6.442 -7.460 1.00 94.06 342 LYS A O 1
ATOM 2744 N N . LEU A 1 343 ? 20.257 -5.117 -9.265 1.00 94.00 343 LEU A N 1
ATOM 2745 C CA . LEU A 1 343 ? 19.275 -4.143 -8.786 1.00 94.00 343 LEU A CA 1
ATOM 2746 C C . LEU A 1 343 ? 17.871 -4.753 -8.701 1.00 94.00 343 LEU A C 1
ATOM 2748 O O . LEU A 1 343 ? 17.192 -4.487 -7.716 1.00 94.00 343 LEU A O 1
ATOM 2752 N N . GLU A 1 344 ? 17.445 -5.579 -9.658 1.00 91.25 344 GLU A N 1
ATOM 2753 C CA . GLU A 1 344 ? 16.154 -6.284 -9.606 1.00 91.25 344 GLU A CA 1
ATOM 2754 C C . GLU A 1 344 ? 16.089 -7.294 -8.454 1.00 91.25 344 GLU A C 1
ATOM 2756 O O . GLU A 1 344 ? 15.062 -7.391 -7.780 1.00 91.25 344 GLU A O 1
ATOM 2761 N N . ASP A 1 345 ? 17.189 -8.006 -8.194 1.00 89.56 345 ASP A N 1
ATOM 2762 C CA . ASP A 1 345 ? 17.295 -8.948 -7.074 1.00 89.56 345 ASP A CA 1
ATOM 2763 C C . ASP A 1 345 ? 17.232 -8.219 -5.718 1.00 89.56 345 ASP A C 1
ATOM 2765 O O . ASP A 1 345 ? 16.522 -8.638 -4.792 1.00 89.56 345 ASP A O 1
ATOM 2769 N N . LEU A 1 346 ? 17.960 -7.101 -5.607 1.00 93.75 346 LEU A N 1
ATOM 2770 C CA . LEU A 1 346 ? 18.040 -6.270 -4.404 1.00 93.75 346 LEU A CA 1
ATOM 2771 C C . LEU A 1 346 ? 16.749 -5.481 -4.145 1.00 93.75 346 LEU A C 1
ATOM 2773 O O . LEU A 1 346 ? 16.372 -5.283 -2.989 1.00 93.75 346 LEU A O 1
ATOM 2777 N N . ASN A 1 347 ? 16.060 -5.054 -5.205 1.00 95.25 347 ASN A N 1
ATOM 2778 C CA . ASN A 1 347 ? 14.879 -4.197 -5.156 1.00 95.25 347 ASN A CA 1
ATOM 2779 C C . ASN A 1 347 ? 13.677 -4.893 -5.837 1.00 95.25 347 ASN A C 1
ATOM 2781 O O . ASN A 1 347 ? 13.316 -4.524 -6.955 1.00 95.25 347 ASN A O 1
ATOM 2785 N N . PRO A 1 348 ? 12.990 -5.852 -5.183 1.00 94.31 348 PRO A N 1
ATOM 2786 C CA . PRO A 1 348 ? 11.935 -6.648 -5.831 1.00 94.31 348 PRO A CA 1
ATOM 2787 C C . PRO A 1 348 ? 10.728 -5.856 -6.359 1.00 94.31 348 PRO A C 1
ATOM 2789 O O . PRO A 1 348 ? 10.018 -6.332 -7.241 1.00 94.31 348 PRO A O 1
ATOM 2792 N N . LEU A 1 349 ? 10.484 -4.661 -5.810 1.00 96.25 349 LEU A N 1
ATOM 2793 C CA . LEU A 1 349 ? 9.402 -3.754 -6.221 1.00 96.25 349 LEU A CA 1
ATOM 2794 C C . LEU A 1 349 ? 9.853 -2.717 -7.266 1.00 96.25 349 LEU A C 1
ATOM 2796 O O . LEU A 1 349 ? 9.037 -1.979 -7.822 1.00 96.25 349 LEU A O 1
ATOM 2800 N N . TRP A 1 350 ? 11.154 -2.630 -7.533 1.00 95.25 350 TRP A N 1
ATOM 2801 C CA . TRP A 1 350 ? 11.678 -1.795 -8.602 1.00 95.25 350 TRP A CA 1
ATOM 2802 C C . TRP A 1 350 ? 11.556 -2.506 -9.957 1.00 95.25 350 TRP A C 1
ATOM 2804 O O . TRP A 1 350 ? 11.504 -3.739 -10.049 1.00 95.25 350 TRP A O 1
ATOM 2814 N N . TYR A 1 351 ? 11.497 -1.703 -11.017 1.00 92.44 351 TYR A N 1
ATOM 2815 C CA . TYR A 1 351 ? 11.324 -2.168 -12.383 1.00 92.44 351 TYR A CA 1
ATOM 2816 C C . TYR A 1 351 ? 12.205 -1.375 -13.348 1.00 92.44 351 TYR A C 1
ATOM 2818 O O . TYR A 1 351 ? 12.228 -0.143 -13.301 1.00 92.44 351 TYR A O 1
ATOM 2826 N N . ASN A 1 352 ? 12.944 -2.081 -14.208 1.00 89.88 352 ASN A N 1
ATOM 2827 C CA . ASN A 1 352 ? 13.930 -1.468 -15.098 1.00 89.88 352 ASN A CA 1
ATOM 2828 C C . ASN A 1 352 ? 13.293 -0.645 -16.231 1.00 89.88 352 ASN A C 1
ATOM 2830 O O . ASN A 1 352 ? 13.819 0.407 -16.593 1.00 89.88 352 ASN A O 1
ATOM 2834 N N . ALA A 1 353 ? 12.142 -1.081 -16.750 1.00 89.19 353 ALA A N 1
ATOM 2835 C CA . ALA A 1 353 ? 11.400 -0.386 -17.804 1.00 89.19 353 ALA A CA 1
ATOM 2836 C C . ALA A 1 353 ? 10.391 0.631 -17.236 1.00 89.19 353 ALA A C 1
ATOM 2838 O O . ALA A 1 353 ? 9.269 0.756 -17.722 1.00 89.19 353 ALA A O 1
ATOM 2839 N N . ARG A 1 354 ? 10.787 1.352 -16.180 1.00 89.88 354 ARG A N 1
ATOM 2840 C CA . ARG A 1 354 ? 10.013 2.442 -15.578 1.00 89.88 354 ARG A CA 1
ATOM 2841 C C . ARG A 1 354 ? 10.797 3.744 -15.701 1.00 89.88 354 ARG A C 1
ATOM 2843 O O . ARG A 1 354 ? 11.887 3.861 -15.132 1.00 89.88 354 ARG A O 1
ATOM 2850 N N . TYR A 1 355 ? 10.225 4.740 -16.380 1.00 87.62 355 TYR A N 1
ATOM 2851 C CA . TYR A 1 355 ? 10.880 6.029 -16.633 1.00 87.62 355 TYR A CA 1
ATOM 2852 C C . TYR A 1 355 ? 10.039 7.216 -16.140 1.00 87.62 355 TYR A C 1
ATOM 2854 O O . TYR A 1 355 ? 9.612 8.055 -16.939 1.00 87.62 355 TYR A O 1
ATOM 2862 N N . PRO A 1 356 ? 9.812 7.337 -14.817 1.00 85.81 356 PRO A N 1
ATOM 2863 C CA . PRO A 1 356 ? 8.931 8.356 -14.267 1.00 85.81 356 PRO A CA 1
ATOM 2864 C C . PRO A 1 356 ? 9.324 9.772 -14.703 1.00 85.81 356 PRO A C 1
ATOM 2866 O O . PRO A 1 356 ? 10.465 10.197 -14.518 1.00 85.81 356 PRO A O 1
ATOM 2869 N N . ASN A 1 357 ? 8.362 10.516 -15.252 1.00 79.81 357 ASN A N 1
ATOM 2870 C CA . ASN A 1 357 ? 8.515 11.896 -15.725 1.00 79.81 357 ASN A CA 1
ATOM 2871 C C . ASN A 1 357 ? 9.548 12.112 -16.859 1.00 79.81 357 ASN A C 1
ATOM 2873 O O . ASN A 1 357 ? 9.933 13.253 -17.124 1.00 79.81 357 ASN A O 1
ATOM 2877 N N . MET A 1 358 ? 9.999 11.062 -17.553 1.00 81.75 358 MET A N 1
ATOM 2878 C CA . MET A 1 358 ? 10.965 11.188 -18.651 1.00 81.75 358 MET A CA 1
ATOM 2879 C C . MET A 1 358 ? 10.252 11.400 -19.991 1.00 81.75 358 MET A C 1
ATOM 2881 O O . MET A 1 358 ? 9.807 10.455 -20.636 1.00 81.75 358 MET A O 1
ATOM 2885 N N . PHE A 1 359 ? 10.140 12.659 -20.418 1.00 80.00 359 PHE A N 1
ATOM 2886 C CA . PHE A 1 359 ? 9.526 13.044 -21.693 1.00 80.00 359 PHE A CA 1
ATOM 2887 C C . PHE A 1 359 ? 10.452 13.956 -22.491 1.00 80.00 359 PHE A C 1
ATOM 2889 O O . PHE A 1 359 ? 11.038 14.896 -21.947 1.00 80.00 359 PHE A O 1
ATOM 2896 N N . PHE A 1 360 ? 10.533 13.717 -23.799 1.00 80.06 360 PHE A N 1
ATOM 2897 C CA . PHE A 1 360 ? 11.499 14.372 -24.680 1.00 80.06 360 PHE A CA 1
ATOM 2898 C C . PHE A 1 360 ? 10.821 15.059 -25.863 1.00 80.06 360 PHE A C 1
ATOM 2900 O O . PHE A 1 360 ? 9.738 14.667 -26.300 1.00 80.06 360 PHE A O 1
ATOM 2907 N N . LYS A 1 361 ? 11.459 16.113 -26.378 1.00 80.00 361 LYS A N 1
ATOM 2908 C CA . LYS A 1 361 ? 10.996 16.828 -27.572 1.00 80.00 361 LYS A CA 1
ATOM 2909 C C . LYS A 1 361 ? 11.130 15.917 -28.794 1.00 80.00 361 LYS A C 1
ATOM 2911 O O . LYS A 1 361 ? 12.160 15.268 -28.964 1.00 80.00 361 LYS A O 1
ATOM 2916 N N . THR A 1 362 ? 10.122 15.909 -29.660 1.00 77.75 362 THR A N 1
ATOM 2917 C CA . THR A 1 362 ? 10.093 15.103 -30.889 1.00 77.75 362 THR A CA 1
ATOM 2918 C C . THR A 1 362 ? 10.264 15.960 -32.141 1.00 77.75 362 THR A C 1
ATOM 2920 O O . THR A 1 362 ? 9.958 17.156 -32.142 1.00 77.75 362 THR A O 1
ATOM 2923 N N . GLU A 1 363 ? 10.773 15.362 -33.217 1.00 78.38 363 GLU A N 1
ATOM 2924 C CA . GLU A 1 363 ? 10.809 15.990 -34.535 1.00 78.38 363 GLU A CA 1
ATOM 2925 C C . GLU A 1 363 ? 9.403 16.050 -35.147 1.00 78.38 363 GLU A C 1
ATOM 2927 O O . GLU A 1 363 ? 8.611 15.116 -35.028 1.00 78.38 363 GLU A O 1
ATOM 2932 N N . SER A 1 364 ? 9.097 17.177 -35.800 1.00 72.69 364 SER A N 1
ATOM 2933 C CA . SER A 1 364 ? 7.795 17.566 -36.365 1.00 72.69 364 SER A CA 1
ATOM 2934 C C . SER A 1 364 ? 6.905 16.403 -36.841 1.00 72.69 364 SER A C 1
ATOM 2936 O O . SER A 1 364 ? 6.965 15.990 -37.998 1.00 72.69 364 SER A O 1
ATOM 2938 N N . GLY A 1 365 ? 6.017 15.931 -35.960 1.00 63.62 365 GLY A N 1
ATOM 2939 C CA . GLY A 1 365 ? 4.965 14.960 -36.280 1.00 63.62 365 GLY A CA 1
ATOM 2940 C C . GLY A 1 365 ? 5.351 13.482 -36.169 1.00 63.62 365 GLY A C 1
ATOM 2941 O O . GLY A 1 365 ? 4.476 12.642 -36.367 1.00 63.62 365 GLY A O 1
ATOM 2942 N N . ASN A 1 366 ? 6.598 13.144 -35.821 1.00 69.38 366 ASN A N 1
ATOM 2943 C CA . ASN A 1 366 ? 6.994 11.762 -35.554 1.00 69.38 366 ASN A CA 1
ATOM 2944 C C . ASN A 1 366 ? 7.248 11.551 -34.048 1.00 69.38 366 ASN A C 1
ATOM 2946 O O . ASN A 1 366 ? 8.305 11.944 -33.553 1.00 69.38 366 ASN A O 1
ATOM 2950 N N . PRO A 1 367 ? 6.323 10.912 -33.302 1.00 65.00 367 PRO A N 1
ATOM 2951 C CA . PRO A 1 367 ? 6.473 10.710 -31.858 1.00 65.00 367 PRO A CA 1
ATOM 2952 C C . PRO A 1 367 ? 7.644 9.787 -31.487 1.00 65.00 367 PRO A C 1
ATOM 2954 O O . PRO A 1 367 ? 8.053 9.755 -30.331 1.00 65.00 367 PRO A O 1
ATOM 2957 N N . ASN A 1 368 ? 8.193 9.066 -32.466 1.00 64.94 368 ASN A N 1
ATOM 2958 C CA . ASN A 1 368 ? 9.267 8.102 -32.272 1.00 64.94 368 ASN A CA 1
ATOM 2959 C C . ASN A 1 368 ? 10.660 8.685 -32.562 1.00 64.94 368 ASN A C 1
ATOM 2961 O O . ASN A 1 368 ? 11.657 8.010 -32.331 1.00 64.94 368 ASN A O 1
ATOM 2965 N N . VAL A 1 369 ? 10.757 9.920 -33.065 1.00 72.94 369 VAL A N 1
ATOM 2966 C CA . VAL A 1 369 ? 12.045 10.561 -33.368 1.00 72.94 369 VAL A CA 1
ATOM 2967 C C . VAL A 1 369 ? 12.239 11.743 -32.432 1.00 72.94 369 VAL A C 1
ATOM 2969 O O . VAL A 1 369 ? 11.522 12.738 -32.521 1.00 72.94 369 VAL A O 1
ATOM 2972 N N . TYR A 1 370 ? 13.203 11.630 -31.520 1.00 78.19 370 TYR A N 1
ATOM 2973 C CA . TYR A 1 370 ? 13.513 12.682 -30.554 1.00 78.19 370 TYR A CA 1
ATOM 2974 C C . TYR A 1 370 ? 14.553 13.662 -31.081 1.00 78.19 370 TYR A C 1
ATOM 2976 O O . TYR A 1 370 ? 15.540 13.273 -31.704 1.00 78.19 370 TYR A O 1
ATOM 2984 N N . ILE A 1 371 ? 14.380 14.935 -30.732 1.00 81.38 371 ILE A N 1
ATOM 2985 C CA . ILE A 1 371 ? 15.416 15.946 -30.924 1.00 81.38 371 ILE A CA 1
ATOM 2986 C C . ILE A 1 371 ? 16.545 15.633 -29.941 1.00 81.38 371 ILE A C 1
ATOM 2988 O O . ILE A 1 371 ? 16.306 15.555 -28.734 1.00 81.38 371 ILE A O 1
ATOM 2992 N N . ARG A 1 372 ? 17.770 15.464 -30.444 1.00 81.38 372 ARG A N 1
ATOM 2993 C CA . ARG A 1 372 ? 18.951 15.148 -29.629 1.00 81.38 372 ARG A CA 1
ATOM 2994 C C . ARG A 1 372 ? 19.841 16.367 -29.419 1.00 81.38 372 ARG A C 1
ATOM 2996 O O . ARG A 1 372 ? 20.007 17.199 -30.312 1.00 81.38 372 ARG A O 1
ATOM 3003 N N . ASP A 1 373 ? 20.420 16.455 -28.228 1.00 81.50 373 ASP A N 1
ATOM 3004 C CA . ASP A 1 373 ? 21.461 17.421 -27.909 1.00 81.50 373 ASP A CA 1
ATOM 3005 C C . ASP A 1 373 ? 22.742 17.098 -28.694 1.00 81.50 373 ASP A C 1
ATOM 3007 O O . ASP A 1 373 ? 23.137 15.939 -28.822 1.00 81.50 373 ASP A O 1
ATOM 3011 N N . LYS A 1 374 ? 23.394 18.125 -29.247 1.00 81.50 374 LYS A N 1
ATOM 3012 C CA . LYS A 1 374 ? 24.522 17.935 -30.172 1.00 81.50 374 LYS A CA 1
ATOM 3013 C C . LYS A 1 374 ? 25.809 17.482 -29.486 1.00 81.50 374 LYS A C 1
ATOM 3015 O O . LYS A 1 374 ? 26.667 16.921 -30.162 1.00 81.50 374 LYS A O 1
ATOM 3020 N N . GLU A 1 375 ? 25.966 17.753 -28.195 1.00 80.12 375 GLU A N 1
ATOM 3021 C CA . GLU A 1 375 ? 27.189 17.445 -27.448 1.00 80.12 375 GLU A CA 1
ATOM 3022 C C . GLU A 1 375 ? 27.094 16.074 -26.778 1.00 80.12 375 GLU A C 1
ATOM 3024 O O . GLU A 1 375 ? 28.040 15.291 -26.811 1.00 80.12 375 GLU A O 1
ATOM 3029 N N . THR A 1 376 ? 25.931 15.766 -26.208 1.00 74.25 376 THR A N 1
ATOM 3030 C CA . THR A 1 376 ? 25.692 14.541 -25.433 1.00 74.25 376 THR A CA 1
ATOM 3031 C C . THR A 1 376 ? 25.009 13.433 -26.235 1.00 74.25 376 THR A C 1
ATOM 3033 O O . THR A 1 376 ? 24.995 12.284 -25.798 1.00 74.25 376 THR A O 1
ATOM 3036 N N . ASN A 1 377 ? 24.420 13.755 -27.394 1.00 73.56 377 ASN A N 1
ATOM 3037 C CA . ASN A 1 377 ? 23.585 12.862 -28.208 1.00 73.56 377 ASN A CA 1
ATOM 3038 C C . ASN A 1 377 ? 22.360 12.272 -27.463 1.00 73.56 377 ASN A C 1
ATOM 3040 O O . ASN A 1 377 ? 21.707 11.340 -27.948 1.00 73.56 377 ASN A O 1
ATOM 3044 N N . LYS A 1 378 ? 22.018 12.815 -26.287 1.00 75.75 378 LYS A N 1
ATOM 3045 C CA . LYS A 1 378 ? 20.836 12.430 -25.506 1.00 75.75 378 LYS A CA 1
ATOM 3046 C C . LYS A 1 378 ? 19.589 13.182 -26.010 1.00 75.75 378 LYS A C 1
ATOM 3048 O O . LYS A 1 378 ? 19.718 14.315 -26.480 1.00 75.75 378 LYS A O 1
ATOM 3053 N N . PRO A 1 379 ? 18.382 12.590 -25.937 1.00 77.75 379 PRO A N 1
ATOM 3054 C CA . PRO A 1 379 ? 17.129 13.289 -26.202 1.00 77.75 379 PRO A CA 1
ATOM 3055 C C . PRO A 1 379 ? 16.981 14.532 -25.322 1.00 77.75 379 PRO A C 1
ATOM 3057 O O . PRO A 1 379 ? 17.288 14.503 -24.131 1.00 77.75 379 PRO A O 1
ATOM 3060 N N . ILE A 1 380 ? 16.498 15.627 -25.907 1.00 78.81 380 ILE A N 1
ATOM 3061 C CA . ILE A 1 380 ? 16.296 16.892 -25.200 1.00 78.81 380 ILE A CA 1
ATOM 3062 C C . ILE A 1 380 ? 14.991 16.805 -24.397 1.00 78.81 380 ILE A C 1
ATOM 3064 O O . ILE A 1 380 ? 13.927 16.635 -25.005 1.00 78.81 380 ILE A O 1
ATOM 3068 N N . PRO A 1 381 ? 15.027 16.954 -23.058 1.00 77.31 381 PRO A N 1
ATOM 3069 C CA . PRO A 1 381 ? 13.822 16.934 -22.239 1.00 77.31 381 PRO A CA 1
ATOM 3070 C C . PRO A 1 381 ? 12.830 18.028 -22.644 1.00 77.31 381 PRO A C 1
ATOM 3072 O O . PRO A 1 381 ? 13.201 19.122 -23.083 1.00 77.31 381 PRO A O 1
ATOM 3075 N N . VAL A 1 382 ? 11.539 17.755 -22.478 1.00 73.94 382 VAL A N 1
ATOM 3076 C CA . VAL A 1 382 ? 10.525 18.812 -22.533 1.00 73.94 382 VAL A CA 1
ATOM 3077 C C . VAL A 1 382 ? 10.715 19.698 -21.303 1.00 73.94 382 VAL A C 1
ATOM 3079 O O . VAL A 1 382 ? 10.713 19.184 -20.187 1.00 73.94 382 VAL A O 1
ATOM 3082 N N . ASP A 1 383 ? 10.813 21.023 -21.488 1.00 57.12 383 ASP A N 1
ATOM 3083 C CA . ASP A 1 383 ? 11.120 22.011 -20.428 1.00 57.12 383 ASP A CA 1
ATOM 3084 C C . ASP A 1 383 ? 10.102 22.049 -19.265 1.00 57.12 383 ASP A C 1
ATOM 3086 O O . ASP A 1 383 ? 10.234 22.859 -18.357 1.00 57.12 383 ASP A O 1
ATOM 3090 N N . ASN A 1 384 ? 9.093 21.171 -19.270 1.00 56.16 384 ASN A N 1
ATOM 3091 C CA . ASN A 1 384 ? 8.104 20.973 -18.216 1.00 56.16 384 ASN A CA 1
ATOM 3092 C C . ASN A 1 384 ? 7.427 19.572 -18.248 1.00 56.16 384 ASN A C 1
ATOM 3094 O O . ASN A 1 384 ? 6.311 19.423 -17.743 1.00 56.16 384 ASN A O 1
ATOM 3098 N N . GLY A 1 385 ? 8.050 18.550 -18.853 1.00 59.94 385 GLY A N 1
ATOM 3099 C CA . GLY A 1 385 ? 7.461 17.203 -18.979 1.00 59.94 385 GLY A CA 1
ATOM 3100 C C . GLY A 1 385 ? 6.062 17.206 -19.623 1.00 59.94 385 GLY A C 1
ATOM 3101 O O . GLY A 1 385 ? 5.821 17.926 -20.594 1.00 59.94 385 GLY A O 1
ATOM 3102 N N . LEU A 1 386 ? 5.113 16.459 -19.042 1.00 53.50 386 LEU A N 1
ATOM 3103 C CA . LEU A 1 386 ? 3.706 16.415 -19.482 1.00 53.50 386 LEU A CA 1
ATOM 3104 C C . LEU A 1 386 ? 2.953 17.750 -19.382 1.00 53.50 386 LEU A C 1
ATOM 3106 O O . LEU A 1 386 ? 1.867 17.836 -19.931 1.00 53.50 386 LEU A O 1
ATOM 3110 N N . ARG A 1 387 ? 3.483 18.814 -18.762 1.00 51.38 387 ARG A N 1
ATOM 3111 C CA . ARG A 1 387 ? 2.740 20.091 -18.633 1.00 51.38 387 ARG A CA 1
ATOM 3112 C C . ARG A 1 387 ? 2.618 20.879 -19.945 1.00 51.38 387 ARG A C 1
ATOM 3114 O O . ARG A 1 387 ? 1.943 21.904 -19.979 1.00 51.38 387 ARG A O 1
ATOM 3121 N N . GLY A 1 388 ? 3.324 20.455 -20.999 1.00 45.69 388 GLY A N 1
ATOM 3122 C CA . GLY A 1 388 ? 3.077 20.915 -22.371 1.00 45.69 388 GLY A CA 1
ATOM 3123 C C . GLY A 1 388 ? 1.827 20.277 -22.994 1.00 45.69 388 GLY A C 1
ATOM 3124 O O . GLY A 1 388 ? 1.236 20.859 -23.900 1.00 45.69 388 GLY A O 1
ATOM 3125 N N . PHE A 1 389 ? 1.402 19.122 -22.474 1.00 48.38 389 PHE A N 1
ATOM 3126 C CA . PHE A 1 389 ? 0.033 18.631 -22.584 1.00 48.38 389 PHE A CA 1
ATOM 3127 C C . PHE A 1 389 ? -0.798 19.340 -21.500 1.00 48.38 389 PHE A C 1
ATOM 3129 O O . PHE A 1 389 ? -0.267 19.737 -20.468 1.00 48.38 389 PHE A O 1
ATOM 3136 N N . HIS A 1 390 ? -2.096 19.553 -21.698 1.00 49.38 390 HIS A N 1
ATOM 3137 C CA . HIS A 1 390 ? -2.945 20.322 -20.770 1.00 49.38 390 HIS A CA 1
ATOM 3138 C C . HIS A 1 390 ? -3.188 19.655 -19.387 1.00 49.38 390 HIS A C 1
ATOM 3140 O O . HIS A 1 390 ? -4.170 19.976 -18.724 1.00 49.38 390 HIS A O 1
ATOM 3146 N N . HIS A 1 391 ? -2.308 18.760 -18.925 1.00 61.97 391 HIS A N 1
ATOM 3147 C CA . HIS A 1 391 ? -2.496 17.895 -17.759 1.00 61.97 391 HIS A CA 1
ATOM 3148 C C . HIS A 1 391 ? -1.418 18.147 -16.687 1.00 61.97 391 HIS A C 1
ATOM 3150 O O . HIS A 1 391 ? -0.260 18.449 -16.989 1.00 61.97 391 HIS A O 1
ATOM 3156 N N . HIS A 1 392 ? -1.799 18.051 -15.411 1.00 72.50 392 HIS A N 1
ATOM 3157 C CA . HIS A 1 392 ? -0.901 18.176 -14.259 1.00 72.50 392 HIS A CA 1
ATOM 3158 C C . HIS A 1 392 ? -0.878 16.883 -13.443 1.00 72.50 392 HIS A C 1
ATOM 3160 O O . HIS A 1 392 ? -1.776 16.059 -13.556 1.00 72.50 392 HIS A O 1
ATOM 3166 N N . PHE A 1 393 ? 0.140 16.716 -12.594 1.00 78.81 393 PHE A N 1
ATOM 3167 C CA . PHE A 1 393 ? 0.159 15.606 -11.640 1.00 78.81 393 PHE A CA 1
ATOM 3168 C C . PHE A 1 393 ? -1.072 15.696 -10.717 1.00 78.81 393 PHE A C 1
ATOM 3170 O O . PHE A 1 393 ? -1.373 16.816 -10.275 1.00 78.81 393 PHE A O 1
ATOM 3177 N N . PRO A 1 394 ? -1.787 14.592 -10.430 1.00 82.25 394 PRO A N 1
ATOM 3178 C CA . PRO A 1 394 ? -3.074 14.688 -9.758 1.00 82.25 394 PRO A CA 1
ATOM 3179 C C . PRO A 1 394 ? -2.961 15.250 -8.339 1.00 82.25 394 PRO A C 1
ATOM 3181 O O . PRO A 1 394 ? -2.025 14.967 -7.588 1.00 82.25 394 PRO A O 1
ATOM 3184 N N . THR A 1 395 ? -3.947 16.054 -7.973 1.00 82.88 395 THR A N 1
ATOM 3185 C CA . THR A 1 395 ? -4.044 16.781 -6.711 1.00 82.88 395 THR A CA 1
ATOM 3186 C C . THR A 1 395 ? -5.237 16.297 -5.901 1.00 82.88 395 THR A C 1
ATOM 3188 O O . THR A 1 395 ? -6.151 15.643 -6.409 1.00 82.88 395 THR A O 1
ATOM 3191 N N . LYS A 1 396 ? -5.276 16.680 -4.621 1.00 85.00 396 LYS A N 1
ATOM 3192 C CA . LYS A 1 396 ? -6.425 16.396 -3.759 1.00 85.00 396 LYS A CA 1
ATOM 3193 C C . LYS A 1 396 ? -7.733 16.969 -4.328 1.00 85.00 396 LYS A C 1
ATOM 3195 O O . LYS A 1 396 ? -8.772 16.322 -4.235 1.00 85.00 396 LYS A O 1
ATOM 3200 N N . GLN A 1 397 ? -7.678 18.153 -4.942 1.00 85.94 397 GLN A N 1
ATOM 3201 C CA . GLN A 1 397 ? -8.856 18.796 -5.525 1.00 85.94 397 GLN A CA 1
ATOM 3202 C C . GLN A 1 397 ? -9.449 17.970 -6.673 1.00 85.94 397 GLN A C 1
ATOM 3204 O O . GLN A 1 397 ? -10.670 17.912 -6.801 1.00 85.94 397 GLN A O 1
ATOM 3209 N N . ASP A 1 398 ? -8.616 17.301 -7.474 1.00 86.56 398 ASP A N 1
ATOM 3210 C CA . ASP A 1 398 ? -9.094 16.451 -8.572 1.00 86.56 398 ASP A CA 1
ATOM 3211 C C . ASP A 1 398 ? -9.865 15.248 -8.032 1.00 86.56 398 ASP A C 1
ATOM 3213 O O . ASP A 1 398 ? -10.958 14.945 -8.508 1.00 86.56 398 ASP A O 1
ATOM 3217 N N . VAL A 1 399 ? -9.343 14.612 -6.977 1.00 90.31 399 VAL A N 1
ATOM 3218 C CA . VAL A 1 399 ? -10.033 13.511 -6.291 1.00 90.31 399 VAL A CA 1
ATOM 3219 C C . VAL A 1 399 ? -11.318 14.002 -5.621 1.00 90.31 399 VAL A C 1
ATOM 3221 O O . VAL A 1 399 ? -12.345 13.341 -5.729 1.00 90.31 399 VAL A O 1
ATOM 3224 N N . ASP A 1 400 ? -11.316 15.172 -4.978 1.00 90.69 400 ASP A N 1
ATOM 3225 C CA . ASP A 1 400 ? -12.531 15.738 -4.378 1.00 90.69 400 ASP A CA 1
ATOM 3226 C C . ASP A 1 400 ? -13.612 16.030 -5.436 1.00 90.69 400 ASP A C 1
ATOM 3228 O O . ASP A 1 400 ? -14.787 15.741 -5.199 1.00 90.69 400 ASP A O 1
ATOM 3232 N N . ASN A 1 401 ? -13.221 16.534 -6.613 1.00 90.62 401 ASN A N 1
ATOM 3233 C CA . ASN A 1 401 ? -14.122 16.750 -7.749 1.00 90.62 401 ASN A CA 1
ATOM 3234 C C . ASN A 1 401 ? -14.690 15.427 -8.278 1.00 90.62 401 ASN A C 1
ATOM 3236 O O . ASN A 1 401 ? -15.886 15.329 -8.545 1.00 90.62 401 ASN A O 1
ATOM 3240 N N . LEU A 1 402 ? -13.849 14.399 -8.388 1.00 90.94 402 LEU A N 1
ATOM 3241 C CA . LEU A 1 402 ? -14.255 13.067 -8.822 1.00 90.94 402 LEU A CA 1
ATOM 3242 C C . LEU A 1 402 ? -15.253 12.435 -7.835 1.00 90.94 402 LEU A C 1
ATOM 3244 O O . LEU A 1 402 ? -16.285 11.901 -8.237 1.00 90.94 402 LEU A O 1
ATOM 3248 N N . LEU A 1 403 ? -14.991 12.550 -6.531 1.00 93.00 403 LEU A N 1
ATOM 3249 C CA . LEU A 1 403 ? -15.875 12.051 -5.475 1.00 93.00 403 LEU A CA 1
ATOM 3250 C C . LEU A 1 403 ? -17.209 12.815 -5.388 1.00 93.00 403 LEU A C 1
ATOM 3252 O O . LEU A 1 403 ? -18.156 12.320 -4.772 1.00 93.00 403 LEU A O 1
ATOM 3256 N N . ALA A 1 404 ? -17.288 14.014 -5.969 1.00 93.19 404 ALA A N 1
ATOM 3257 C CA . ALA A 1 404 ? -18.506 14.817 -6.037 1.00 93.19 404 ALA A CA 1
ATOM 3258 C C . ALA A 1 404 ? -19.435 14.427 -7.202 1.00 93.19 404 ALA A C 1
ATOM 3260 O O . ALA A 1 404 ? -20.584 14.868 -7.217 1.00 93.19 404 ALA A O 1
ATOM 3261 N N . LEU A 1 405 ? -18.979 13.606 -8.157 1.00 90.44 405 LEU A N 1
ATOM 3262 C CA . LEU A 1 405 ? -19.824 13.113 -9.248 1.00 90.44 405 LEU A CA 1
ATOM 3263 C C . LEU A 1 405 ? -20.956 12.244 -8.694 1.00 90.44 405 LEU A C 1
ATOM 3265 O O . LEU A 1 405 ? -20.697 11.261 -8.012 1.00 90.44 405 LEU A O 1
ATOM 3269 N N . GLU A 1 406 ? -22.204 12.592 -8.995 1.00 89.25 406 GLU A N 1
ATOM 3270 C CA . GLU A 1 406 ? -23.380 11.937 -8.405 1.00 89.25 406 GLU A CA 1
ATOM 3271 C C . GLU A 1 406 ? -23.740 10.608 -9.085 1.00 89.25 406 GLU A C 1
ATOM 3273 O O . GLU A 1 406 ? -24.228 9.685 -8.437 1.00 89.25 406 GLU A O 1
ATOM 3278 N N . TYR A 1 407 ? -23.507 10.494 -10.394 1.00 87.38 407 TYR A N 1
ATOM 3279 C CA . TYR A 1 407 ? -23.969 9.356 -11.186 1.00 87.38 407 TYR A CA 1
ATOM 3280 C C . TYR A 1 407 ? -22.835 8.389 -11.509 1.00 87.38 407 TYR A C 1
ATOM 3282 O O . TYR A 1 407 ? -21.773 8.803 -11.980 1.00 87.38 407 TYR A O 1
ATOM 3290 N N . TRP A 1 408 ? -23.109 7.084 -11.362 1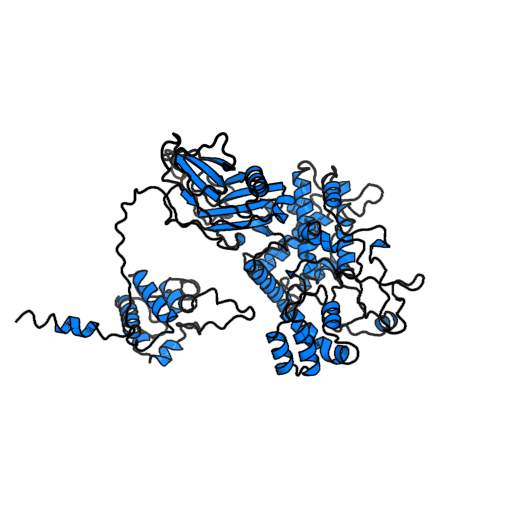.00 87.38 408 TRP A N 1
ATOM 3291 C CA . TRP A 1 408 ? -22.186 6.008 -11.760 1.00 87.38 408 TRP A CA 1
ATOM 3292 C C . TRP A 1 408 ? -21.636 6.213 -13.171 1.00 87.38 408 TRP A C 1
ATOM 3294 O O . TRP A 1 408 ? -20.451 6.020 -13.431 1.00 87.38 408 TRP A O 1
ATOM 3304 N N . ARG A 1 409 ? -22.507 6.646 -14.083 1.00 82.38 409 ARG A N 1
ATOM 3305 C CA . ARG A 1 409 ? -22.153 6.873 -15.476 1.00 82.38 409 ARG A CA 1
ATOM 3306 C C . ARG A 1 409 ? -21.024 7.885 -15.632 1.00 82.38 409 ARG A C 1
ATOM 3308 O O . ARG A 1 409 ? -20.082 7.603 -16.349 1.00 82.38 409 ARG A O 1
ATOM 3315 N N . ASP A 1 410 ? -21.088 9.034 -14.973 1.00 84.94 410 ASP A N 1
ATOM 3316 C CA . ASP A 1 410 ? -20.063 10.068 -15.143 1.00 84.94 410 ASP A CA 1
ATOM 3317 C C . ASP A 1 410 ? -18.760 9.674 -14.439 1.00 84.94 410 ASP A C 1
ATOM 3319 O O . ASP A 1 410 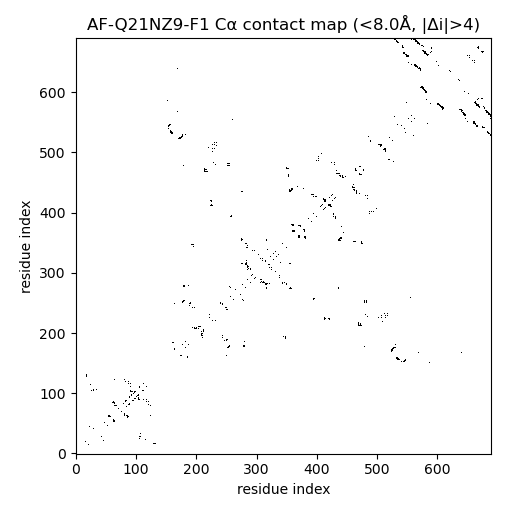? -17.667 9.915 -14.952 1.00 84.94 410 ASP A O 1
ATOM 3323 N N . PHE A 1 411 ? -18.880 8.999 -13.293 1.00 88.69 411 PHE A N 1
ATOM 3324 C CA . PHE A 1 411 ? -17.743 8.518 -12.519 1.00 88.69 411 PHE A CA 1
ATOM 3325 C C . PHE A 1 411 ? -16.975 7.393 -13.235 1.00 88.69 411 PHE A C 1
ATOM 3327 O O . PHE A 1 411 ? -15.764 7.509 -13.414 1.00 88.69 411 PHE A O 1
ATOM 3334 N N . ALA A 1 412 ? -17.669 6.344 -13.693 1.00 84.19 412 ALA A N 1
ATOM 3335 C CA . ALA A 1 412 ? -17.072 5.093 -14.174 1.00 84.19 412 ALA A CA 1
ATOM 3336 C C . ALA A 1 412 ? -17.350 4.748 -15.653 1.00 84.19 412 ALA A C 1
ATOM 3338 O O . ALA A 1 412 ? -16.561 4.026 -16.254 1.00 84.19 412 ALA A O 1
ATOM 3339 N N . GLY A 1 413 ? -18.442 5.237 -16.254 1.00 72.31 413 GLY A N 1
ATOM 3340 C CA . GLY A 1 413 ? -18.904 4.818 -17.594 1.00 72.31 413 GLY A CA 1
ATOM 3341 C C . GLY A 1 413 ? -18.671 5.786 -18.758 1.00 72.31 413 GLY A C 1
ATOM 3342 O O . GLY A 1 413 ? -18.637 5.374 -19.914 1.00 72.31 413 GLY A O 1
ATOM 3343 N N . GLY A 1 414 ? -18.519 7.071 -18.463 1.00 70.50 414 GLY A N 1
ATOM 3344 C CA . GLY A 1 414 ? -18.422 8.160 -19.425 1.00 70.50 414 GLY A CA 1
ATOM 3345 C C . GLY A 1 414 ? -19.776 8.752 -19.839 1.00 70.50 414 GLY A C 1
ATOM 3346 O O . GLY A 1 414 ? -20.792 8.048 -19.911 1.00 70.50 414 GLY A O 1
ATOM 3347 N N . PRO A 1 415 ? -19.831 10.066 -20.136 1.00 64.81 415 PRO A N 1
ATOM 3348 C CA . PRO A 1 415 ? -21.063 10.740 -20.539 1.00 64.81 415 PRO A CA 1
ATOM 3349 C C . PRO A 1 415 ? -21.585 10.217 -21.887 1.00 64.81 415 PRO A C 1
ATOM 3351 O O . PRO A 1 415 ? -20.871 9.598 -22.670 1.00 64.81 415 PRO A O 1
ATOM 3354 N N . ALA A 1 416 ? -22.846 10.522 -22.219 1.00 59.03 416 ALA A N 1
ATOM 3355 C CA . ALA A 1 416 ? -23.547 9.961 -23.386 1.00 59.03 416 ALA A CA 1
ATOM 3356 C C . ALA A 1 416 ? -22.878 10.136 -24.754 1.00 59.03 416 ALA A C 1
ATOM 3358 O O . ALA A 1 416 ? -23.182 9.372 -25.671 1.00 59.03 416 ALA A O 1
ATOM 3359 N N . TYR A 1 417 ? -22.001 11.125 -24.883 1.00 56.12 417 TYR A N 1
ATOM 3360 C CA . TYR A 1 417 ? -21.281 11.450 -26.113 1.00 56.12 417 TYR A CA 1
ATOM 3361 C C . TYR A 1 417 ? -19.853 10.884 -26.138 1.00 56.12 417 TYR A C 1
ATOM 3363 O O . TYR A 1 417 ? -19.208 10.926 -27.178 1.00 56.12 417 TYR A O 1
ATOM 3371 N N . ASN A 1 418 ? -19.380 10.343 -25.012 1.00 59.03 418 ASN A N 1
ATOM 3372 C CA . ASN A 1 418 ? -18.059 9.749 -24.828 1.00 59.03 418 ASN A CA 1
ATOM 3373 C C . ASN A 1 418 ? -18.209 8.430 -24.049 1.00 59.03 418 ASN A C 1
ATOM 3375 O O . ASN A 1 418 ? -17.599 8.243 -23.002 1.00 59.03 418 ASN A O 1
ATOM 3379 N N . GLN A 1 419 ? -19.103 7.561 -24.547 1.00 55.03 419 GLN A N 1
ATOM 3380 C CA . GLN A 1 419 ? -19.647 6.338 -23.913 1.00 55.03 419 GLN A CA 1
ATOM 3381 C C . GLN A 1 419 ? -18.605 5.267 -23.552 1.00 55.03 419 GLN A C 1
ATOM 3383 O O . GLN A 1 419 ? -18.971 4.135 -23.248 1.00 55.03 419 GLN A O 1
ATOM 3388 N N . ALA A 1 420 ? -17.328 5.602 -23.678 1.00 59.12 420 ALA A N 1
ATOM 3389 C CA . ALA A 1 420 ? -16.228 4.678 -23.633 1.00 59.12 420 ALA A CA 1
ATOM 3390 C C . ALA A 1 420 ? -15.167 5.069 -22.603 1.00 59.12 420 ALA A C 1
ATOM 3392 O O . ALA A 1 420 ? -14.084 4.553 -22.732 1.00 59.12 420 ALA A O 1
ATOM 3393 N N . PHE A 1 421 ? -15.406 5.965 -21.633 1.00 66.94 421 PHE A N 1
ATOM 3394 C CA . PHE A 1 421 ? -14.462 6.226 -20.525 1.00 66.94 421 PHE A CA 1
ATOM 3395 C C . PHE A 1 421 ? -15.126 7.038 -19.399 1.00 66.94 421 PHE A C 1
ATOM 3397 O O . PHE A 1 421 ? -15.512 8.191 -19.613 1.00 66.94 421 PHE A O 1
ATOM 3404 N N . GLY A 1 422 ? -15.215 6.475 -18.189 1.00 74.12 422 GLY A N 1
ATOM 3405 C CA . GLY A 1 422 ? -15.538 7.242 -16.978 1.00 74.12 422 GLY A CA 1
ATOM 3406 C C . GLY A 1 422 ? -14.486 8.297 -16.666 1.00 74.12 422 GLY A C 1
ATOM 3407 O O . GLY A 1 422 ? -13.334 8.160 -17.086 1.00 74.12 422 GLY A O 1
ATOM 3408 N N . LEU A 1 423 ? -14.855 9.331 -15.898 1.00 84.81 423 LEU A N 1
ATOM 3409 C CA . LEU A 1 423 ? -13.883 10.359 -15.531 1.00 84.81 423 LEU A CA 1
ATOM 3410 C C . LEU A 1 423 ? -12.693 9.743 -14.792 1.00 84.81 423 LEU A C 1
ATOM 3412 O O . LEU A 1 423 ? -11.580 10.119 -15.112 1.00 84.81 423 LEU A O 1
ATOM 3416 N N . VAL A 1 424 ? -12.908 8.752 -13.913 1.00 89.12 424 VAL A N 1
ATOM 3417 C CA . VAL A 1 424 ? -11.825 8.094 -13.156 1.00 89.12 424 VAL A CA 1
ATOM 3418 C C . VAL A 1 424 ? -10.800 7.378 -14.041 1.00 89.12 424 VAL A C 1
ATOM 3420 O O . VAL A 1 424 ? -9.617 7.403 -13.713 1.00 89.12 424 VAL A O 1
ATOM 3423 N N . ASP A 1 425 ? -11.249 6.757 -15.140 1.00 87.44 425 ASP A N 1
ATOM 3424 C CA . ASP A 1 425 ? -10.415 6.016 -16.101 1.00 87.44 425 ASP A CA 1
ATOM 3425 C C . ASP A 1 425 ? -9.549 7.002 -16.907 1.00 87.44 425 ASP A C 1
ATOM 3427 O O . ASP A 1 425 ? -8.339 6.830 -17.044 1.00 87.44 425 ASP A O 1
ATOM 3431 N N . MET A 1 426 ? -10.133 8.127 -17.337 1.00 82.56 426 MET A N 1
ATOM 3432 C CA . MET A 1 426 ? -9.369 9.201 -17.984 1.00 82.56 426 MET A CA 1
ATOM 3433 C C . MET A 1 426 ? -8.420 9.912 -17.015 1.00 82.56 426 MET A C 1
ATOM 3435 O O . MET A 1 426 ? -7.259 10.141 -17.335 1.00 82.56 426 MET A O 1
ATOM 3439 N N . GLU A 1 427 ? -8.931 10.294 -15.848 1.00 82.06 427 GLU A N 1
ATOM 3440 C CA . GLU A 1 427 ? -8.278 11.160 -14.877 1.00 82.06 427 GLU A CA 1
ATOM 3441 C C . GLU A 1 427 ? -8.715 10.792 -13.446 1.00 82.06 427 GLU A C 1
ATOM 3443 O O . GLU A 1 427 ? -9.888 10.936 -13.092 1.00 82.06 427 GLU A O 1
ATOM 3448 N N . PRO A 1 428 ? -7.802 10.378 -12.553 1.00 86.44 428 PRO A N 1
ATOM 3449 C CA . PRO A 1 428 ? -6.343 10.445 -12.674 1.00 86.44 428 PRO A CA 1
ATOM 3450 C C . PRO A 1 428 ? -5.662 9.170 -13.205 1.00 86.44 428 PRO A C 1
ATOM 3452 O O . PRO A 1 428 ? -4.433 9.147 -13.267 1.00 86.44 428 PRO A O 1
ATOM 3455 N N . HIS A 1 429 ? -6.406 8.107 -13.535 1.00 92.50 429 HIS A N 1
ATOM 3456 C CA . HIS A 1 429 ? -5.835 6.797 -13.881 1.00 92.50 429 HIS A CA 1
ATOM 3457 C C . HIS A 1 429 ? -4.844 6.861 -15.059 1.00 92.50 429 HIS A C 1
ATOM 3459 O O . HIS A 1 429 ? -3.644 6.656 -14.854 1.00 92.50 429 HIS A O 1
ATOM 3465 N N . ASN A 1 430 ? -5.297 7.244 -16.261 1.00 88.75 430 ASN A N 1
ATOM 3466 C CA . ASN A 1 430 ? -4.416 7.301 -17.437 1.00 88.75 430 ASN A CA 1
ATOM 3467 C C . ASN A 1 430 ? -3.243 8.275 -17.246 1.00 88.75 430 ASN A C 1
ATOM 3469 O O . ASN A 1 430 ? -2.131 8.007 -17.701 1.00 88.75 430 ASN A O 1
ATOM 3473 N N . THR A 1 431 ? -3.455 9.387 -16.539 1.00 85.81 431 THR A N 1
ATOM 3474 C CA . THR A 1 431 ? -2.389 10.358 -16.252 1.00 85.81 431 THR A CA 1
ATOM 3475 C C . THR A 1 431 ? -1.238 9.739 -15.467 1.00 85.81 431 THR A C 1
ATOM 3477 O O . THR A 1 431 ? -0.077 9.983 -15.803 1.00 85.81 431 THR A O 1
ATOM 3480 N N . ILE A 1 432 ? -1.520 8.920 -14.449 1.00 89.25 432 ILE A N 1
ATOM 3481 C CA . ILE A 1 432 ? -0.464 8.254 -13.677 1.00 89.25 432 ILE A CA 1
ATOM 3482 C C . ILE A 1 432 ? 0.234 7.178 -14.513 1.00 89.25 432 ILE A C 1
ATOM 3484 O O . ILE A 1 432 ? 1.462 7.121 -14.481 1.00 89.25 432 ILE A O 1
ATOM 3488 N N . HIS A 1 433 ? -0.501 6.396 -15.308 1.00 92.94 433 HIS A N 1
ATOM 3489 C CA . HIS A 1 433 ? 0.091 5.454 -16.265 1.00 92.94 433 HIS A CA 1
ATOM 3490 C C . HIS A 1 433 ? 1.123 6.125 -17.170 1.00 92.94 433 HIS A C 1
ATOM 3492 O O . HIS A 1 433 ? 2.296 5.742 -17.196 1.00 92.94 433 HIS A O 1
ATOM 3498 N N . ILE A 1 434 ? 0.710 7.211 -17.827 1.00 86.56 434 ILE A N 1
ATOM 3499 C CA . ILE A 1 434 ? 1.570 7.955 -18.743 1.00 86.56 434 ILE A CA 1
ATOM 3500 C C . ILE A 1 434 ? 2.779 8.516 -17.999 1.00 86.56 434 ILE A C 1
ATOM 3502 O O . ILE A 1 434 ? 3.919 8.324 -18.425 1.00 86.56 434 ILE A O 1
ATOM 3506 N N . TRP A 1 435 ? 2.536 9.195 -16.879 1.00 85.06 435 TRP A N 1
ATOM 3507 C CA . TRP A 1 435 ? 3.572 9.888 -16.126 1.00 85.06 435 TRP A CA 1
ATOM 3508 C C . TRP A 1 435 ? 4.617 8.924 -15.534 1.00 85.06 435 TRP A C 1
ATOM 3510 O O . TRP A 1 435 ? 5.804 9.256 -15.535 1.00 85.06 435 TRP A O 1
ATOM 3520 N N . VAL A 1 436 ? 4.211 7.737 -15.067 1.00 88.50 436 VAL A N 1
ATOM 3521 C CA . VAL A 1 436 ? 5.118 6.715 -14.512 1.00 88.50 436 VAL A CA 1
ATOM 3522 C C . VAL A 1 436 ? 5.866 5.963 -15.606 1.00 88.50 436 VAL A C 1
ATOM 3524 O O . VAL A 1 436 ? 7.052 5.676 -15.434 1.00 88.50 436 VAL A O 1
ATOM 3527 N N . GLY A 1 437 ? 5.185 5.628 -16.704 1.00 88.38 437 GLY A N 1
ATOM 3528 C CA . GLY A 1 437 ? 5.781 4.860 -17.790 1.00 88.38 437 GLY A CA 1
ATOM 3529 C C . GLY A 1 437 ? 6.911 5.631 -18.446 1.00 88.38 437 GLY A C 1
ATOM 3530 O O . GLY A 1 437 ? 8.040 5.146 -18.437 1.00 88.38 437 GLY A O 1
ATOM 3531 N N . GLY A 1 438 ? 6.623 6.847 -18.924 1.00 83.31 438 GLY A N 1
ATOM 3532 C CA . GLY A 1 438 ? 7.586 7.719 -19.599 1.00 83.31 438 GLY A CA 1
ATOM 3533 C C . GLY A 1 438 ? 8.436 7.021 -20.670 1.00 83.31 438 GLY A C 1
ATOM 3534 O O . GLY A 1 438 ? 8.219 5.876 -21.061 1.00 83.31 438 GLY A O 1
ATOM 3535 N N . PHE A 1 439 ? 9.429 7.723 -21.194 1.00 81.19 439 PHE A N 1
ATOM 3536 C CA . PHE A 1 439 ? 10.262 7.213 -22.277 1.00 81.19 439 PHE A CA 1
ATOM 3537 C C . PHE A 1 439 ? 11.680 6.951 -21.797 1.00 81.19 439 PHE A C 1
ATOM 3539 O O . PHE A 1 439 ? 12.253 7.740 -21.045 1.00 81.19 439 PHE A O 1
ATOM 3546 N N . ASN A 1 440 ? 12.271 5.859 -22.279 1.00 80.44 440 ASN A N 1
ATOM 3547 C CA . ASN A 1 440 ? 13.682 5.599 -22.055 1.00 80.44 440 ASN A CA 1
ATOM 3548 C C . ASN A 1 440 ? 14.518 6.711 -22.730 1.00 80.44 440 ASN A C 1
ATOM 3550 O O . ASN A 1 440 ? 14.401 6.900 -23.944 1.00 80.44 440 ASN A O 1
ATOM 3554 N N . PRO A 1 441 ? 15.396 7.432 -22.007 1.00 75.19 441 PRO A N 1
ATOM 3555 C CA . PRO A 1 441 ? 16.267 8.448 -22.604 1.00 75.19 441 PRO A CA 1
ATOM 3556 C C . PRO A 1 441 ? 17.253 7.887 -23.632 1.00 75.19 441 PRO A C 1
ATOM 3558 O O . PRO A 1 441 ? 17.841 8.643 -24.398 1.00 75.19 441 PRO A O 1
ATOM 3561 N N . ASN A 1 442 ? 17.454 6.575 -23.675 1.00 71.31 442 ASN A N 1
ATOM 3562 C CA . ASN A 1 442 ? 18.317 5.930 -24.655 1.00 71.31 442 ASN A CA 1
ATOM 3563 C C . ASN A 1 442 ? 17.548 5.375 -25.868 1.00 71.31 442 ASN A C 1
ATOM 3565 O O . ASN A 1 442 ? 18.184 4.804 -26.751 1.00 71.31 442 ASN A O 1
ATOM 3569 N N . TYR A 1 443 ? 16.228 5.584 -25.951 1.00 67.31 443 TYR A N 1
ATOM 3570 C CA . TYR A 1 443 ? 15.384 5.074 -27.034 1.00 67.31 443 TYR A CA 1
ATOM 3571 C C . TYR A 1 443 ? 15.801 5.604 -28.411 1.00 67.31 443 TYR A C 1
ATOM 3573 O O . TYR A 1 443 ? 16.017 6.808 -28.602 1.00 67.31 443 TYR A O 1
ATOM 3581 N N . ASP A 1 444 ? 15.895 4.691 -29.380 1.00 62.81 444 ASP A N 1
ATOM 3582 C CA . ASP A 1 444 ? 16.232 4.955 -30.779 1.00 62.81 444 ASP A CA 1
ATOM 3583 C C . ASP A 1 444 ? 15.298 4.165 -31.720 1.00 62.81 444 ASP A C 1
ATOM 3585 O O . ASP A 1 444 ? 15.487 2.971 -31.966 1.00 62.81 444 ASP A O 1
ATOM 3589 N N . ALA A 1 445 ? 14.271 4.833 -32.258 1.00 58.12 445 ALA A N 1
ATOM 3590 C CA . ALA A 1 445 ? 13.256 4.194 -33.101 1.00 58.12 445 ALA A CA 1
ATOM 3591 C C . ALA A 1 445 ? 13.780 3.651 -34.436 1.00 58.12 445 ALA A C 1
ATOM 3593 O O . ALA A 1 445 ? 13.184 2.726 -34.988 1.00 58.12 445 ALA A O 1
ATOM 3594 N N . GLU A 1 446 ? 14.875 4.205 -34.966 1.00 56.34 446 GLU A N 1
ATOM 3595 C CA . GLU A 1 446 ? 15.475 3.711 -36.212 1.00 56.34 446 GLU A CA 1
ATOM 3596 C C . GLU A 1 446 ? 16.161 2.352 -36.001 1.00 56.34 446 GLU A C 1
ATOM 3598 O O . GLU A 1 446 ? 16.217 1.524 -36.915 1.00 56.34 446 GLU A O 1
ATOM 3603 N N . LYS A 1 447 ? 16.633 2.082 -34.775 1.00 56.53 447 LYS A N 1
ATOM 3604 C CA . LYS A 1 447 ? 17.189 0.779 -34.380 1.00 56.53 447 LYS A CA 1
ATOM 3605 C C . LYS A 1 447 ? 16.114 -0.221 -33.967 1.00 56.53 447 LYS A C 1
ATOM 3607 O O . LYS A 1 447 ? 16.222 -1.384 -34.343 1.00 56.53 447 LYS A O 1
ATOM 3612 N N . ALA A 1 448 ? 15.055 0.235 -33.294 1.00 54.47 448 ALA A N 1
ATOM 3613 C CA . ALA A 1 448 ? 13.935 -0.608 -32.859 1.00 54.47 448 ALA A CA 1
ATOM 3614 C C . ALA A 1 448 ? 13.239 -1.356 -34.016 1.00 54.47 448 ALA A C 1
ATOM 3616 O O . ALA A 1 448 ? 12.719 -2.449 -33.829 1.00 54.47 448 ALA A O 1
ATOM 3617 N N . GLN A 1 449 ? 13.247 -0.798 -35.234 1.00 51.03 449 GLN A N 1
ATOM 3618 C CA . GLN A 1 449 ? 12.675 -1.456 -36.419 1.00 51.03 449 GLN A CA 1
ATOM 3619 C C . GLN A 1 449 ? 13.507 -2.637 -36.951 1.00 51.03 449 GLN A C 1
ATOM 3621 O O . GLN A 1 449 ? 12.996 -3.421 -37.750 1.00 51.03 449 GLN A O 1
ATOM 3626 N N . ASN A 1 450 ? 14.774 -2.759 -36.542 1.00 46.94 450 ASN A N 1
ATOM 3627 C CA . ASN A 1 450 ? 15.728 -3.730 -37.085 1.00 46.94 450 ASN A CA 1
ATOM 3628 C C . ASN A 1 450 ? 16.142 -4.820 -36.083 1.00 46.94 450 ASN A C 1
ATOM 3630 O O . ASN A 1 450 ? 16.772 -5.795 -36.498 1.00 46.94 450 ASN A O 1
ATOM 3634 N N . ASP A 1 451 ? 15.787 -4.688 -34.802 1.00 47.97 451 ASP A N 1
ATOM 3635 C CA . ASP A 1 451 ? 16.154 -5.648 -33.761 1.00 47.97 451 ASP A CA 1
ATOM 3636 C C . ASP A 1 451 ? 14.982 -6.578 -33.418 1.00 47.97 451 ASP A C 1
ATOM 3638 O O . ASP A 1 451 ? 13.955 -6.172 -32.884 1.00 47.97 451 ASP A O 1
ATOM 3642 N N . ASN A 1 452 ? 15.143 -7.871 -33.714 1.00 44.03 452 ASN A N 1
ATOM 3643 C CA . ASN A 1 452 ? 14.209 -8.929 -33.300 1.00 44.03 452 ASN A CA 1
ATOM 3644 C C . ASN A 1 452 ? 14.516 -9.460 -31.882 1.00 44.03 452 ASN A C 1
ATOM 3646 O O . ASN A 1 452 ? 14.001 -10.509 -31.482 1.00 44.03 452 ASN A O 1
ATOM 3650 N N . ALA A 1 453 ? 15.399 -8.791 -31.139 1.00 40.28 453 ALA A N 1
ATOM 3651 C CA .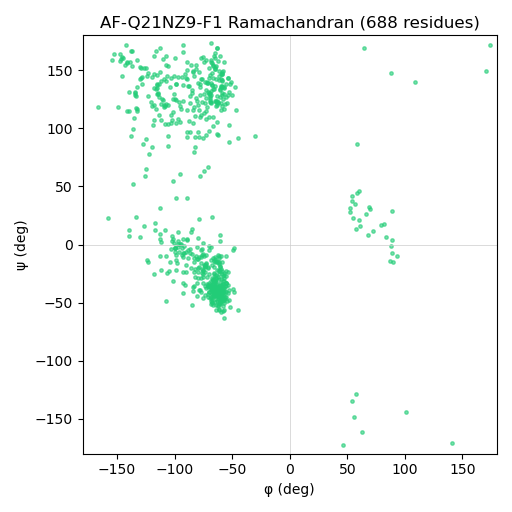 ALA A 1 453 ? 15.888 -9.245 -29.847 1.00 40.28 453 ALA A CA 1
ATOM 3652 C C . ALA A 1 453 ? 15.078 -8.614 -28.705 1.00 40.28 453 ALA A C 1
ATOM 3654 O O . ALA A 1 453 ? 15.273 -7.459 -28.354 1.00 40.28 453 ALA A O 1
ATOM 3655 N N . LYS A 1 454 ? 14.202 -9.408 -28.075 1.00 43.94 454 LYS A N 1
ATOM 3656 C CA . LYS A 1 454 ? 13.661 -9.120 -26.735 1.00 43.94 454 LYS A CA 1
ATOM 3657 C C . LYS A 1 454 ? 14.756 -9.323 -25.678 1.00 43.94 454 LYS A C 1
ATOM 3659 O O . LYS A 1 454 ? 14.683 -10.274 -24.899 1.00 43.94 454 LYS A O 1
ATOM 3664 N N . ASP A 1 455 ? 15.796 -8.497 -25.692 1.00 43.91 455 ASP A N 1
ATOM 3665 C CA . ASP A 1 455 ? 16.789 -8.504 -24.619 1.00 43.91 455 ASP A CA 1
ATOM 3666 C C . ASP A 1 455 ? 16.230 -7.782 -23.385 1.00 43.91 455 ASP A C 1
ATOM 3668 O O . ASP A 1 455 ? 15.547 -6.768 -23.492 1.00 43.91 455 ASP A O 1
ATOM 3672 N N . LEU A 1 456 ? 16.541 -8.289 -22.188 1.00 40.88 456 LEU A N 1
ATOM 3673 C CA . LEU A 1 456 ? 16.108 -7.734 -20.886 1.00 40.88 456 LEU A CA 1
ATOM 3674 C C . LEU A 1 456 ? 16.580 -6.284 -20.637 1.00 40.88 456 LEU A C 1
ATOM 3676 O O . LEU A 1 456 ? 16.175 -5.637 -19.673 1.00 40.88 456 LEU A O 1
ATOM 3680 N N . LEU A 1 457 ? 17.462 -5.792 -21.503 1.00 51.88 457 LEU A N 1
ATOM 3681 C CA . LEU A 1 457 ? 18.023 -4.452 -21.508 1.00 51.88 457 LEU A CA 1
ATOM 3682 C C . LEU A 1 457 ? 17.572 -3.619 -22.703 1.00 51.88 457 LEU A C 1
ATOM 3684 O O . LEU A 1 457 ? 18.179 -2.571 -22.899 1.00 51.88 457 LEU A O 1
ATOM 3688 N N . ASP A 1 458 ? 16.607 -4.069 -23.516 1.00 55.25 458 ASP A N 1
ATOM 3689 C CA . ASP A 1 458 ? 16.237 -3.353 -24.736 1.00 55.25 458 ASP A CA 1
ATOM 3690 C C . ASP A 1 458 ? 15.937 -1.884 -24.408 1.00 55.25 458 ASP A C 1
ATOM 3692 O O . ASP A 1 458 ? 14.916 -1.516 -23.825 1.00 55.25 458 ASP A O 1
ATOM 3696 N N . THR A 1 459 ? 16.910 -1.033 -24.736 1.00 54.06 459 THR A N 1
ATOM 3697 C CA . THR A 1 459 ? 16.904 0.389 -24.414 1.00 54.06 459 THR A CA 1
ATOM 3698 C C . THR A 1 459 ? 15.947 1.153 -25.324 1.00 54.06 459 THR A C 1
ATOM 3700 O O . THR A 1 459 ? 15.850 2.374 -25.219 1.00 54.06 459 THR A O 1
ATOM 3703 N N . ASN A 1 460 ? 15.262 0.443 -26.228 1.00 59.31 460 ASN A N 1
ATOM 3704 C CA . ASN A 1 460 ? 14.456 0.984 -27.308 1.00 59.31 460 ASN A CA 1
ATOM 3705 C C . ASN A 1 460 ? 12.958 0.716 -27.134 1.00 59.31 460 ASN A C 1
ATOM 3707 O O . ASN A 1 460 ? 12.242 0.640 -28.131 1.00 59.31 460 ASN A O 1
ATOM 3711 N N . MET A 1 461 ? 12.452 0.643 -25.899 1.00 66.00 461 MET A N 1
ATOM 3712 C CA . MET A 1 461 ? 11.007 0.620 -25.645 1.00 66.00 461 MET A CA 1
ATOM 3713 C C . MET A 1 461 ? 10.550 1.755 -24.710 1.00 66.00 461 MET A C 1
ATOM 3715 O O . MET A 1 461 ? 11.318 2.190 -23.842 1.00 66.00 461 MET A O 1
ATOM 3719 N N . PRO A 1 462 ? 9.320 2.280 -24.897 1.00 79.00 462 PRO A N 1
ATOM 3720 C CA . PRO A 1 462 ? 8.656 3.088 -23.873 1.00 79.00 462 PRO A CA 1
ATOM 3721 C C . PRO A 1 462 ? 8.530 2.287 -22.570 1.00 79.00 462 PRO A C 1
ATOM 3723 O O . PRO A 1 462 ? 8.576 1.058 -22.592 1.00 79.00 462 PRO A O 1
ATOM 3726 N N . GLY A 1 463 ? 8.394 2.967 -21.430 1.00 87.31 463 GLY A N 1
ATOM 3727 C CA . GLY A 1 463 ? 8.220 2.260 -20.163 1.00 87.31 463 GLY A CA 1
ATOM 3728 C C . GLY A 1 463 ? 6.881 1.533 -20.099 1.00 87.31 463 GLY A C 1
ATOM 3729 O O . GLY A 1 463 ? 5.888 2.013 -20.639 1.00 87.31 463 GLY A O 1
ATOM 3730 N N . ASP A 1 464 ? 6.832 0.398 -19.408 1.00 91.12 464 ASP A N 1
ATOM 3731 C CA . ASP A 1 464 ? 5.681 -0.512 -19.491 1.00 91.12 464 ASP A CA 1
ATOM 3732 C C . ASP A 1 464 ? 4.380 0.098 -18.959 1.00 91.12 464 ASP A C 1
ATOM 3734 O O . ASP A 1 464 ? 3.302 -0.196 -19.460 1.00 91.12 464 ASP A O 1
ATOM 3738 N N . MET A 1 465 ? 4.457 1.022 -17.998 1.00 93.25 465 MET A N 1
ATOM 3739 C CA . MET A 1 465 ? 3.270 1.735 -17.508 1.00 93.25 465 MET A CA 1
ATOM 3740 C C . MET A 1 465 ? 2.604 2.642 -18.568 1.00 93.25 465 MET A C 1
ATOM 3742 O O . MET A 1 465 ? 1.469 3.053 -18.337 1.00 93.25 465 MET A O 1
ATOM 3746 N N . LEU A 1 466 ? 3.244 2.927 -19.718 1.00 88.88 466 LEU A N 1
ATOM 3747 C CA . LEU A 1 466 ? 2.636 3.661 -20.846 1.00 88.88 466 LEU A CA 1
ATOM 3748 C C . LEU A 1 466 ? 1.707 2.808 -21.720 1.00 88.88 466 LEU A C 1
ATOM 3750 O O . LEU A 1 466 ? 0.933 3.381 -22.487 1.00 88.88 466 LEU A O 1
ATOM 3754 N N . ASP A 1 467 ? 1.815 1.481 -21.666 1.00 88.56 467 ASP A N 1
ATOM 3755 C CA . ASP A 1 467 ? 1.067 0.577 -22.538 1.00 88.56 467 ASP A CA 1
ATOM 3756 C C . ASP A 1 467 ? 0.201 -0.366 -21.701 1.00 88.56 467 ASP A C 1
ATOM 3758 O O . ASP A 1 467 ? 0.695 -1.130 -20.873 1.00 88.56 467 ASP A O 1
ATOM 3762 N N . ASN A 1 468 ? -1.110 -0.367 -21.945 1.00 89.06 468 ASN A N 1
ATOM 3763 C CA . ASN A 1 468 ? -2.042 -1.262 -21.260 1.00 89.06 468 ASN A CA 1
ATOM 3764 C C . ASN A 1 468 ? -1.669 -2.746 -21.438 1.00 89.06 468 ASN A C 1
ATOM 3766 O O . ASN A 1 468 ? -1.993 -3.567 -20.577 1.00 89.06 468 ASN A O 1
ATOM 3770 N N . LEU A 1 469 ? -0.971 -3.102 -22.521 1.00 90.19 469 LEU A N 1
ATOM 3771 C CA . LEU A 1 469 ? -0.511 -4.466 -22.774 1.00 90.19 469 LEU A CA 1
ATOM 3772 C C . LEU A 1 469 ? 0.614 -4.908 -21.832 1.00 90.19 469 LEU A C 1
ATOM 3774 O O . LEU A 1 469 ? 0.767 -6.112 -21.609 1.00 90.19 469 LEU A O 1
ATOM 3778 N N . THR A 1 470 ? 1.394 -3.970 -21.287 1.00 92.00 470 THR A N 1
ATOM 3779 C CA . THR A 1 470 ? 2.578 -4.282 -20.477 1.00 92.00 470 THR A CA 1
ATOM 3780 C C . THR A 1 470 ? 2.575 -3.673 -19.075 1.00 92.00 470 THR A C 1
ATOM 3782 O O . THR A 1 470 ? 3.299 -4.162 -18.209 1.00 92.00 470 THR A O 1
ATOM 3785 N N . ALA A 1 471 ? 1.696 -2.717 -18.774 1.00 94.75 471 ALA A N 1
ATOM 3786 C CA . ALA A 1 471 ? 1.656 -2.035 -17.480 1.00 94.75 471 ALA A CA 1
ATOM 3787 C C . ALA A 1 471 ? 1.580 -2.999 -16.283 1.00 94.75 471 ALA A C 1
ATOM 3789 O O . ALA A 1 471 ? 2.282 -2.812 -15.293 1.00 94.75 471 ALA A O 1
ATOM 3790 N N . GLY A 1 472 ? 0.809 -4.086 -16.398 1.00 95.00 472 GLY A N 1
ATOM 3791 C CA . GLY A 1 472 ? 0.653 -5.085 -15.334 1.00 95.00 472 GLY A CA 1
ATOM 3792 C C . GLY A 1 472 ? 1.922 -5.877 -14.967 1.00 95.00 472 GLY A C 1
ATOM 3793 O O . GLY A 1 472 ? 1.909 -6.594 -13.965 1.00 95.00 472 GLY A O 1
ATOM 3794 N N . PHE A 1 473 ? 3.010 -5.781 -15.746 1.00 94.44 473 PHE A N 1
ATOM 3795 C CA . PHE A 1 473 ? 4.307 -6.382 -15.397 1.00 94.44 473 PHE A CA 1
ATOM 3796 C C . PHE A 1 473 ? 5.101 -5.538 -14.388 1.00 94.44 473 PHE A C 1
ATOM 3798 O O . PHE A 1 473 ? 5.936 -6.084 -13.660 1.00 94.44 473 PHE A O 1
ATOM 3805 N N . ASP A 1 474 ? 4.831 -4.232 -14.307 1.00 95.81 474 ASP A N 1
ATOM 3806 C CA . ASP A 1 474 ? 5.494 -3.326 -13.373 1.00 95.81 474 ASP A CA 1
ATOM 3807 C C . ASP A 1 474 ? 4.854 -3.437 -11.968 1.00 95.81 474 ASP A C 1
ATOM 3809 O O . ASP A 1 474 ? 3.656 -3.195 -11.815 1.00 95.81 474 ASP A O 1
ATOM 3813 N N . PRO A 1 475 ? 5.614 -3.737 -10.893 1.00 96.88 475 PRO A N 1
ATOM 3814 C CA . PRO A 1 475 ? 5.085 -3.764 -9.530 1.00 96.88 475 PRO A CA 1
ATOM 3815 C C . PRO A 1 475 ? 4.346 -2.493 -9.069 1.00 96.88 475 PRO A C 1
ATOM 3817 O O . PRO A 1 475 ? 3.520 -2.595 -8.164 1.00 96.88 475 PRO A O 1
ATOM 3820 N N . ILE A 1 476 ? 4.602 -1.313 -9.653 1.00 97.19 476 ILE A N 1
ATOM 3821 C CA . ILE A 1 476 ? 3.908 -0.061 -9.285 1.00 97.19 476 ILE A CA 1
ATOM 3822 C C . ILE A 1 476 ? 2.487 0.042 -9.867 1.00 97.19 476 ILE A C 1
ATOM 3824 O O . ILE A 1 476 ? 1.681 0.828 -9.368 1.00 97.19 476 ILE A O 1
ATOM 3828 N N . PHE A 1 477 ? 2.152 -0.780 -10.866 1.00 98.25 477 PHE A N 1
ATOM 3829 C CA . PHE A 1 477 ? 0.793 -0.923 -11.392 1.00 98.25 477 PHE A CA 1
ATOM 3830 C C . PHE A 1 477 ? -0.202 -1.226 -10.269 1.00 98.25 477 PHE A C 1
ATOM 3832 O O . PHE A 1 477 ? -1.243 -0.590 -10.124 1.00 98.25 477 PHE A O 1
ATOM 3839 N N . TRP A 1 478 ? 0.158 -2.185 -9.419 1.00 98.19 478 TRP A N 1
ATOM 3840 C CA . TRP A 1 478 ? -0.701 -2.705 -8.366 1.00 98.19 478 TRP A CA 1
ATOM 3841 C C . TRP A 1 478 ? -1.127 -1.625 -7.368 1.00 98.19 478 TRP A C 1
ATOM 3843 O O . TRP A 1 478 ? -2.327 -1.377 -7.266 1.00 98.19 478 TRP A O 1
ATOM 3853 N N . PRO A 1 479 ? -0.221 -0.909 -6.676 1.00 98.12 479 PRO A N 1
ATOM 3854 C CA . PRO A 1 479 ? -0.622 0.149 -5.755 1.00 98.12 479 PRO A CA 1
ATOM 3855 C C . PRO A 1 479 ? -1.280 1.345 -6.441 1.00 98.12 479 PRO A C 1
ATOM 3857 O O . PRO A 1 479 ? -2.071 2.038 -5.795 1.00 98.12 479 PRO A O 1
ATOM 3860 N N . HIS A 1 480 ? -0.996 1.583 -7.729 1.00 97.75 480 HIS A N 1
ATOM 3861 C CA . HIS A 1 480 ? -1.729 2.578 -8.499 1.00 97.75 480 HIS A CA 1
ATOM 3862 C C . HIS A 1 480 ? -3.218 2.203 -8.576 1.00 97.75 480 HIS A C 1
ATOM 3864 O O . HIS A 1 480 ? -4.081 2.953 -8.110 1.00 97.75 480 HIS A O 1
ATOM 3870 N N . HIS A 1 481 ? -3.518 0.995 -9.056 1.00 98.38 481 HIS A N 1
ATOM 3871 C CA . HIS A 1 481 ? -4.890 0.502 -9.158 1.00 98.38 481 HIS A CA 1
ATOM 3872 C C . HIS A 1 481 ? -5.557 0.284 -7.799 1.00 98.38 481 HIS A C 1
ATOM 3874 O O . HIS A 1 481 ? -6.763 0.484 -7.681 1.00 98.38 481 HIS A O 1
ATOM 3880 N N . VAL A 1 482 ? -4.812 -0.061 -6.747 1.00 98.50 482 VAL A N 1
ATOM 3881 C CA . VAL A 1 482 ? -5.374 -0.178 -5.391 1.00 98.50 482 VAL A CA 1
ATOM 3882 C C . VAL A 1 482 ? -5.855 1.184 -4.884 1.00 98.50 482 VAL A C 1
ATOM 3884 O O . VAL A 1 482 ? -6.867 1.242 -4.186 1.00 98.50 482 VAL A O 1
ATOM 3887 N N . ASN A 1 483 ? -5.204 2.289 -5.269 1.00 97.56 483 ASN A N 1
ATOM 3888 C CA . ASN A 1 483 ? -5.705 3.628 -4.956 1.00 97.56 483 ASN A CA 1
ATOM 3889 C C . ASN A 1 483 ? -6.898 4.037 -5.843 1.00 97.56 483 ASN A C 1
ATOM 3891 O O . ASN A 1 483 ? -7.810 4.699 -5.353 1.00 97.56 483 ASN A O 1
ATOM 3895 N N . ILE A 1 484 ? -6.961 3.597 -7.107 1.00 97.38 484 ILE A N 1
ATOM 3896 C CA . ILE A 1 484 ? -8.190 3.726 -7.918 1.00 97.38 484 ILE A CA 1
ATOM 3897 C C . ILE A 1 484 ? -9.352 2.977 -7.245 1.00 97.38 484 ILE A C 1
ATOM 3899 O O . ILE A 1 484 ? -10.452 3.516 -7.113 1.00 97.38 484 ILE A O 1
ATOM 3903 N N . ASP A 1 485 ? -9.099 1.774 -6.730 1.00 97.69 485 ASP A N 1
ATOM 3904 C CA . ASP A 1 485 ? -10.086 0.973 -6.005 1.00 97.69 485 ASP A CA 1
ATOM 3905 C C . ASP A 1 485 ? -10.496 1.598 -4.652 1.00 97.69 485 ASP A C 1
ATOM 3907 O O . ASP A 1 485 ? -11.669 1.570 -4.253 1.00 97.69 485 ASP A O 1
ATOM 3911 N N . ARG A 1 486 ? -9.550 2.254 -3.967 1.00 96.44 486 ARG A N 1
ATOM 3912 C CA . ARG A 1 486 ? -9.819 3.081 -2.780 1.00 96.44 486 ARG A CA 1
ATOM 3913 C C . ARG A 1 486 ? -10.768 4.227 -3.118 1.00 96.44 486 ARG A C 1
ATOM 3915 O O . ARG A 1 486 ? -11.776 4.398 -2.436 1.00 96.44 486 ARG A O 1
ATOM 3922 N N . ILE A 1 487 ? -10.483 4.983 -4.179 1.00 95.31 487 ILE A N 1
ATOM 3923 C CA . ILE A 1 487 ? -11.331 6.088 -4.648 1.00 95.31 487 ILE A CA 1
ATOM 3924 C C . ILE A 1 487 ? -12.730 5.576 -5.009 1.00 95.31 487 ILE A C 1
ATOM 3926 O O . ILE A 1 487 ? -13.723 6.197 -4.631 1.00 95.31 487 ILE A O 1
ATOM 3930 N N . PHE A 1 488 ? -12.826 4.419 -5.671 1.00 95.00 488 PHE A N 1
ATOM 3931 C CA . PHE A 1 488 ? -14.105 3.765 -5.938 1.00 95.00 488 PHE A CA 1
ATOM 3932 C C . PHE A 1 488 ? -14.862 3.456 -4.640 1.00 95.00 488 PHE A C 1
ATOM 3934 O O . PHE A 1 488 ? -16.024 3.834 -4.505 1.00 95.00 488 PHE A O 1
ATOM 3941 N N . THR A 1 489 ? -14.203 2.869 -3.641 1.00 94.75 489 THR A N 1
ATOM 3942 C CA . THR A 1 489 ? -14.811 2.601 -2.325 1.00 94.75 489 THR A CA 1
ATOM 3943 C C . THR A 1 489 ? -15.308 3.882 -1.647 1.00 94.75 489 THR A C 1
ATOM 3945 O O . THR A 1 489 ? -16.446 3.937 -1.179 1.00 94.75 489 THR A O 1
ATOM 3948 N N . MET A 1 490 ? -14.498 4.944 -1.644 1.00 93.69 490 MET A N 1
ATOM 3949 C CA . MET A 1 490 ? -14.872 6.248 -1.083 1.00 93.69 490 MET A CA 1
ATOM 3950 C C . MET A 1 490 ? -16.076 6.860 -1.810 1.00 93.69 490 MET A C 1
ATOM 3952 O O . MET A 1 490 ? -16.959 7.438 -1.172 1.00 93.69 490 MET A O 1
ATOM 3956 N N . TRP A 1 491 ? -16.134 6.725 -3.137 1.00 93.94 491 TRP A N 1
ATOM 3957 C CA . TRP A 1 491 ? -17.262 7.186 -3.939 1.00 93.94 491 TRP A CA 1
ATOM 3958 C C . TRP A 1 491 ? -18.545 6.426 -3.583 1.00 93.94 491 TRP A C 1
ATOM 3960 O O . TRP A 1 491 ? -19.565 7.051 -3.300 1.00 93.94 491 TRP A O 1
ATOM 3970 N N . GLN A 1 492 ? -18.490 5.094 -3.480 1.00 93.56 492 GLN A N 1
ATOM 3971 C CA . GLN A 1 492 ? -19.648 4.272 -3.100 1.00 93.56 492 GLN A CA 1
ATOM 3972 C C . GLN A 1 492 ? -20.196 4.632 -1.715 1.00 93.56 492 GLN A C 1
ATOM 3974 O O . GLN A 1 492 ? -21.408 4.673 -1.519 1.00 93.56 492 GLN A O 1
ATOM 3979 N N . GLN A 1 493 ? -19.319 4.949 -0.759 1.00 91.62 493 GLN A N 1
ATOM 3980 C CA . GLN A 1 493 ? -19.735 5.402 0.570 1.00 91.62 493 GLN A CA 1
ATOM 3981 C C . GLN A 1 493 ? -20.457 6.760 0.543 1.00 91.62 493 GLN A C 1
ATOM 3983 O O . GLN A 1 493 ? -21.317 7.007 1.390 1.00 91.62 493 GLN A O 1
ATOM 3988 N N . ARG A 1 494 ? -20.109 7.652 -0.397 1.00 92.44 494 ARG A N 1
ATOM 3989 C CA . ARG A 1 494 ? -20.790 8.947 -0.590 1.00 92.44 494 ARG A CA 1
ATOM 3990 C C . ARG A 1 494 ? -22.096 8.803 -1.371 1.00 92.44 494 ARG A C 1
ATOM 3992 O O . ARG A 1 494 ? -23.022 9.575 -1.134 1.00 92.44 494 ARG A O 1
ATOM 3999 N N . HIS A 1 495 ? -22.183 7.798 -2.241 1.00 93.12 495 HIS A N 1
ATOM 4000 C CA . HIS A 1 495 ? -23.296 7.583 -3.169 1.00 93.12 495 HIS A CA 1
ATOM 4001 C C . HIS A 1 495 ? -23.897 6.168 -3.043 1.00 93.12 495 HIS A C 1
ATOM 4003 O O . HIS A 1 495 ? -23.951 5.432 -4.028 1.00 93.12 495 HIS A O 1
ATOM 4009 N N . PRO A 1 496 ? -24.402 5.760 -1.859 1.00 91.81 496 PRO A N 1
ATOM 4010 C CA . PRO A 1 496 ? -24.767 4.364 -1.567 1.00 91.81 496 PRO A CA 1
ATOM 4011 C C . PRO A 1 496 ? -25.929 3.806 -2.406 1.00 91.81 496 PRO A C 1
ATOM 4013 O O . PRO A 1 496 ? -26.141 2.598 -2.434 1.00 91.81 496 PRO A O 1
ATOM 4016 N N . ASN A 1 497 ? -26.689 4.671 -3.082 1.00 89.81 497 ASN A N 1
ATOM 4017 C CA . ASN A 1 497 ? -27.822 4.279 -3.927 1.00 89.81 497 ASN A CA 1
ATOM 4018 C C . ASN A 1 497 ? -27.441 4.102 -5.406 1.00 89.81 497 ASN A C 1
ATOM 4020 O O . ASN A 1 497 ? -28.303 3.764 -6.217 1.00 89.81 497 ASN A O 1
ATOM 4024 N N . GLN A 1 498 ? -26.186 4.367 -5.774 1.00 89.31 498 GLN A N 1
ATOM 4025 C CA . GLN A 1 498 ? -25.710 4.220 -7.143 1.00 89.31 498 GLN A CA 1
ATOM 4026 C C . GLN A 1 498 ? -25.098 2.838 -7.355 1.00 89.31 498 GLN A C 1
ATOM 4028 O O . GLN A 1 498 ? -24.322 2.348 -6.535 1.00 89.31 498 GLN A O 1
ATOM 4033 N N . VAL A 1 499 ? -25.414 2.228 -8.494 1.00 84.19 499 VAL A N 1
ATOM 4034 C CA . VAL A 1 499 ? -24.880 0.926 -8.903 1.00 84.19 499 VAL A CA 1
ATOM 4035 C C . VAL A 1 499 ? -24.532 0.940 -10.392 1.00 84.19 499 VAL A C 1
ATOM 4037 O O . VAL A 1 499 ? -25.103 1.740 -11.139 1.00 84.19 499 VAL A O 1
ATOM 4040 N N . PRO A 1 500 ? -23.634 0.051 -10.845 1.00 84.25 500 PRO A N 1
ATOM 4041 C CA . PRO A 1 500 ? -23.388 -0.140 -12.268 1.00 84.25 500 PRO A CA 1
ATOM 4042 C C . PRO A 1 500 ? -24.644 -0.582 -13.026 1.00 84.25 500 PRO A C 1
ATOM 4044 O O . PRO A 1 500 ? -25.443 -1.351 -12.492 1.00 84.25 500 PRO A O 1
ATOM 4047 N N . TYR A 1 501 ? -24.812 -0.171 -14.290 1.00 79.31 501 TYR A N 1
ATOM 4048 C CA . TYR A 1 501 ? -25.970 -0.608 -15.085 1.00 7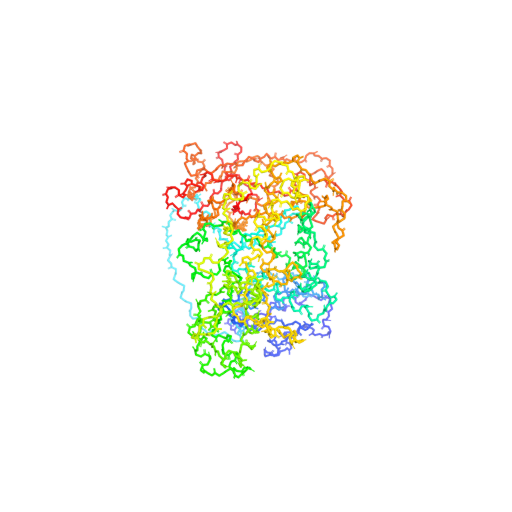9.31 501 TYR A CA 1
ATOM 4049 C C . TYR A 1 501 ? -25.904 -2.108 -15.423 1.00 79.31 501 TYR A C 1
ATOM 4051 O O . TYR A 1 501 ? -26.926 -2.792 -15.460 1.00 79.31 501 TYR A O 1
ATOM 4059 N N . GLY A 1 502 ? -24.700 -2.639 -15.653 1.00 83.38 502 GLY A N 1
ATOM 4060 C CA . GLY A 1 502 ? -24.458 -4.026 -16.060 1.00 83.38 502 GLY A CA 1
ATOM 4061 C C . GLY A 1 502 ? -24.132 -4.981 -14.910 1.00 83.38 502 GLY A C 1
ATOM 4062 O O . GLY A 1 502 ? -23.065 -5.579 -14.915 1.00 83.38 502 GLY A O 1
ATOM 4063 N N . MET A 1 503 ? -25.029 -5.158 -13.939 1.00 89.69 503 MET A N 1
ATOM 4064 C CA . MET A 1 503 ? -24.766 -5.962 -12.726 1.00 89.69 503 MET A CA 1
ATOM 4065 C C . MET A 1 503 ? -24.453 -7.452 -12.961 1.00 89.69 503 MET A C 1
ATOM 4067 O O . MET A 1 503 ? -23.809 -8.084 -12.122 1.00 89.69 503 MET A O 1
ATOM 4071 N N . ASP A 1 504 ? -24.928 -8.015 -14.071 1.00 93.19 504 ASP A N 1
ATOM 4072 C CA . ASP A 1 504 ? -24.726 -9.415 -14.476 1.00 93.19 504 ASP A CA 1
ATOM 4073 C C . ASP A 1 504 ? -23.656 -9.578 -15.564 1.00 93.19 504 ASP A C 1
ATOM 4075 O O . ASP A 1 504 ? -23.490 -10.663 -16.119 1.00 93.19 504 ASP A O 1
ATOM 4079 N N . VAL A 1 505 ? -22.945 -8.502 -15.913 1.00 90.88 505 VAL A N 1
ATOM 4080 C CA . VAL A 1 505 ? -21.878 -8.582 -16.910 1.00 90.88 505 VAL A CA 1
ATOM 4081 C C . VAL A 1 505 ? -20.715 -9.379 -16.326 1.00 90.88 505 VAL A C 1
ATOM 4083 O O . VAL A 1 505 ? -20.227 -9.080 -15.234 1.00 90.88 505 VAL A O 1
ATOM 4086 N N . ALA A 1 506 ? -20.278 -10.392 -17.072 1.00 93.56 506 ALA A N 1
ATOM 4087 C CA . ALA A 1 506 ? -19.139 -11.215 -16.704 1.00 93.56 506 ALA A CA 1
ATOM 4088 C C . ALA A 1 506 ? -17.836 -10.409 -16.784 1.00 93.56 506 ALA A C 1
ATOM 4090 O O . ALA A 1 506 ? -17.538 -9.767 -17.794 1.00 93.56 506 ALA A O 1
ATOM 4091 N N . LEU A 1 507 ? -17.029 -10.498 -15.732 1.00 94.31 507 LEU A N 1
ATOM 4092 C CA . LEU A 1 507 ? -15.676 -9.963 -15.668 1.00 94.31 507 LEU A CA 1
ATOM 4093 C C . LEU A 1 507 ? -14.733 -10.977 -16.328 1.00 94.31 507 LEU A C 1
ATOM 4095 O O . LEU A 1 507 ? -14.280 -11.950 -15.714 1.00 94.31 507 LEU A O 1
ATOM 4099 N N . VAL A 1 508 ? -14.509 -10.779 -17.630 1.00 90.88 508 VAL A N 1
ATOM 4100 C CA . VAL A 1 508 ? -13.754 -11.698 -18.494 1.00 90.88 508 VAL A CA 1
ATOM 4101 C C . VAL A 1 508 ? -12.379 -12.003 -17.890 1.00 90.88 508 VAL A C 1
ATOM 4103 O O . VAL A 1 508 ? -11.657 -11.105 -17.469 1.00 90.88 508 VAL A O 1
ATOM 4106 N N . GLY A 1 509 ? -12.026 -13.290 -17.832 1.00 90.38 509 GLY A N 1
ATOM 4107 C CA . GLY A 1 509 ? -10.743 -13.770 -17.304 1.00 90.38 509 GLY A CA 1
ATOM 4108 C C . GLY A 1 509 ? -10.693 -14.028 -15.791 1.00 90.38 509 GLY A C 1
ATOM 4109 O O . GLY A 1 509 ? -9.777 -14.726 -15.345 1.00 90.38 509 GLY A O 1
ATOM 4110 N N . LEU A 1 510 ? -11.680 -13.541 -15.026 1.00 92.88 510 LEU A N 1
ATOM 4111 C CA . LEU A 1 510 ? -11.700 -13.623 -13.556 1.00 92.88 510 LEU A CA 1
ATOM 4112 C C . LEU A 1 510 ? -12.792 -14.553 -13.002 1.00 92.88 510 LEU A C 1
ATOM 4114 O O . LEU A 1 510 ? -12.658 -15.066 -11.901 1.00 92.88 510 LEU A O 1
ATOM 4118 N N . GLY A 1 511 ? -13.848 -14.831 -13.774 1.00 93.50 511 GLY A N 1
ATOM 4119 C CA . GLY A 1 511 ? -14.906 -15.764 -13.356 1.00 93.50 511 GLY A CA 1
ATOM 4120 C C . GLY A 1 511 ? -15.927 -15.176 -12.374 1.00 93.50 511 GLY A C 1
ATOM 4121 O O . GLY A 1 511 ? -16.676 -15.932 -11.763 1.00 93.50 511 GLY A O 1
ATOM 4122 N N . TYR A 1 512 ? -15.979 -13.849 -12.262 1.00 95.56 512 TYR A N 1
ATOM 4123 C CA . TYR A 1 512 ? -16.955 -13.102 -11.466 1.00 95.56 512 TYR A CA 1
ATOM 4124 C C . TYR A 1 512 ? -17.894 -12.294 -12.359 1.00 95.56 512 TYR A C 1
ATOM 4126 O O . TYR A 1 512 ? -17.621 -12.098 -13.544 1.00 95.56 512 TYR A O 1
ATOM 4134 N N . ASN A 1 513 ? -18.959 -11.758 -11.774 1.00 95.38 513 ASN A N 1
ATOM 4135 C CA . ASN A 1 513 ? -19.804 -10.737 -12.377 1.00 95.38 513 ASN A CA 1
ATOM 4136 C C . ASN A 1 513 ? -19.580 -9.379 -11.701 1.00 95.38 513 ASN A C 1
ATOM 4138 O O . ASN A 1 513 ? -19.095 -9.291 -10.574 1.00 95.38 513 ASN A O 1
ATOM 4142 N N . THR A 1 514 ? -19.997 -8.298 -12.361 1.00 93.19 514 THR A N 1
ATOM 4143 C CA . THR A 1 514 ? -19.918 -6.925 -11.828 1.00 93.19 514 THR A CA 1
ATOM 4144 C C . THR A 1 514 ? -20.478 -6.792 -10.405 1.00 93.19 514 THR A C 1
ATOM 4146 O O . THR A 1 514 ? -19.896 -6.085 -9.583 1.00 93.19 514 THR A O 1
ATOM 4149 N N . ARG A 1 515 ? -21.571 -7.496 -10.076 1.00 94.31 515 ARG A N 1
ATOM 4150 C CA . ARG A 1 515 ? -22.175 -7.474 -8.732 1.00 94.31 515 ARG A CA 1
ATOM 4151 C C . ARG A 1 515 ? -21.264 -7.976 -7.609 1.00 94.31 515 ARG A C 1
ATOM 4153 O O . ARG A 1 515 ? -21.404 -7.506 -6.483 1.00 94.31 515 ARG A O 1
ATOM 4160 N N . ASP A 1 516 ? -20.348 -8.893 -7.910 1.00 94.62 516 ASP A N 1
ATOM 4161 C CA . ASP A 1 516 ? -19.486 -9.529 -6.908 1.00 94.62 516 ASP A CA 1
ATOM 4162 C C . ASP A 1 516 ? -18.398 -8.558 -6.417 1.00 94.62 516 ASP A C 1
ATOM 4164 O O . ASP A 1 516 ? -17.848 -8.720 -5.333 1.00 94.62 516 ASP A O 1
ATOM 4168 N N . ALA A 1 517 ? -18.140 -7.496 -7.186 1.00 94.31 517 ALA A N 1
ATOM 4169 C CA . ALA A 1 517 ? -17.135 -6.482 -6.896 1.00 94.31 517 ALA A CA 1
ATOM 4170 C C . ALA A 1 517 ? -17.680 -5.278 -6.101 1.00 94.31 517 ALA A C 1
ATOM 4172 O O . ALA A 1 517 ? -16.945 -4.338 -5.814 1.00 94.31 517 ALA A O 1
ATOM 4173 N N . LEU A 1 518 ? -18.971 -5.212 -5.765 1.00 91.50 518 LEU A N 1
ATOM 4174 C CA . LEU A 1 518 ? -19.536 -3.952 -5.262 1.00 91.50 518 LEU A CA 1
ATOM 4175 C C . LEU A 1 518 ? -19.136 -3.584 -3.835 1.00 91.50 518 LEU A C 1
ATOM 4177 O O . LEU A 1 518 ? -19.287 -2.425 -3.466 1.00 91.50 518 LEU A O 1
ATOM 4181 N N . ASN A 1 519 ? -18.654 -4.515 -3.018 1.00 90.62 519 ASN A N 1
ATOM 4182 C CA . ASN A 1 519 ? -18.396 -4.227 -1.612 1.00 90.62 519 ASN A CA 1
ATOM 4183 C C . ASN A 1 519 ? -17.035 -4.783 -1.175 1.00 90.62 519 ASN A C 1
ATOM 4185 O O . ASN A 1 519 ? -16.871 -5.991 -1.033 1.00 90.62 519 ASN A O 1
ATOM 4189 N N . ALA A 1 520 ? -16.082 -3.878 -0.939 1.00 91.94 520 ALA A N 1
ATOM 4190 C CA . ALA A 1 520 ? -14.743 -4.202 -0.448 1.00 91.94 520 ALA A CA 1
ATOM 4191 C C . ALA A 1 520 ? -14.765 -4.949 0.901 1.00 91.94 520 ALA A C 1
ATOM 4193 O O . ALA A 1 520 ? -14.055 -5.939 1.069 1.00 91.94 520 ALA A O 1
ATOM 4194 N N . GLU A 1 521 ? -15.640 -4.553 1.833 1.00 87.94 521 GLU A N 1
ATOM 4195 C CA . GLU A 1 521 ? -15.776 -5.229 3.131 1.00 87.94 521 GLU A CA 1
ATOM 4196 C C . GLU A 1 521 ? -16.316 -6.654 2.963 1.00 87.94 521 GLU A C 1
ATOM 4198 O O . GLU A 1 521 ? -15.843 -7.570 3.631 1.00 87.94 521 GLU A O 1
ATOM 4203 N N . ALA A 1 522 ? -17.250 -6.872 2.028 1.00 87.94 522 ALA A N 1
ATOM 4204 C CA . ALA A 1 522 ? -17.755 -8.210 1.704 1.00 87.94 522 ALA A CA 1
ATOM 4205 C C . ALA A 1 522 ? -16.688 -9.099 1.042 1.00 87.94 522 ALA A C 1
ATOM 4207 O O . ALA A 1 522 ? -16.711 -10.317 1.204 1.00 87.94 522 ALA A O 1
ATOM 4208 N N . LEU A 1 523 ? -15.735 -8.492 0.328 1.00 91.31 523 LEU A N 1
ATOM 4209 C CA . LEU A 1 523 ? -14.537 -9.166 -0.173 1.00 91.31 523 LEU A CA 1
ATOM 4210 C C . LEU A 1 523 ? -13.489 -9.395 0.932 1.00 91.31 523 LEU A C 1
ATOM 4212 O O . LEU A 1 523 ? -12.531 -10.136 0.719 1.00 91.31 523 LEU A O 1
ATOM 4216 N N . GLY A 1 524 ? -13.680 -8.815 2.118 1.00 90.00 524 GLY A N 1
ATOM 4217 C CA . GLY A 1 524 ? -12.831 -9.017 3.284 1.00 90.00 524 GLY A CA 1
ATOM 4218 C C . GLY A 1 524 ? -11.651 -8.053 3.374 1.00 90.00 524 GLY A C 1
ATOM 4219 O O . GLY A 1 524 ? -10.634 -8.432 3.954 1.00 90.00 524 GLY A O 1
ATOM 4220 N N . TYR A 1 525 ? -11.748 -6.830 2.836 1.00 93.19 525 TYR A N 1
ATOM 4221 C CA . TYR A 1 525 ? -10.714 -5.798 2.993 1.00 93.19 525 TYR A CA 1
ATOM 4222 C C . TYR A 1 525 ? -11.264 -4.371 3.186 1.00 93.19 525 TYR A C 1
ATOM 4224 O O . TYR A 1 525 ? -12.395 -4.058 2.828 1.00 93.19 525 TYR A O 1
ATOM 4232 N N . GLU A 1 526 ? -10.448 -3.505 3.787 1.00 93.19 526 GLU A N 1
ATOM 4233 C CA . GLU A 1 526 ? -10.709 -2.085 4.051 1.00 93.19 526 GLU A CA 1
ATOM 4234 C C . GLU A 1 526 ? -9.462 -1.235 3.736 1.00 93.19 526 GLU A C 1
ATOM 4236 O O . GLU A 1 526 ? -8.355 -1.760 3.582 1.00 93.19 526 GLU A O 1
ATOM 4241 N N . TYR A 1 527 ? -9.632 0.089 3.663 1.00 94.88 527 TYR A N 1
ATOM 4242 C CA . TYR A 1 527 ? -8.555 1.039 3.366 1.00 94.88 527 TYR A CA 1
ATOM 4243 C C . TYR A 1 527 ? -8.195 1.891 4.575 1.00 94.88 527 TYR A C 1
ATOM 4245 O O . TYR A 1 527 ? -9.040 2.602 5.120 1.00 94.88 527 TYR A O 1
ATOM 4253 N N . VAL A 1 528 ? -6.914 1.888 4.941 1.00 93.06 528 VAL A N 1
ATOM 4254 C CA . VAL A 1 528 ? -6.394 2.649 6.083 1.00 93.06 528 VAL A CA 1
ATOM 4255 C C . VAL A 1 528 ? -5.119 3.374 5.666 1.00 93.06 528 VAL A C 1
ATOM 4257 O O . VAL A 1 528 ? -4.217 2.759 5.127 1.00 93.06 528 VAL A O 1
ATOM 4260 N N . ASP A 1 529 ? -5.021 4.683 5.882 1.00 91.94 529 ASP A N 1
ATOM 4261 C CA . ASP A 1 529 ? -3.840 5.466 5.492 1.00 91.94 529 ASP A CA 1
ATOM 4262 C C . ASP A 1 529 ? -2.603 5.061 6.298 1.00 91.94 529 ASP A C 1
ATOM 4264 O O . ASP A 1 529 ? -1.581 4.671 5.744 1.00 91.94 529 ASP A O 1
ATOM 4268 N N . ALA A 1 530 ? -2.738 5.060 7.619 1.00 90.38 530 ALA A N 1
ATOM 4269 C CA . ALA A 1 530 ? -1.729 4.596 8.557 1.00 90.38 530 ALA A CA 1
ATOM 4270 C C . ALA A 1 530 ? -2.418 3.885 9.724 1.00 90.38 530 ALA A C 1
ATOM 4272 O O . ALA A 1 530 ? -3.577 4.175 10.036 1.00 90.38 530 ALA A O 1
ATOM 4273 N N . ALA A 1 531 ? -1.715 2.972 10.391 1.00 89.94 531 ALA A N 1
ATOM 4274 C CA . ALA A 1 531 ? -2.229 2.335 11.596 1.00 89.94 531 ALA A CA 1
ATOM 4275 C C . ALA A 1 531 ? -1.123 2.033 12.604 1.00 89.94 531 ALA A C 1
ATOM 4277 O O . ALA A 1 531 ? -0.026 1.635 12.216 1.00 89.94 531 ALA A O 1
ATOM 4278 N N . ALA A 1 532 ? -1.448 2.154 13.889 1.00 88.75 532 ALA A N 1
ATOM 4279 C CA . ALA A 1 532 ? -0.642 1.625 14.987 1.00 88.75 532 ALA A CA 1
ATOM 4280 C C . ALA A 1 532 ? -1.420 0.509 15.693 1.00 88.75 532 ALA A C 1
ATOM 4282 O O . ALA A 1 532 ? -2.625 0.659 15.903 1.00 88.75 532 ALA A O 1
ATOM 4283 N N . PHE A 1 533 ? -0.761 -0.596 16.048 1.00 87.75 533 PHE A N 1
ATOM 4284 C CA . PHE A 1 533 ? -1.421 -1.808 16.536 1.00 87.75 533 PHE A CA 1
ATOM 4285 C C . PHE A 1 533 ? -0.732 -2.373 17.782 1.00 87.75 533 PHE A C 1
ATOM 4287 O O . PHE A 1 533 ? 0.479 -2.574 17.802 1.00 87.75 533 PHE A O 1
ATOM 4294 N N . TYR A 1 534 ? -1.502 -2.677 18.821 1.00 87.62 534 TYR A N 1
ATOM 4295 C CA . TYR A 1 534 ? -0.999 -3.064 20.137 1.00 87.62 534 TYR A CA 1
ATOM 4296 C C . TYR A 1 534 ? -1.734 -4.310 20.614 1.00 87.62 534 TYR A C 1
ATOM 4298 O O . TYR A 1 534 ? -2.934 -4.255 20.879 1.00 87.62 534 TYR A O 1
ATOM 4306 N N . VAL A 1 535 ? -1.028 -5.426 20.766 1.00 85.25 535 VAL A N 1
ATOM 4307 C CA . VAL A 1 535 ? -1.562 -6.591 21.481 1.00 85.25 535 VAL A CA 1
ATOM 4308 C C . VAL A 1 535 ? -1.641 -6.257 22.968 1.00 85.25 535 VAL A C 1
ATOM 4310 O O . VAL A 1 535 ? -0.676 -5.764 23.551 1.00 85.25 535 VAL A O 1
ATOM 4313 N N . VAL A 1 536 ? -2.798 -6.508 23.582 1.00 83.44 536 VAL A N 1
ATOM 4314 C CA . VAL A 1 536 ? -3.008 -6.253 25.009 1.00 83.44 536 VAL A CA 1
ATOM 4315 C C . VAL A 1 536 ? -2.327 -7.346 25.824 1.00 83.44 536 VAL A C 1
ATOM 4317 O O . VAL A 1 536 ? -2.632 -8.532 25.691 1.00 83.44 536 VAL A O 1
ATOM 4320 N N . ASP A 1 537 ? -1.418 -6.934 26.704 1.00 74.56 537 ASP A N 1
ATOM 4321 C CA . ASP A 1 537 ? -0.813 -7.818 27.693 1.00 74.56 537 ASP A CA 1
ATOM 4322 C C . ASP A 1 537 ? -1.825 -8.116 28.810 1.00 74.56 537 ASP A C 1
ATOM 4324 O O . ASP A 1 537 ? -2.198 -7.238 29.592 1.00 74.56 537 ASP A O 1
ATOM 4328 N N . LYS A 1 538 ? -2.263 -9.378 28.907 1.00 70.81 538 LYS A N 1
ATOM 4329 C CA . LYS A 1 538 ? -3.228 -9.830 29.925 1.00 70.81 538 LYS A CA 1
ATOM 4330 C C . LYS A 1 538 ? -2.671 -9.818 31.356 1.00 70.81 538 LYS A C 1
ATOM 4332 O O . LYS A 1 538 ? -3.408 -10.133 32.286 1.00 70.81 538 LYS A O 1
ATOM 4337 N N . THR A 1 539 ? -1.399 -9.466 31.552 1.00 66.69 539 THR A N 1
ATOM 4338 C CA . THR A 1 539 ? -0.825 -9.201 32.879 1.00 66.69 539 THR A CA 1
ATOM 4339 C C . THR A 1 539 ? -1.120 -7.787 33.395 1.00 66.69 539 THR A C 1
ATOM 4341 O O . THR A 1 539 ? -0.884 -7.515 34.576 1.00 66.69 539 THR A O 1
ATOM 4344 N N . GLN A 1 540 ? -1.663 -6.886 32.561 1.00 65.31 540 GLN A N 1
ATOM 4345 C CA . GLN A 1 540 ? -2.070 -5.548 32.998 1.00 65.31 540 GLN A CA 1
ATOM 4346 C C . GLN A 1 540 ? -3.224 -5.585 34.017 1.00 65.31 540 GLN A C 1
ATOM 4348 O O . GLN A 1 540 ? -4.064 -6.489 33.977 1.00 65.31 540 GLN A O 1
ATOM 4353 N N . PRO A 1 541 ? -3.310 -4.586 34.923 1.00 66.44 541 PRO A N 1
ATOM 4354 C CA . PRO A 1 541 ? -4.454 -4.430 35.813 1.00 66.44 541 PRO A CA 1
ATOM 4355 C C . PRO A 1 541 ? -5.771 -4.395 35.030 1.00 66.44 541 PRO A C 1
ATOM 4357 O O . PRO A 1 541 ? -5.927 -3.603 34.098 1.00 66.44 541 PRO A O 1
ATOM 4360 N N . ALA A 1 542 ? -6.728 -5.232 35.437 1.00 68.56 542 ALA A N 1
ATOM 4361 C CA . ALA A 1 542 ? -8.032 -5.330 34.791 1.00 68.56 542 ALA A CA 1
ATOM 4362 C C . ALA A 1 542 ? -8.689 -3.949 34.625 1.00 68.56 542 ALA A C 1
ATOM 4364 O O . ALA A 1 542 ? -8.609 -3.090 35.506 1.00 68.56 542 ALA A O 1
ATOM 4365 N N . GLY A 1 543 ? -9.323 -3.731 33.472 1.00 76.50 543 GLY A N 1
ATOM 4366 C CA . GLY A 1 543 ? -10.042 -2.494 33.177 1.00 76.50 543 GLY A CA 1
ATOM 4367 C C . GLY A 1 543 ? -9.162 -1.272 32.907 1.00 76.50 543 GLY A C 1
ATOM 4368 O O . GLY A 1 543 ? -9.689 -0.166 32.852 1.00 76.50 543 GLY A O 1
ATOM 4369 N N . THR A 1 544 ? -7.848 -1.425 32.727 1.00 82.12 544 THR A N 1
ATOM 4370 C CA . THR A 1 544 ? -6.952 -0.312 32.368 1.00 82.12 544 THR A CA 1
ATOM 4371 C C . THR A 1 544 ? -6.017 -0.730 31.256 1.00 82.12 544 THR A C 1
ATOM 4373 O O . THR A 1 544 ? -5.382 -1.770 31.367 1.00 82.12 544 THR A O 1
ATOM 4376 N N . ILE A 1 545 ? -5.919 0.081 30.203 1.00 85.81 545 ILE A N 1
ATOM 4377 C CA . ILE A 1 545 ? -5.001 -0.172 29.091 1.00 85.81 545 ILE A CA 1
ATOM 4378 C C . ILE A 1 545 ? -4.260 1.120 28.779 1.00 85.81 545 ILE A C 1
ATOM 4380 O O . ILE A 1 545 ? -4.873 2.095 28.353 1.00 85.81 545 ILE A O 1
ATOM 4384 N N . ASN A 1 546 ? -2.943 1.114 28.957 1.00 86.00 546 ASN A N 1
ATOM 4385 C CA . ASN A 1 546 ? -2.083 2.233 28.586 1.00 86.00 546 ASN A CA 1
ATOM 4386 C C . ASN A 1 546 ? -1.246 1.841 27.369 1.00 86.00 546 ASN A C 1
ATOM 4388 O O . ASN A 1 546 ? -0.469 0.885 27.418 1.00 86.00 546 ASN A O 1
ATOM 4392 N N . LEU A 1 547 ? -1.392 2.584 26.278 1.00 86.06 547 LEU A N 1
ATOM 4393 C CA . LEU A 1 547 ? -0.537 2.444 25.102 1.00 86.06 547 LEU A CA 1
ATOM 4394 C C . LEU A 1 547 ? 0.726 3.292 25.294 1.00 86.06 547 LEU A C 1
ATOM 4396 O O . LEU A 1 547 ? 0.720 4.267 26.051 1.00 86.06 547 LEU A O 1
ATOM 4400 N N . ASN A 1 548 ? 1.823 2.933 24.631 1.00 83.88 548 ASN A N 1
ATOM 4401 C CA . ASN A 1 548 ? 2.992 3.805 24.544 1.00 83.88 548 ASN A CA 1
ATOM 4402 C C . ASN A 1 548 ? 2.654 5.081 23.766 1.00 83.88 548 ASN A C 1
ATOM 4404 O O . ASN A 1 548 ? 1.764 5.103 22.916 1.00 83.88 548 ASN A O 1
ATOM 4408 N N . ALA A 1 549 ? 3.373 6.159 24.077 1.00 85.19 549 ALA A N 1
ATOM 4409 C CA . ALA A 1 549 ? 3.284 7.388 23.306 1.00 85.19 549 ALA A CA 1
ATOM 4410 C C . ALA A 1 549 ? 3.879 7.158 21.916 1.00 85.19 549 ALA A C 1
ATOM 4412 O O . ALA A 1 549 ? 5.051 6.804 21.797 1.00 85.19 549 ALA A O 1
ATOM 4413 N N . GLU A 1 550 ? 3.078 7.390 20.882 1.00 83.94 550 GLU A N 1
ATOM 4414 C CA . GLU A 1 550 ? 3.453 7.106 19.498 1.00 83.94 550 GLU A CA 1
ATOM 4415 C C . GLU A 1 550 ? 3.327 8.362 18.650 1.00 83.94 550 GLU A C 1
ATOM 4417 O O . GLU A 1 550 ? 2.469 9.216 18.899 1.00 83.94 550 GLU A O 1
ATOM 4422 N N . GLN A 1 551 ? 4.227 8.517 17.680 1.00 89.56 551 GLN A N 1
ATOM 4423 C CA . GLN A 1 551 ? 4.260 9.717 16.855 1.00 89.56 551 GLN A CA 1
ATOM 4424 C C . GLN A 1 551 ? 2.957 9.832 16.061 1.00 89.56 551 GLN A C 1
ATOM 4426 O O . GLN A 1 551 ? 2.551 8.910 15.353 1.00 89.56 551 GLN A O 1
ATOM 4431 N N . ILE A 1 552 ? 2.299 10.987 16.153 1.00 90.56 552 ILE A N 1
ATOM 4432 C CA . ILE A 1 552 ? 1.083 11.242 15.384 1.00 90.56 552 ILE A CA 1
ATOM 4433 C C . ILE A 1 552 ? 1.478 11.370 13.911 1.00 90.56 552 ILE A C 1
ATOM 4435 O O . ILE A 1 552 ? 2.273 12.246 13.553 1.00 90.56 552 ILE A O 1
ATOM 4439 N N . ASN A 1 553 ? 0.893 10.537 13.046 1.00 90.25 553 ASN A N 1
ATOM 4440 C CA . ASN A 1 553 ? 1.080 10.667 11.606 1.00 90.25 553 ASN A CA 1
ATOM 4441 C C . ASN A 1 553 ? 0.288 11.891 11.116 1.00 90.25 553 ASN A C 1
ATOM 4443 O O . ASN A 1 553 ? -0.918 11.831 10.871 1.00 90.25 553 ASN A O 1
ATOM 4447 N N . LYS A 1 554 ? 0.973 13.037 11.034 1.00 88.69 554 LYS A N 1
ATOM 4448 C CA . LYS A 1 554 ? 0.373 14.322 10.647 1.00 88.69 554 LYS A CA 1
ATOM 4449 C C . LYS A 1 554 ? -0.085 14.333 9.190 1.00 88.69 554 LYS A C 1
ATOM 4451 O O . LYS A 1 554 ? -1.102 14.966 8.914 1.00 88.69 554 LYS A O 1
ATOM 4456 N N . THR A 1 555 ? 0.626 13.637 8.297 1.00 87.00 555 THR A N 1
ATOM 4457 C CA . THR A 1 555 ? 0.235 13.493 6.889 1.00 87.00 555 THR A CA 1
ATOM 4458 C C . THR A 1 555 ? -1.110 12.777 6.803 1.00 87.00 555 THR A C 1
ATOM 4460 O O . THR A 1 555 ? -2.076 13.359 6.317 1.00 87.00 555 THR A O 1
ATOM 4463 N N . ALA A 1 556 ? -1.209 11.581 7.391 1.00 89.81 556 ALA A N 1
ATOM 4464 C CA . ALA A 1 556 ? -2.441 10.799 7.431 1.00 89.81 556 ALA A CA 1
ATOM 4465 C C . ALA A 1 556 ? -3.577 11.538 8.160 1.00 89.81 556 ALA A C 1
ATOM 4467 O O . ALA A 1 556 ? -4.731 11.485 7.747 1.00 89.81 556 ALA A O 1
ATOM 4468 N N . LEU A 1 557 ? -3.288 12.281 9.237 1.00 91.00 557 LEU A N 1
ATOM 4469 C CA . LEU A 1 557 ? -4.308 13.059 9.959 1.00 91.00 557 LEU A CA 1
ATOM 4470 C C . LEU A 1 557 ? -4.917 14.190 9.110 1.00 91.00 557 LEU A C 1
ATOM 4472 O O . LEU A 1 557 ? -6.077 14.568 9.324 1.00 91.00 557 LEU A O 1
ATOM 4476 N N . ALA A 1 558 ? -4.135 14.748 8.182 1.00 84.88 558 ALA A N 1
ATOM 4477 C CA . ALA A 1 558 ? -4.566 15.819 7.289 1.00 84.88 558 ALA A CA 1
ATOM 4478 C C . ALA A 1 558 ? -5.457 15.311 6.144 1.00 84.88 558 ALA A C 1
ATOM 4480 O O . ALA A 1 558 ? -6.313 16.058 5.664 1.00 84.88 558 ALA A O 1
ATOM 4481 N N . THR A 1 559 ? -5.272 14.060 5.720 1.00 80.50 559 THR A N 1
ATOM 4482 C CA . THR A 1 559 ? -5.957 13.445 4.572 1.00 80.50 559 THR A CA 1
ATOM 4483 C C . THR A 1 559 ? -7.113 12.531 4.971 1.00 80.50 559 THR A C 1
ATOM 4485 O O . THR A 1 559 ? -8.095 12.456 4.232 1.00 80.50 559 THR A O 1
ATOM 4488 N N . CYS A 1 560 ? -7.035 11.872 6.131 1.00 88.31 560 CYS A N 1
ATOM 4489 C CA . CYS A 1 560 ? -8.038 10.906 6.570 1.00 88.31 560 CYS A CA 1
ATOM 4490 C C . CYS A 1 560 ? -9.412 11.543 6.827 1.00 88.31 560 CYS A C 1
ATOM 4492 O O . CYS A 1 560 ? -9.551 12.699 7.252 1.00 88.31 560 CYS A O 1
ATOM 4494 N N . ARG A 1 561 ? -10.457 10.737 6.627 1.00 87.38 561 ARG A N 1
ATOM 4495 C CA . ARG A 1 561 ? -11.836 11.081 6.977 1.00 87.38 561 ARG A CA 1
ATOM 4496 C C . ARG A 1 561 ? -12.034 11.078 8.487 1.00 87.38 561 ARG A C 1
ATOM 4498 O O . ARG A 1 561 ? -12.673 11.990 9.015 1.00 87.38 561 ARG A O 1
ATOM 4505 N N . ARG A 1 562 ? -11.516 10.051 9.163 1.00 93.62 562 ARG A N 1
ATOM 4506 C CA . ARG A 1 562 ? -11.566 9.908 10.622 1.00 93.62 562 ARG A CA 1
ATOM 4507 C C . ARG A 1 562 ? -10.417 9.053 11.144 1.00 93.62 562 ARG A C 1
ATOM 4509 O O . ARG A 1 562 ? -9.879 8.224 10.418 1.00 93.62 562 ARG A O 1
ATOM 4516 N N . VAL A 1 563 ? -10.094 9.206 12.422 1.00 95.25 563 VAL A N 1
ATOM 4517 C CA . VAL A 1 563 ? -9.197 8.314 13.154 1.00 95.25 563 VAL A CA 1
ATOM 4518 C C . VAL A 1 563 ? -10.011 7.474 14.127 1.00 95.25 563 VAL A C 1
ATOM 4520 O O . VAL A 1 563 ? -10.692 8.009 15.001 1.00 95.25 563 VAL A O 1
ATOM 4523 N N . GLU A 1 564 ? -9.931 6.158 13.976 1.00 94.94 564 GLU A N 1
ATOM 4524 C CA . GLU A 1 564 ? -10.608 5.189 14.830 1.00 94.94 564 GLU A CA 1
ATOM 4525 C C . GLU A 1 564 ? -9.642 4.589 15.846 1.00 94.94 564 GLU A C 1
ATOM 4527 O O . GLU A 1 564 ? -8.637 3.984 15.479 1.00 94.94 564 GLU A O 1
ATOM 4532 N N . LEU A 1 565 ? -9.997 4.683 17.123 1.00 94.62 565 LEU A N 1
ATOM 4533 C CA . LEU A 1 565 ? -9.482 3.798 18.154 1.00 94.62 565 LEU A CA 1
ATOM 4534 C C . LEU A 1 565 ? -10.324 2.518 18.144 1.00 94.62 565 LEU A C 1
ATOM 4536 O O . LEU A 1 565 ? -11.462 2.531 18.614 1.00 94.62 565 LEU A O 1
ATOM 4540 N N . ARG A 1 566 ? -9.785 1.427 17.600 1.00 92.75 566 ARG A N 1
ATOM 4541 C CA . ARG A 1 566 ? -10.468 0.131 17.519 1.00 92.75 566 ARG A CA 1
ATOM 4542 C C . ARG A 1 566 ? -9.988 -0.783 18.642 1.00 92.75 566 ARG A C 1
ATOM 4544 O O . ARG A 1 566 ? -8.795 -1.015 18.800 1.00 92.75 566 ARG A O 1
ATOM 4551 N N . LEU A 1 567 ? -10.929 -1.297 19.418 1.00 91.12 567 LEU A N 1
ATOM 4552 C CA . LEU A 1 567 ? -10.724 -2.338 20.415 1.00 91.12 567 LEU A CA 1
ATOM 4553 C C . LEU A 1 567 ? -11.085 -3.676 19.775 1.00 91.12 567 LEU A C 1
ATOM 4555 O O . LEU A 1 567 ? -12.204 -3.844 19.286 1.00 91.12 567 LEU A O 1
ATOM 4559 N N . HIS A 1 568 ? -10.136 -4.602 19.760 1.00 88.69 568 HIS A N 1
ATOM 4560 C CA . HIS A 1 568 ? -10.224 -5.854 19.020 1.00 88.69 568 HIS A CA 1
ATOM 4561 C C . HIS A 1 568 ? -10.651 -7.012 19.911 1.00 88.69 568 HIS A C 1
ATOM 4563 O O . HIS A 1 568 ? -10.157 -7.166 21.032 1.00 88.69 568 HIS A O 1
ATOM 4569 N N . GLN A 1 569 ? -11.535 -7.850 19.369 1.00 85.56 569 GLN A N 1
ATOM 4570 C CA . GLN A 1 569 ? -11.956 -9.118 19.963 1.00 85.56 569 GLN A CA 1
ATOM 4571 C C . GLN A 1 569 ? -12.477 -8.978 21.403 1.00 85.56 569 GLN A C 1
ATOM 4573 O O . GLN A 1 569 ? -12.215 -9.821 22.262 1.00 85.56 569 GLN A O 1
ATOM 4578 N N . ILE A 1 570 ? -13.263 -7.928 21.664 1.00 86.75 570 ILE A N 1
ATOM 4579 C CA . ILE A 1 570 ? -13.915 -7.725 22.957 1.00 86.75 570 ILE A CA 1
ATOM 4580 C C . ILE A 1 570 ? -14.879 -8.874 23.220 1.00 86.75 570 ILE A C 1
ATOM 4582 O O . ILE A 1 570 ? -15.824 -9.095 22.453 1.00 86.75 570 ILE A O 1
ATOM 4586 N N . LYS A 1 571 ? -14.683 -9.569 24.340 1.00 85.06 571 LYS A N 1
ATOM 4587 C CA . LYS A 1 571 ? -15.659 -10.531 24.854 1.00 85.06 571 LYS A CA 1
ATOM 4588 C C . LYS A 1 571 ? -16.883 -9.793 25.393 1.00 85.06 571 LYS A C 1
ATOM 4590 O O . LYS A 1 571 ? -16.752 -8.786 26.082 1.00 85.06 571 LYS A O 1
ATOM 4595 N N . GLN A 1 572 ? -18.080 -10.314 25.126 1.00 86.38 572 GLN A N 1
ATOM 4596 C CA . GLN A 1 572 ? -19.309 -9.798 25.727 1.00 86.38 572 GLN A CA 1
ATOM 4597 C C . GLN A 1 572 ? -19.205 -9.849 27.268 1.00 86.38 572 GLN A C 1
ATOM 4599 O O . GLN A 1 572 ? -19.098 -10.950 27.820 1.00 86.38 572 GLN A O 1
ATOM 4604 N N . PRO A 1 573 ? -19.229 -8.697 27.968 1.00 87.12 573 PRO A N 1
ATOM 4605 C CA . PRO A 1 573 ? -19.082 -8.685 29.418 1.00 87.12 573 PRO A CA 1
ATOM 4606 C C . PRO A 1 573 ? -20.359 -9.164 30.113 1.00 87.12 573 PRO A C 1
ATOM 4608 O O . PRO A 1 573 ? -21.462 -9.091 29.545 1.00 87.12 573 PRO A O 1
ATOM 4611 N N . THR A 1 574 ? -20.221 -9.641 31.353 1.00 86.06 574 THR A N 1
ATOM 4612 C CA . THR A 1 574 ? -21.377 -9.992 32.186 1.00 86.06 574 THR A CA 1
ATOM 4613 C C . THR A 1 574 ? -21.925 -8.757 32.892 1.00 86.06 574 THR A C 1
ATOM 4615 O O . THR A 1 574 ? -23.141 -8.559 32.906 1.00 86.06 574 THR A O 1
ATOM 4618 N N . GLU A 1 575 ? -21.050 -7.878 33.380 1.00 87.38 575 GLU A N 1
ATOM 4619 C CA . GLU A 1 575 ? -21.420 -6.582 33.949 1.00 87.38 575 GLU A CA 1
ATOM 4620 C C . GLU A 1 575 ? -21.473 -5.477 32.880 1.00 87.38 575 GLU A C 1
ATOM 4622 O O . GLU A 1 575 ? -20.762 -5.509 31.876 1.00 87.38 575 GLU A O 1
ATOM 4627 N N . SER A 1 576 ? -22.337 -4.478 33.087 1.00 91.12 576 SER A N 1
ATOM 4628 C CA . SER A 1 576 ? -22.345 -3.283 32.232 1.00 91.12 576 SER A CA 1
ATOM 4629 C C . SER A 1 576 ? -21.200 -2.349 32.622 1.00 91.12 576 SER A C 1
ATOM 4631 O O . SER A 1 576 ? -20.967 -2.130 33.812 1.00 91.12 576 SER A O 1
ATOM 4633 N N . MET A 1 577 ? -20.514 -1.779 31.632 1.00 91.38 577 MET A N 1
ATOM 4634 C CA . MET A 1 577 ? -19.340 -0.927 31.846 1.00 91.38 577 MET A CA 1
ATOM 4635 C C . MET A 1 577 ? -19.229 0.199 30.813 1.00 91.38 577 MET A C 1
ATOM 4637 O O . MET A 1 577 ? -19.777 0.109 29.713 1.00 91.38 577 MET A O 1
ATOM 4641 N N . TYR A 1 578 ? -18.472 1.236 31.157 1.00 92.19 578 TYR A N 1
ATOM 4642 C CA . TYR A 1 578 ? -18.065 2.319 30.268 1.00 92.19 578 TYR A CA 1
ATOM 4643 C C . TYR A 1 578 ? -16.554 2.284 30.076 1.00 92.19 578 TYR A C 1
ATOM 4645 O O . TYR A 1 578 ? -15.821 2.256 31.055 1.00 92.19 578 TYR A O 1
ATOM 4653 N N . ILE A 1 579 ? -16.076 2.314 28.836 1.00 92.62 579 ILE A N 1
ATOM 4654 C CA . ILE A 1 579 ? -14.648 2.414 28.520 1.00 92.62 579 ILE A CA 1
ATOM 4655 C C . ILE A 1 579 ? -14.368 3.854 28.114 1.00 92.62 579 ILE A C 1
ATOM 4657 O O . ILE A 1 579 ? -14.783 4.278 27.038 1.00 92.62 579 ILE A O 1
ATOM 4661 N N . HIS A 1 580 ? -13.694 4.607 28.974 1.00 93.56 580 HIS A N 1
ATOM 4662 C CA . HIS A 1 580 ? -13.258 5.973 28.702 1.00 93.56 580 HIS A CA 1
ATOM 4663 C C . HIS A 1 580 ? -11.892 5.962 28.019 1.00 93.56 580 HIS A C 1
ATOM 4665 O O . HIS A 1 580 ? -11.002 5.231 28.450 1.00 93.56 580 HIS A O 1
ATOM 4671 N N . ALA A 1 581 ? -11.722 6.790 26.990 1.00 94.06 581 ALA A N 1
ATOM 4672 C CA . ALA A 1 581 ? -10.460 6.967 26.286 1.00 94.06 581 ALA A CA 1
ATOM 4673 C C . ALA A 1 581 ? -9.935 8.393 26.462 1.00 94.06 581 ALA A C 1
ATOM 4675 O O . ALA A 1 581 ? -10.676 9.364 26.285 1.00 94.06 581 ALA A O 1
ATOM 4676 N N . PHE A 1 582 ? -8.644 8.518 26.759 1.00 93.75 582 PHE A N 1
ATOM 4677 C CA . PHE A 1 582 ? -7.952 9.797 26.883 1.00 93.75 582 PHE A CA 1
ATOM 4678 C C . PHE A 1 582 ? -6.675 9.809 26.043 1.00 93.75 582 PHE A C 1
ATOM 4680 O O . PHE A 1 582 ? -6.065 8.766 25.810 1.00 93.75 582 PHE A O 1
ATOM 4687 N N . ILE A 1 583 ? -6.272 11.001 25.604 1.00 92.44 583 ILE A N 1
ATOM 4688 C CA . ILE A 1 583 ? -5.041 11.246 24.848 1.00 92.44 583 ILE A CA 1
ATOM 4689 C C . ILE A 1 583 ? -4.094 12.086 25.701 1.00 92.44 583 ILE A C 1
ATOM 4691 O O . ILE A 1 583 ? -4.468 13.161 26.161 1.00 92.44 583 ILE A O 1
ATOM 4695 N N . ASN A 1 584 ? -2.855 11.622 25.868 1.00 90.94 584 ASN A N 1
ATOM 4696 C CA . ASN A 1 584 ? -1.802 12.290 26.639 1.00 90.94 584 ASN A CA 1
ATOM 4697 C C . ASN A 1 584 ? -2.203 12.570 28.101 1.00 90.94 584 ASN A C 1
ATOM 4699 O O . ASN A 1 584 ? -1.815 13.580 28.699 1.00 90.94 584 ASN A O 1
ATOM 4703 N N . GLU A 1 585 ? -2.978 11.649 28.678 1.00 86.31 585 GLU A N 1
ATOM 4704 C CA . GLU A 1 585 ? -3.339 11.610 30.096 1.00 86.31 585 GLU A CA 1
ATOM 4705 C C . GLU A 1 585 ? -3.009 10.213 30.656 1.00 86.31 585 GLU A C 1
ATOM 4707 O O . GLU A 1 585 ? -3.836 9.305 30.587 1.00 86.31 585 GLU A O 1
ATOM 4712 N N . PRO A 1 586 ? -1.770 9.971 31.119 1.00 70.12 586 PRO A N 1
ATOM 4713 C CA . PRO A 1 586 ? -1.361 8.661 31.636 1.00 70.12 586 PRO A CA 1
ATOM 4714 C C . PRO A 1 586 ? -1.920 8.356 33.033 1.00 70.12 586 PRO A C 1
ATOM 4716 O O . PRO A 1 586 ? -2.041 7.189 33.401 1.00 70.12 586 PRO A O 1
ATOM 4719 N N . SER A 1 587 ? -2.275 9.387 33.804 1.00 73.94 587 SER A N 1
ATOM 4720 C CA . SER A 1 587 ? -2.726 9.276 35.197 1.00 73.94 587 SER A CA 1
ATOM 4721 C C . SER A 1 587 ? -4.250 9.393 35.307 1.00 73.94 587 SER A C 1
ATOM 4723 O O . SER A 1 587 ? -4.765 10.253 36.015 1.00 73.94 587 SER A O 1
ATOM 4725 N N . ILE A 1 588 ? -4.987 8.554 34.568 1.00 76.19 588 ILE A N 1
ATOM 4726 C CA . ILE A 1 588 ? -6.458 8.541 34.641 1.00 76.19 588 ILE A CA 1
ATOM 4727 C C . ILE A 1 588 ? -6.893 7.903 35.961 1.00 76.19 588 ILE A C 1
ATOM 4729 O O . ILE A 1 588 ? -6.856 6.683 36.079 1.00 76.19 588 ILE A O 1
ATOM 4733 N N . GLU A 1 589 ? -7.400 8.673 36.910 1.00 80.19 589 GLU A N 1
ATOM 4734 C CA . GLU A 1 589 ? -8.100 8.155 38.091 1.00 80.19 589 GLU A CA 1
ATOM 4735 C C . GLU A 1 589 ? -9.622 8.063 37.877 1.00 80.19 589 GLU A C 1
ATOM 4737 O O . GLU A 1 589 ? -10.150 8.517 36.857 1.00 80.19 589 GLU A O 1
ATOM 4742 N N . LEU A 1 590 ? -10.341 7.451 38.828 1.00 81.75 590 LEU A N 1
ATOM 4743 C CA . LEU A 1 590 ? -11.802 7.256 38.765 1.00 81.75 590 LEU A CA 1
ATOM 4744 C C . LEU A 1 590 ? -12.577 8.570 38.572 1.00 81.75 590 LEU A C 1
ATOM 4746 O O . LEU A 1 590 ? -13.621 8.581 37.926 1.00 81.75 590 LEU A O 1
ATOM 4750 N N . ASP A 1 591 ? -12.065 9.664 39.127 1.00 81.81 591 ASP A N 1
ATOM 4751 C CA . ASP A 1 591 ? -12.659 10.999 39.106 1.00 81.81 591 ASP A CA 1
ATOM 4752 C C . ASP A 1 591 ? -12.088 11.909 38.008 1.00 81.81 591 ASP A C 1
ATOM 4754 O O . ASP A 1 591 ? -12.395 13.103 37.981 1.00 81.81 591 ASP A O 1
ATOM 4758 N N . THR A 1 592 ? -11.299 11.359 37.073 1.00 87.00 592 THR A N 1
ATOM 4759 C CA . THR A 1 592 ? -10.778 12.126 35.933 1.00 87.00 592 THR A CA 1
ATOM 4760 C C . THR A 1 592 ? -11.936 12.783 35.175 1.00 87.00 592 THR A C 1
ATOM 4762 O O . THR A 1 592 ? -12.819 12.071 34.679 1.00 87.00 592 THR A O 1
ATOM 4765 N N . PRO A 1 593 ? -11.954 14.123 35.034 1.00 87.00 593 PRO A N 1
ATOM 4766 C CA . PRO A 1 593 ? -13.060 14.816 34.387 1.00 87.00 593 PRO A CA 1
ATOM 4767 C C . PRO A 1 593 ? -13.240 14.364 32.935 1.00 87.00 593 PRO A C 1
ATOM 4769 O O . PRO A 1 593 ? -12.275 14.296 32.180 1.00 87.00 593 PRO A O 1
ATOM 4772 N N . VAL A 1 594 ? -14.480 14.090 32.526 1.00 90.06 594 VAL A N 1
ATOM 4773 C CA . VAL A 1 594 ? -14.843 13.817 31.116 1.00 90.06 594 VAL A CA 1
ATOM 4774 C C . VAL A 1 594 ? -15.551 14.999 30.450 1.00 90.06 594 VAL A C 1
ATOM 4776 O O . VAL A 1 594 ? -15.666 15.063 29.229 1.00 90.06 594 VAL A O 1
ATOM 4779 N N . VAL A 1 595 ? -16.024 15.950 31.257 1.00 87.81 595 VAL A N 1
ATOM 4780 C CA . VAL A 1 595 ? -16.608 17.220 30.816 1.00 87.81 595 VAL A CA 1
ATOM 4781 C C . VAL A 1 595 ? -15.532 18.291 30.921 1.00 87.81 595 VAL A C 1
ATOM 4783 O O . VAL A 1 595 ? -14.770 18.293 31.885 1.00 87.81 595 VAL A O 1
ATOM 4786 N N . ASP A 1 596 ? -15.454 19.169 29.920 1.00 86.94 596 ASP A N 1
ATOM 4787 C CA . ASP A 1 596 ? -14.453 20.243 29.822 1.00 86.94 596 ASP A CA 1
ATOM 4788 C C . ASP A 1 596 ? -12.991 19.762 29.920 1.00 86.94 596 ASP A C 1
ATOM 4790 O O . ASP A 1 596 ? -12.087 20.534 30.233 1.00 86.94 596 ASP A O 1
ATOM 4794 N N . ASN A 1 597 ? -12.752 18.486 29.604 1.00 88.88 597 ASN A N 1
ATOM 4795 C CA . ASN A 1 597 ? -11.426 17.895 29.497 1.00 88.88 597 ASN A CA 1
ATOM 4796 C C . ASN A 1 597 ? -11.051 17.736 28.019 1.00 88.88 597 ASN A C 1
ATOM 4798 O O . ASN A 1 597 ? -11.616 16.913 27.300 1.00 88.88 597 ASN A O 1
ATOM 4802 N N . ASP A 1 598 ? -10.078 18.517 27.564 1.00 86.06 598 ASP A N 1
ATOM 4803 C CA . ASP A 1 598 ? -9.607 18.546 26.178 1.00 86.06 598 ASP A CA 1
ATOM 4804 C C . ASP A 1 598 ? -8.716 17.349 25.793 1.00 86.06 598 ASP A C 1
ATOM 4806 O O . ASP A 1 598 ? -8.323 17.206 24.629 1.00 86.06 598 ASP A O 1
ATOM 4810 N N . LYS A 1 599 ? -8.410 16.486 26.764 1.00 90.75 599 LYS A N 1
ATOM 4811 C CA . LYS A 1 599 ? -7.734 15.200 26.583 1.00 90.75 599 LYS A CA 1
ATOM 4812 C C . LYS A 1 599 ? -8.695 14.019 26.548 1.00 90.75 599 LYS A C 1
ATOM 4814 O O . LYS A 1 599 ? -8.291 12.933 26.138 1.00 90.75 599 LYS A O 1
ATOM 4819 N N . PHE A 1 600 ? -9.954 14.199 26.948 1.00 93.56 600 PHE A N 1
ATOM 4820 C CA . PHE A 1 600 ? -10.966 13.153 26.838 1.00 93.56 600 PHE A CA 1
ATOM 4821 C C . PHE A 1 600 ? -11.354 12.957 25.368 1.00 93.56 600 PHE A C 1
ATOM 4823 O O . PHE A 1 600 ? -11.847 13.870 24.703 1.00 93.56 600 PHE A O 1
ATOM 4830 N N . ALA A 1 601 ? -11.113 11.755 24.848 1.00 93.75 601 ALA A N 1
ATOM 4831 C CA . ALA A 1 601 ? -11.360 11.421 23.450 1.00 93.75 601 ALA A CA 1
ATOM 4832 C C . ALA A 1 601 ? -12.773 10.878 23.211 1.00 93.75 601 ALA A C 1
ATOM 4834 O O . ALA A 1 601 ? -13.290 10.979 22.101 1.00 93.75 601 ALA A O 1
ATOM 4835 N N . GLY A 1 602 ? -13.405 10.332 24.250 1.00 93.88 602 GLY A N 1
ATOM 4836 C CA . GLY A 1 602 ? -14.755 9.789 24.195 1.00 93.88 602 GLY A CA 1
ATOM 4837 C C . GLY A 1 602 ? -14.891 8.518 25.022 1.00 93.88 602 GLY A C 1
ATOM 4838 O O . GLY A 1 602 ? -13.995 8.146 25.783 1.00 93.88 602 GLY A O 1
ATOM 4839 N N . TYR A 1 603 ? -16.030 7.846 24.871 1.00 93.50 603 TYR A N 1
ATOM 4840 C CA . TYR A 1 603 ? -16.296 6.600 25.575 1.00 93.50 603 TYR A CA 1
ATOM 4841 C C . TYR A 1 603 ? -17.101 5.605 24.744 1.00 93.50 603 TYR A C 1
ATOM 4843 O O . TYR A 1 603 ? -17.809 5.972 23.807 1.00 93.50 603 TYR A O 1
ATOM 4851 N N . VAL A 1 604 ? -17.021 4.343 25.152 1.00 92.56 604 VAL A N 1
ATOM 4852 C CA . VAL A 1 604 ? -17.865 3.242 24.684 1.00 92.56 604 VAL A CA 1
ATOM 4853 C C . VAL A 1 604 ? -18.690 2.732 25.860 1.00 92.56 604 VAL A C 1
ATOM 4855 O O . VAL A 1 604 ? -18.143 2.501 26.935 1.00 92.56 604 VAL A O 1
ATOM 4858 N N . SER A 1 605 ? -19.991 2.525 25.668 1.00 92.12 605 SER A N 1
ATOM 4859 C CA . SER A 1 605 ? -20.848 1.838 26.637 1.00 92.12 605 SER A CA 1
ATOM 4860 C C . SER A 1 605 ? -21.052 0.379 26.229 1.00 92.12 605 SER A C 1
ATOM 4862 O O . SER A 1 605 ? -21.500 0.078 25.122 1.00 92.12 605 SER A O 1
ATOM 4864 N N . LEU A 1 606 ? -20.722 -0.545 27.131 1.00 89.75 606 LEU A N 1
ATOM 4865 C CA . LEU A 1 606 ? -20.961 -1.973 26.956 1.00 89.75 606 LEU A CA 1
ATOM 4866 C C . LEU A 1 606 ? -22.079 -2.417 27.884 1.00 89.75 606 LEU A C 1
ATOM 4868 O O . LEU A 1 606 ? -21.970 -2.327 29.108 1.00 89.75 606 LEU A O 1
ATOM 4872 N N . TRP A 1 607 ? -23.153 -2.922 27.287 1.00 87.50 607 TRP A N 1
ATOM 4873 C CA . TRP A 1 607 ? -24.258 -3.493 28.036 1.00 87.50 607 TRP A CA 1
ATOM 4874 C C . TRP A 1 607 ? -23.940 -4.942 28.399 1.00 87.50 607 TRP A C 1
ATOM 4876 O O . TRP A 1 607 ? -23.716 -5.769 27.514 1.00 87.50 607 TRP A O 1
ATOM 4886 N N . GLY A 1 608 ? -23.871 -5.220 29.699 1.00 87.06 608 GLY A N 1
ATOM 4887 C CA . GLY A 1 608 ? -23.549 -6.537 30.240 1.00 87.06 608 GLY A CA 1
ATOM 4888 C C . GLY A 1 608 ? -24.703 -7.520 30.086 1.00 87.06 608 GLY A C 1
ATOM 4889 O O . GLY A 1 608 ? -25.862 -7.162 30.285 1.00 87.06 608 GLY A O 1
ATOM 4890 N N . HIS A 1 609 ? -24.383 -8.768 29.746 1.00 84.94 609 HIS A N 1
ATOM 4891 C CA . HIS A 1 609 ? -25.385 -9.809 29.502 1.00 84.94 609 HIS A CA 1
ATOM 4892 C C . HIS A 1 609 ? -25.899 -10.467 30.800 1.00 84.94 609 HIS A C 1
ATOM 4894 O O . HIS A 1 609 ? -26.975 -11.062 30.820 1.00 84.94 609 HIS A O 1
ATOM 4900 N N . GLY A 1 610 ? -25.144 -10.373 31.899 1.00 81.19 610 GLY A N 1
ATOM 4901 C CA . GLY A 1 610 ? -25.415 -11.107 33.135 1.00 81.19 610 GLY A CA 1
ATOM 4902 C C . GLY A 1 610 ? -25.344 -12.630 32.962 1.00 81.19 610 GLY A C 1
ATOM 4903 O O . GLY A 1 610 ? -24.765 -13.153 32.004 1.00 81.19 610 GLY A O 1
ATOM 4904 N N . SER A 1 611 ? -25.940 -13.366 33.904 1.00 81.06 611 SER A N 1
ATOM 4905 C CA . SER A 1 611 ? -26.040 -14.824 33.824 1.00 81.06 611 SER A CA 1
ATOM 4906 C C . SER A 1 611 ? -27.009 -15.247 32.716 1.00 81.06 611 SER A C 1
ATOM 4908 O O . SER A 1 611 ? -28.142 -14.777 32.628 1.00 81.06 611 SER A O 1
ATOM 4910 N N . CYS A 1 612 ? -26.570 -16.162 31.851 1.00 79.75 612 CYS A N 1
ATOM 4911 C CA . CYS A 1 612 ? -27.408 -16.657 30.766 1.00 79.75 612 CYS A CA 1
ATOM 4912 C C . CYS A 1 612 ? -28.509 -17.587 31.297 1.00 79.75 612 CYS A C 1
ATOM 4914 O O . CYS A 1 612 ? -28.218 -18.675 31.788 1.00 79.75 612 CYS A O 1
ATOM 4916 N N . VAL A 1 613 ? -29.773 -17.175 31.158 1.00 78.88 613 VAL A N 1
ATOM 4917 C CA . VAL A 1 613 ? -30.962 -17.967 31.545 1.00 78.88 613 VAL A CA 1
ATOM 4918 C C . VAL A 1 613 ? -31.579 -18.711 30.342 1.00 78.88 613 VAL A C 1
ATOM 4920 O O . VAL A 1 613 ? -32.551 -19.449 30.480 1.00 78.88 613 VAL A O 1
ATOM 4923 N N . GLY A 1 614 ? -31.028 -18.522 29.138 1.00 75.00 614 GLY A N 1
ATOM 4924 C CA . GLY A 1 614 ? -31.522 -19.150 27.911 1.00 75.00 614 GLY A CA 1
ATOM 4925 C C . GLY A 1 614 ? -31.320 -20.671 27.869 1.00 75.00 614 GLY A C 1
ATOM 4926 O O . GLY A 1 614 ? -30.465 -21.224 28.558 1.00 75.00 614 GLY A O 1
ATOM 4927 N N . GLY A 1 615 ? -32.110 -21.351 27.029 1.00 74.38 615 GLY A N 1
ATOM 4928 C CA . GLY A 1 615 ? -31.991 -22.797 26.806 1.00 74.38 615 GLY A CA 1
ATOM 4929 C C . GLY A 1 615 ? -30.639 -23.218 26.198 1.00 74.38 615 GLY A C 1
ATOM 4930 O O . GLY A 1 615 ? -29.868 -22.363 25.746 1.00 74.38 615 GLY A O 1
ATOM 4931 N N . PRO A 1 616 ? -30.334 -24.532 26.157 1.00 74.81 616 PRO A N 1
ATOM 4932 C CA . PRO A 1 616 ? -29.066 -25.045 25.636 1.00 74.81 616 PRO A CA 1
ATOM 4933 C C . PRO A 1 616 ? -28.732 -24.477 24.250 1.00 74.81 616 PRO A C 1
ATOM 4935 O O . PRO A 1 616 ? -29.564 -24.505 23.346 1.00 74.81 616 PRO A O 1
ATOM 4938 N N . GLY A 1 617 ? -27.517 -23.946 24.090 1.00 71.50 617 GLY A N 1
ATOM 4939 C CA . GLY A 1 617 ? -27.054 -23.343 22.835 1.00 71.50 617 GLY A CA 1
ATOM 4940 C C . GLY A 1 617 ? -27.358 -21.849 22.658 1.00 71.50 617 GLY A C 1
ATOM 4941 O O . GLY A 1 617 ? -26.834 -21.257 21.724 1.00 71.50 617 GLY A O 1
ATOM 4942 N N . HIS A 1 618 ? -28.138 -21.209 23.542 1.00 80.38 618 HIS A N 1
ATOM 4943 C CA . HIS A 1 618 ? -28.454 -19.776 23.420 1.00 80.38 618 HIS A CA 1
ATOM 4944 C C . HIS A 1 618 ? -27.210 -18.882 23.559 1.00 80.38 618 HIS A C 1
ATOM 4946 O O . HIS A 1 618 ? -26.933 -18.066 22.683 1.00 80.38 618 HIS A O 1
ATOM 4952 N N . CYS A 1 619 ? -26.440 -19.074 24.636 1.00 80.81 619 CYS A N 1
ATOM 4953 C CA . CYS A 1 619 ? -25.221 -18.303 24.910 1.00 80.81 619 CYS A CA 1
ATOM 4954 C C . CYS A 1 619 ? -23.926 -19.056 24.602 1.00 80.81 619 CYS A C 1
ATOM 4956 O O . CYS A 1 619 ? -22.846 -18.491 24.759 1.00 80.81 619 CYS A O 1
ATOM 4958 N N . ALA A 1 620 ? -24.020 -20.326 24.203 1.00 78.31 620 ALA A N 1
ATOM 4959 C CA . ALA A 1 620 ? -22.849 -21.076 23.784 1.00 78.31 620 ALA A CA 1
ATOM 4960 C C . ALA A 1 620 ? -22.378 -20.502 22.446 1.00 78.31 620 ALA A C 1
ATOM 4962 O O . ALA A 1 620 ? -23.061 -20.641 21.431 1.00 78.31 620 ALA A O 1
ATOM 4963 N N . VAL A 1 621 ? -21.232 -19.825 22.467 1.00 74.94 621 VAL A N 1
ATOM 4964 C CA . VAL A 1 621 ? -20.580 -19.364 21.244 1.00 74.94 621 VAL A CA 1
ATOM 4965 C C . VAL A 1 621 ? -20.172 -20.619 20.459 1.00 74.94 621 VAL A C 1
ATOM 4967 O O . VAL A 1 621 ? -19.509 -21.485 21.038 1.00 74.94 621 VAL A O 1
ATOM 4970 N N . PRO A 1 622 ? -20.608 -20.778 19.194 1.00 67.81 622 PRO A N 1
ATOM 4971 C CA . PRO A 1 622 ? -20.116 -21.852 18.336 1.00 67.81 622 PRO A CA 1
ATOM 4972 C C . PRO A 1 622 ? -18.583 -21.809 18.286 1.00 67.81 622 PRO A C 1
ATOM 4974 O O . PRO A 1 622 ? -18.009 -20.723 18.318 1.00 67.81 622 PRO A O 1
ATOM 4977 N N . GLY A 1 623 ? -17.921 -22.968 18.249 1.00 63.41 623 GLY A N 1
ATOM 4978 C CA . GLY A 1 623 ? -16.460 -23.010 18.133 1.00 63.41 623 GLY A CA 1
ATOM 4979 C C . GLY A 1 623 ? -15.959 -22.338 16.848 1.00 63.41 623 GLY A C 1
ATOM 4980 O O . GLY A 1 623 ? -16.723 -22.165 15.901 1.00 63.41 623 GLY A O 1
ATOM 4981 N N . ASP A 1 624 ? -14.668 -21.999 16.807 1.00 54.94 624 ASP A N 1
ATOM 4982 C CA . ASP A 1 624 ? -14.053 -21.212 15.721 1.00 54.94 624 ASP A CA 1
ATOM 4983 C C . ASP A 1 624 ? -14.143 -21.873 14.327 1.00 54.94 624 ASP A C 1
ATOM 4985 O O . ASP A 1 624 ? -14.038 -21.196 13.303 1.00 54.94 624 ASP A O 1
ATOM 4989 N N . ALA A 1 625 ? -14.383 -23.187 14.267 1.00 55.50 625 ALA A N 1
ATOM 4990 C CA . ALA A 1 625 ? -14.664 -23.898 13.025 1.00 55.50 625 ALA A CA 1
ATOM 4991 C C . ALA A 1 625 ? -16.095 -23.594 12.558 1.00 55.50 625 ALA A C 1
ATOM 4993 O O . ALA A 1 625 ? -17.047 -24.278 12.940 1.00 55.50 625 ALA A O 1
ATOM 4994 N N . ALA A 1 626 ? -16.240 -22.561 11.726 1.00 56.44 626 ALA A N 1
ATOM 4995 C CA . ALA A 1 626 ? -17.481 -22.309 11.011 1.00 56.44 626 ALA A CA 1
ATOM 4996 C C . ALA A 1 626 ? -17.803 -23.524 10.131 1.00 56.44 626 ALA A C 1
ATOM 4998 O O . ALA A 1 626 ? -17.055 -23.857 9.211 1.00 56.44 626 ALA A O 1
ATOM 4999 N N . ASP A 1 627 ? -18.914 -24.199 10.423 1.00 62.84 627 ASP A N 1
ATOM 5000 C CA . ASP A 1 627 ? -19.520 -25.118 9.469 1.00 62.84 627 ASP A CA 1
ATOM 5001 C C . ASP A 1 627 ? -19.861 -24.294 8.211 1.00 62.84 627 ASP A C 1
ATOM 5003 O O . ASP A 1 627 ? -20.590 -23.306 8.326 1.00 62.84 627 ASP A O 1
ATOM 5007 N N . PRO A 1 628 ? -19.337 -24.639 7.020 1.00 60.94 628 PRO A N 1
ATOM 5008 C CA . PRO A 1 628 ? -19.580 -23.878 5.793 1.00 60.94 628 PRO A CA 1
ATOM 5009 C C . PRO A 1 628 ? -21.063 -23.831 5.389 1.00 60.94 628 PRO A C 1
ATOM 5011 O O . PRO A 1 628 ? -21.433 -23.054 4.509 1.00 60.94 628 PRO A O 1
ATOM 5014 N N . TYR A 1 629 ? -21.918 -24.644 6.016 1.00 72.94 629 TYR A N 1
ATOM 5015 C CA . TYR A 1 629 ? -23.367 -24.636 5.836 1.00 72.94 629 TYR A CA 1
ATOM 5016 C C . TYR A 1 629 ? -24.125 -23.892 6.950 1.00 72.94 629 TYR A C 1
ATOM 5018 O O . TYR A 1 629 ? -25.349 -23.758 6.868 1.00 72.94 629 TYR A O 1
ATOM 5026 N N . ASP A 1 630 ? -23.438 -23.389 7.980 1.00 69.88 630 ASP A N 1
ATOM 5027 C CA . ASP A 1 630 ? -24.045 -22.562 9.022 1.00 69.88 630 ASP A CA 1
ATOM 5028 C C . ASP A 1 630 ? -24.223 -21.122 8.530 1.00 69.88 630 ASP A C 1
ATOM 5030 O O . ASP A 1 630 ? -23.348 -20.270 8.641 1.00 69.88 630 ASP A O 1
ATOM 5034 N N . LEU A 1 631 ? -25.405 -20.854 7.976 1.00 70.56 631 LEU A N 1
ATOM 5035 C CA . LEU A 1 631 ? -25.789 -19.539 7.456 1.00 70.56 631 LEU A CA 1
ATOM 5036 C C . LEU A 1 631 ? -26.237 -18.555 8.550 1.00 70.56 631 LEU A C 1
ATOM 5038 O O . LEU A 1 631 ? -26.750 -17.477 8.236 1.00 70.56 631 LEU A O 1
ATOM 5042 N N . ARG A 1 632 ? -26.138 -18.919 9.836 1.00 73.88 632 ARG A N 1
ATOM 5043 C CA . ARG A 1 632 ? -26.510 -18.009 10.924 1.00 73.88 632 ARG A CA 1
ATOM 5044 C C . ARG A 1 632 ? -25.497 -16.871 11.007 1.00 73.88 632 ARG A C 1
ATOM 5046 O O . ARG A 1 632 ? -24.298 -17.060 10.837 1.00 73.88 632 ARG A O 1
ATOM 5053 N N . GLY A 1 633 ? -25.997 -15.678 11.321 1.00 68.19 633 GLY A N 1
ATOM 5054 C CA . GLY A 1 633 ? -25.129 -14.553 11.650 1.00 68.19 633 GLY A CA 1
ATOM 5055 C C . GLY A 1 633 ? -24.297 -14.815 12.916 1.00 68.19 633 GLY A C 1
ATOM 5056 O O . GLY A 1 633 ? -24.580 -15.761 13.661 1.00 68.19 633 GLY A O 1
ATOM 5057 N N . PRO A 1 634 ? -23.301 -13.958 13.199 1.00 73.19 634 PRO A N 1
ATOM 5058 C CA . PRO A 1 634 ? -22.467 -14.076 14.391 1.00 73.19 634 PRO A CA 1
ATOM 5059 C C . PRO A 1 634 ? -23.305 -14.180 15.671 1.00 73.19 634 PRO A C 1
ATOM 5061 O O . PRO A 1 634 ? -24.296 -13.465 15.843 1.00 73.19 634 PRO A O 1
ATOM 5064 N N . ASN A 1 635 ? -22.907 -15.066 16.589 1.00 79.81 635 ASN A N 1
ATOM 5065 C CA . ASN A 1 635 ? -23.557 -15.176 17.895 1.00 79.81 635 ASN A CA 1
ATOM 5066 C C . ASN A 1 635 ? -23.417 -13.847 18.666 1.00 79.81 635 ASN A C 1
ATOM 5068 O O . ASN A 1 635 ? -22.363 -13.221 18.636 1.00 79.81 635 ASN A O 1
ATOM 5072 N N . HIS A 1 636 ? -24.450 -13.427 19.400 1.00 78.62 636 HIS A N 1
ATOM 5073 C CA . HIS A 1 636 ? -24.438 -12.159 20.146 1.00 78.62 636 HIS A CA 1
ATOM 5074 C C . HIS A 1 636 ? -23.368 -12.092 21.256 1.00 78.62 636 HIS A C 1
ATOM 5076 O O . HIS A 1 636 ? -22.965 -10.996 21.645 1.00 78.62 636 HIS A O 1
ATOM 5082 N N . ASN A 1 637 ? -22.888 -13.246 21.734 1.00 81.25 637 ASN A N 1
ATOM 5083 C CA . ASN A 1 637 ? -21.784 -13.370 22.689 1.00 81.25 637 ASN A CA 1
ATOM 5084 C C . ASN A 1 637 ? -20.429 -13.652 22.021 1.00 81.25 637 ASN A C 1
ATOM 5086 O O . ASN A 1 637 ? -19.431 -13.804 22.728 1.00 81.25 637 ASN A O 1
ATOM 5090 N N . ALA A 1 638 ? -20.372 -13.750 20.687 1.00 80.19 638 ALA A N 1
ATOM 5091 C CA . ALA A 1 638 ? -19.101 -13.845 19.980 1.00 80.19 638 ALA A CA 1
ATOM 5092 C C . ALA A 1 638 ? -18.266 -12.582 20.229 1.00 80.19 638 ALA A C 1
ATOM 5094 O O . ALA A 1 638 ? -18.804 -11.486 20.427 1.00 80.19 638 ALA A O 1
ATOM 5095 N N . LYS A 1 639 ? -16.942 -12.748 20.224 1.00 83.50 639 LYS A N 1
ATOM 5096 C CA . LYS A 1 639 ? -16.018 -11.621 20.333 1.00 83.50 639 LYS A CA 1
ATOM 5097 C C . LYS A 1 639 ? -16.240 -10.656 19.170 1.00 83.50 639 LYS A C 1
ATOM 5099 O O . LYS A 1 639 ? -16.526 -11.082 18.051 1.00 83.50 639 LYS A O 1
ATOM 5104 N N . ARG A 1 640 ? -16.138 -9.357 19.446 1.00 82.25 640 ARG A N 1
ATOM 5105 C CA . ARG A 1 640 ? -16.412 -8.303 18.461 1.00 82.25 640 ARG A CA 1
ATOM 5106 C C . ARG A 1 640 ? -15.446 -7.141 18.578 1.00 82.25 640 ARG A C 1
ATOM 5108 O O . ARG A 1 640 ? -14.917 -6.870 19.653 1.00 82.25 640 ARG A O 1
ATOM 5115 N N . ASN A 1 641 ? -15.293 -6.415 17.482 1.00 87.81 641 ASN A N 1
ATOM 5116 C CA . ASN A 1 641 ? -14.523 -5.183 17.467 1.00 87.81 641 ASN A CA 1
ATOM 5117 C C . ASN A 1 641 ? -15.435 -3.993 17.768 1.00 87.81 641 ASN A C 1
ATOM 5119 O O . ASN A 1 641 ? -16.614 -3.994 17.405 1.00 87.81 641 ASN A O 1
ATOM 5123 N N . ILE A 1 642 ? -14.893 -2.977 18.433 1.00 90.00 642 ILE A N 1
ATOM 5124 C CA . ILE A 1 642 ? -15.602 -1.724 18.701 1.00 90.00 642 ILE A CA 1
ATOM 5125 C C . ILE A 1 642 ? -14.672 -0.559 18.393 1.00 90.00 642 ILE A C 1
ATOM 5127 O O . ILE A 1 642 ? -13.554 -0.522 18.895 1.00 90.00 642 ILE A O 1
ATOM 5131 N N . SER A 1 643 ? -15.141 0.395 17.590 1.00 92.25 643 SER A N 1
ATOM 5132 C CA . SER A 1 643 ? -14.383 1.596 17.230 1.00 92.25 643 SER A CA 1
ATOM 5133 C C . SER A 1 643 ? -14.935 2.838 17.932 1.00 92.25 643 SER A C 1
ATOM 5135 O O . SER A 1 643 ? -16.149 3.031 18.009 1.00 92.25 643 SER A O 1
ATOM 5137 N N . LEU A 1 644 ? -14.035 3.713 18.379 1.00 94.75 644 LEU A N 1
ATOM 5138 C CA . LEU A 1 644 ? -14.316 5.072 18.842 1.00 94.75 644 LEU A CA 1
ATOM 5139 C C . LEU A 1 644 ? -13.660 6.078 17.887 1.00 94.75 644 LEU A C 1
ATOM 5141 O O . LEU A 1 644 ? -12.474 5.959 17.588 1.00 94.75 644 LEU A O 1
ATOM 5145 N N . ASP A 1 645 ? -14.407 7.082 17.423 1.00 95.12 645 ASP A N 1
ATOM 5146 C CA . ASP A 1 645 ? -13.844 8.176 16.621 1.00 95.12 645 ASP A CA 1
ATOM 5147 C C . ASP A 1 645 ? -13.102 9.165 17.530 1.00 95.12 645 ASP A C 1
ATOM 5149 O O . ASP A 1 645 ? -13.715 9.878 18.326 1.00 95.12 645 ASP A O 1
ATOM 5153 N N . ILE A 1 646 ? -11.777 9.211 17.396 1.00 94.56 646 ILE A N 1
ATOM 5154 C CA . ILE A 1 646 ? -10.889 10.070 18.190 1.00 94.56 646 ILE A CA 1
ATOM 5155 C C . ILE A 1 646 ? -10.308 11.234 17.374 1.00 94.56 646 ILE A C 1
ATOM 5157 O O . ILE A 1 646 ? -9.395 11.927 17.830 1.00 94.56 646 ILE A O 1
ATOM 5161 N N . THR A 1 647 ? -10.838 11.492 16.172 1.00 93.88 647 THR A N 1
ATOM 5162 C CA . THR A 1 647 ? -10.300 12.481 15.218 1.00 93.88 647 THR A CA 1
ATOM 5163 C C . THR A 1 647 ? -10.155 13.864 15.838 1.00 93.88 647 THR A C 1
ATOM 5165 O O . THR A 1 647 ? -9.113 14.511 15.719 1.00 93.88 647 THR A O 1
ATOM 5168 N N . LYS A 1 648 ? -11.210 14.336 16.515 1.00 92.19 648 LYS A N 1
ATOM 5169 C CA . LYS A 1 648 ? -11.235 15.669 17.130 1.00 92.19 648 LYS A CA 1
ATOM 5170 C C . LYS A 1 648 ? -10.168 15.796 18.218 1.00 92.19 648 LYS A C 1
ATOM 5172 O O . LYS A 1 648 ? -9.491 16.819 18.279 1.00 92.19 648 LYS A O 1
ATOM 5177 N N . ALA A 1 649 ? -10.013 14.763 19.041 1.00 92.25 649 ALA A N 1
ATOM 5178 C CA . ALA A 1 649 ? -9.075 14.759 20.154 1.00 92.25 649 ALA A CA 1
ATOM 5179 C C . ALA A 1 649 ? -7.615 14.707 19.665 1.00 92.25 649 ALA A C 1
ATOM 5181 O O . ALA A 1 649 ? -6.787 15.477 20.147 1.00 92.25 649 ALA A O 1
ATOM 5182 N N . LEU A 1 650 ? -7.307 13.908 18.634 1.00 93.00 650 LEU A N 1
ATOM 5183 C CA . LEU A 1 650 ? -5.973 13.901 18.015 1.00 93.00 650 LEU A CA 1
ATOM 5184 C C . LEU A 1 650 ? -5.635 15.226 17.320 1.00 93.00 650 LEU A C 1
ATOM 5186 O O . LEU A 1 650 ? -4.525 15.733 17.470 1.00 93.00 650 LEU A O 1
ATOM 5190 N N . ARG A 1 651 ? -6.588 15.833 16.599 1.00 92.38 651 ARG A N 1
ATOM 5191 C CA . ARG A 1 651 ? -6.387 17.167 16.003 1.00 92.38 651 ARG A CA 1
ATOM 5192 C C . ARG A 1 651 ? -6.143 18.234 17.072 1.00 92.38 651 ARG A C 1
ATOM 5194 O O . ARG A 1 651 ? -5.296 19.100 16.868 1.00 92.38 651 ARG A O 1
ATOM 5201 N N . ALA A 1 652 ? -6.839 18.157 18.207 1.00 91.19 652 ALA A N 1
ATOM 5202 C CA . ALA A 1 652 ? -6.600 19.044 19.342 1.00 91.19 652 ALA A CA 1
ATOM 5203 C C . ALA A 1 652 ? -5.196 18.845 19.940 1.00 91.19 652 ALA A C 1
ATOM 5205 O O . ALA A 1 652 ? -4.500 19.833 20.156 1.00 91.19 652 ALA A O 1
ATOM 5206 N N . ALA A 1 653 ? -4.739 17.599 20.113 1.00 91.94 653 ALA A N 1
ATOM 5207 C CA . ALA A 1 653 ? -3.376 17.299 20.568 1.00 91.94 653 ALA A CA 1
ATOM 5208 C C . ALA A 1 653 ? -2.308 17.915 19.649 1.00 91.94 653 ALA A C 1
ATOM 5210 O O . ALA A 1 653 ? -1.418 18.631 20.111 1.00 91.94 653 ALA A O 1
ATOM 5211 N N . VAL A 1 654 ? -2.455 17.752 18.330 1.00 92.75 654 VAL A N 1
ATOM 5212 C CA . VAL A 1 654 ? -1.551 18.384 17.354 1.00 92.75 654 VAL A CA 1
ATOM 5213 C C . VAL A 1 654 ? -1.603 19.912 17.446 1.00 92.75 654 VAL A C 1
ATOM 5215 O O . VAL A 1 654 ? -0.555 20.556 17.398 1.00 92.75 654 VAL A O 1
ATOM 5218 N N . ALA A 1 655 ? -2.790 20.505 17.618 1.00 91.50 655 ALA A N 1
ATOM 5219 C CA . ALA A 1 655 ? -2.951 21.952 17.774 1.00 91.50 655 ALA A CA 1
ATOM 5220 C C . ALA A 1 655 ? -2.300 22.501 19.059 1.00 91.50 655 ALA A C 1
ATOM 5222 O O . ALA A 1 655 ? -1.858 23.649 19.070 1.00 91.50 655 ALA A O 1
ATOM 5223 N N . ARG A 1 656 ? -2.181 21.683 20.115 1.00 91.25 656 ARG A N 1
ATOM 5224 C CA . ARG A 1 656 ? -1.421 22.003 21.338 1.00 91.25 656 ARG A CA 1
ATOM 5225 C C . ARG A 1 656 ? 0.097 21.862 21.177 1.00 91.25 656 ARG A C 1
ATOM 5227 O O . ARG A 1 656 ? 0.838 22.207 22.091 1.00 91.25 656 ARG A O 1
ATOM 5234 N N . GLY A 1 657 ? 0.574 21.380 20.029 1.00 92.00 657 GLY A N 1
ATOM 5235 C CA . GLY A 1 657 ? 1.994 21.133 19.786 1.00 92.00 657 GLY A CA 1
ATOM 5236 C C . GLY A 1 657 ? 2.496 19.804 20.351 1.00 92.00 657 GLY A C 1
ATOM 5237 O O . GLY A 1 657 ? 3.705 19.632 20.477 1.00 92.00 657 GLY A O 1
ATOM 5238 N N . GLU A 1 658 ? 1.603 18.863 20.669 1.00 91.88 658 GLU A N 1
ATOM 5239 C CA . GLU A 1 658 ? 1.959 17.518 21.129 1.00 91.88 658 GLU A CA 1
ATOM 5240 C C . GLU A 1 658 ? 2.272 16.633 19.903 1.00 91.88 658 GLU A C 1
ATOM 5242 O O . GLU A 1 658 ? 1.373 16.345 19.110 1.00 91.88 658 GLU A O 1
ATOM 5247 N N . PRO A 1 659 ? 3.537 16.221 19.677 1.00 88.44 659 PRO A N 1
ATOM 5248 C CA . PRO A 1 659 ? 3.907 15.446 18.490 1.00 88.44 659 PRO A CA 1
ATOM 5249 C C . PRO A 1 659 ? 3.559 13.957 18.614 1.00 88.44 659 PRO A C 1
ATOM 5251 O O . PRO A 1 659 ? 3.460 13.271 17.598 1.00 88.44 659 PRO A O 1
ATOM 5254 N N . ASN A 1 660 ? 3.373 13.479 19.845 1.00 91.69 660 ASN A N 1
ATOM 5255 C CA . ASN A 1 660 ? 3.080 12.092 20.172 1.00 91.69 660 ASN A CA 1
ATOM 5256 C C . ASN A 1 660 ? 1.708 12.004 20.845 1.00 91.69 660 ASN A C 1
ATOM 5258 O O . ASN A 1 660 ? 1.318 12.912 21.583 1.00 91.69 660 ASN A O 1
ATOM 5262 N N . ALA A 1 661 ? 1.001 10.904 20.609 1.00 89.56 661 ALA A N 1
ATOM 5263 C CA . ALA A 1 661 ? -0.239 10.562 21.284 1.00 89.56 661 ALA A CA 1
ATOM 5264 C C . ALA A 1 661 ? -0.036 9.284 22.098 1.00 89.56 661 ALA A C 1
ATOM 5266 O O . ALA A 1 661 ? 0.219 8.214 21.550 1.00 89.56 661 ALA A O 1
ATOM 5267 N N . GLN A 1 662 ? -0.169 9.403 23.413 1.00 90.50 662 GLN A N 1
ATOM 5268 C CA . GLN A 1 662 ? -0.358 8.287 24.322 1.00 90.50 662 GLN A CA 1
ATOM 5269 C C . GLN A 1 662 ? -1.854 8.083 24.523 1.00 90.50 662 GLN A C 1
ATOM 5271 O O . GLN A 1 662 ? -2.540 9.020 24.927 1.00 90.50 662 GLN A O 1
ATOM 5276 N N . ILE A 1 663 ? -2.369 6.887 24.252 1.00 90.50 663 ILE A N 1
ATOM 5277 C CA . ILE A 1 663 ? -3.775 6.576 24.522 1.00 90.50 663 ILE A CA 1
ATOM 5278 C C . ILE A 1 663 ? -3.871 5.777 25.808 1.00 90.50 663 ILE A C 1
ATOM 5280 O O . ILE A 1 663 ? -3.213 4.750 25.964 1.00 90.50 663 ILE A O 1
ATOM 5284 N N . SER A 1 664 ? -4.745 6.238 26.688 1.00 90.62 664 SER A N 1
ATOM 5285 C CA . SER A 1 664 ? -5.019 5.603 27.967 1.00 90.62 664 SER A CA 1
ATOM 5286 C C . SER A 1 664 ? -6.511 5.282 28.040 1.00 90.62 664 SER A C 1
ATOM 5288 O O . SER A 1 664 ? -7.357 6.146 27.790 1.00 90.62 664 SER A O 1
ATOM 5290 N N . LEU A 1 665 ? -6.841 4.029 28.344 1.00 90.44 665 LEU A N 1
ATOM 5291 C CA . LEU A 1 665 ? -8.203 3.514 28.434 1.00 90.44 665 LEU A CA 1
ATOM 5292 C C . LEU A 1 665 ? -8.513 3.090 29.861 1.00 90.44 665 LEU A C 1
ATOM 5294 O O . LEU A 1 665 ? -7.710 2.410 30.503 1.00 90.44 665 LEU A O 1
ATOM 5298 N N . ARG A 1 666 ? -9.716 3.424 30.326 1.00 90.44 666 ARG A N 1
ATOM 5299 C CA . ARG A 1 666 ? -10.219 3.008 31.635 1.00 90.44 666 ARG A CA 1
ATOM 5300 C C . ARG A 1 666 ? -11.641 2.476 31.509 1.00 90.44 666 ARG A C 1
ATOM 5302 O O . ARG A 1 666 ? -12.543 3.217 31.132 1.00 90.44 666 ARG A O 1
ATOM 5309 N N . ALA A 1 667 ? -11.839 1.204 31.834 1.00 90.88 667 ALA A N 1
ATOM 5310 C CA . ALA A 1 667 ? -13.152 0.602 31.983 1.00 90.88 667 ALA A CA 1
ATOM 5311 C C . ALA A 1 667 ? -13.667 0.804 33.410 1.00 90.88 667 ALA A C 1
ATOM 5313 O O . ALA A 1 667 ? -13.052 0.374 34.386 1.00 90.88 667 ALA A O 1
ATOM 5314 N N . LEU A 1 668 ? -14.815 1.453 33.514 1.00 90.38 668 LEU A N 1
ATOM 5315 C CA . LEU A 1 668 ? -15.532 1.753 34.742 1.00 90.38 668 LEU A CA 1
ATOM 5316 C C . LEU A 1 668 ? -16.833 0.965 34.764 1.00 90.38 668 LEU A C 1
ATOM 5318 O O . LEU A 1 668 ? -17.429 0.712 33.719 1.00 90.38 668 LEU A O 1
ATOM 5322 N N . ASP A 1 669 ? -17.296 0.584 35.944 1.00 89.25 669 ASP A N 1
ATOM 5323 C CA . ASP A 1 669 ? -18.601 -0.049 36.075 1.00 89.25 669 ASP A CA 1
ATOM 5324 C C . ASP A 1 669 ? -19.761 0.918 35.780 1.00 89.25 669 ASP A C 1
ATOM 5326 O O . ASP A 1 669 ? -19.581 2.122 35.588 1.00 89.25 669 ASP A O 1
ATOM 5330 N N . ALA A 1 670 ? -20.986 0.392 35.750 1.00 87.81 670 ALA A N 1
ATOM 5331 C CA . ALA A 1 670 ? -22.168 1.187 35.430 1.00 87.81 670 ALA A CA 1
ATOM 5332 C C . ALA A 1 670 ? -22.434 2.360 36.399 1.00 87.81 670 ALA A C 1
ATOM 5334 O O . ALA A 1 670 ? -23.117 3.305 36.002 1.00 87.81 670 ALA A O 1
ATOM 5335 N N . SER A 1 671 ? -21.926 2.321 37.640 1.00 87.19 671 SER A N 1
ATOM 5336 C CA . SER A 1 671 ? -22.029 3.445 38.583 1.00 87.19 671 SER A CA 1
ATOM 5337 C C . SER A 1 671 ? -20.882 4.448 38.480 1.00 87.19 671 SER A C 1
ATOM 5339 O O . SER A 1 671 ? -20.954 5.480 39.141 1.00 87.19 671 SER A O 1
ATOM 5341 N N . LEU A 1 672 ? -19.863 4.187 37.652 1.00 85.56 672 LEU A N 1
ATOM 5342 C CA . LEU A 1 672 ? -18.663 5.017 37.490 1.00 85.56 672 LEU A CA 1
ATOM 5343 C C . LEU A 1 672 ? -17.849 5.183 38.784 1.00 85.56 672 LEU A C 1
ATOM 5345 O O . LEU A 1 672 ? -17.073 6.123 38.920 1.00 85.56 672 LEU A O 1
ATOM 5349 N N . THR A 1 673 ? -18.024 4.283 39.754 1.00 84.19 673 THR A N 1
ATOM 5350 C CA . THR A 1 673 ? -17.391 4.395 41.081 1.00 84.19 673 THR A CA 1
ATOM 5351 C C . THR A 1 673 ? -16.260 3.397 41.291 1.00 84.19 673 THR A C 1
ATOM 5353 O O . THR A 1 673 ? -15.560 3.477 42.297 1.00 84.19 673 THR A O 1
ATOM 5356 N N . ARG A 1 674 ? -16.092 2.425 40.389 1.00 85.88 674 ARG A N 1
ATOM 5357 C CA . ARG A 1 674 ? -15.027 1.414 40.461 1.00 85.88 674 ARG A CA 1
ATOM 5358 C C . ARG A 1 674 ? -14.561 1.001 39.068 1.00 85.88 674 ARG A C 1
ATOM 5360 O O . ARG A 1 674 ? -15.292 1.120 38.088 1.00 85.88 674 ARG A O 1
ATOM 5367 N N . ILE A 1 675 ? -13.345 0.464 39.010 1.00 83.00 675 ILE A N 1
ATOM 5368 C CA . ILE A 1 675 ? -12.782 -0.134 37.797 1.00 83.00 675 ILE A CA 1
ATOM 5369 C C . ILE A 1 675 ? -13.511 -1.451 37.505 1.00 83.00 675 ILE A C 1
ATOM 5371 O O . ILE A 1 675 ? -13.666 -2.294 38.396 1.00 83.00 675 ILE A O 1
ATOM 5375 N N . ALA A 1 676 ? -13.944 -1.625 36.257 1.00 81.69 676 ALA A N 1
ATOM 5376 C CA . ALA A 1 676 ? -14.567 -2.856 35.795 1.00 81.69 676 ALA A CA 1
ATOM 5377 C C . ALA A 1 676 ? -13.536 -3.994 35.745 1.00 81.69 676 ALA A C 1
ATOM 5379 O O . ALA A 1 676 ? -12.462 -3.854 35.163 1.00 81.69 676 ALA A O 1
ATOM 5380 N N . GLN A 1 677 ? -13.875 -5.141 36.331 1.00 74.56 677 GLN A N 1
ATOM 5381 C CA . GLN A 1 677 ? -12.957 -6.283 36.456 1.00 74.56 677 GLN A CA 1
ATOM 5382 C C . GLN A 1 677 ? -12.974 -7.220 35.233 1.00 74.56 677 GLN A C 1
ATOM 5384 O O . GLN A 1 677 ? -12.200 -8.169 35.180 1.00 74.56 677 GLN A O 1
ATOM 5389 N N . GLU A 1 678 ? -13.847 -6.969 34.251 1.00 74.81 678 GLU A N 1
ATOM 5390 C CA . GLU A 1 678 ? -14.130 -7.893 33.139 1.00 74.81 678 GLU A CA 1
ATOM 5391 C C . GLU A 1 678 ? -13.771 -7.348 31.746 1.00 74.81 678 GLU A C 1
ATOM 5393 O O . GLU A 1 678 ? -14.275 -7.857 30.743 1.00 74.81 678 GLU A O 1
ATOM 5398 N N . LEU A 1 679 ? -12.931 -6.312 31.639 1.00 83.75 679 LEU A N 1
ATOM 5399 C CA . LEU A 1 679 ? -12.482 -5.851 30.321 1.00 83.75 679 LEU A CA 1
ATOM 5400 C C . LEU A 1 679 ? -11.527 -6.883 29.695 1.00 83.75 679 LEU A C 1
ATOM 5402 O O . LEU A 1 679 ? -10.334 -6.882 29.984 1.00 83.75 679 LEU A O 1
ATOM 5406 N N . ASP A 1 680 ? -12.059 -7.739 28.825 1.00 84.75 680 ASP A N 1
ATOM 5407 C CA . ASP A 1 680 ? -11.298 -8.710 28.029 1.00 84.75 680 ASP A CA 1
ATOM 5408 C C . ASP A 1 680 ? -11.236 -8.224 26.576 1.00 84.75 680 ASP A C 1
ATOM 5410 O O . ASP A 1 680 ? -12.162 -8.432 25.787 1.00 84.75 680 ASP A O 1
ATOM 5414 N N . VAL A 1 681 ? -10.152 -7.509 26.272 1.00 87.50 681 VAL A N 1
ATOM 5415 C CA . VAL A 1 681 ? -9.769 -6.994 24.949 1.00 87.50 681 VAL A CA 1
ATOM 5416 C C . VAL A 1 681 ? -8.474 -7.699 24.559 1.00 87.50 681 VAL A C 1
ATOM 5418 O O . VAL A 1 681 ? -7.578 -7.825 25.393 1.00 87.50 681 VAL A O 1
ATOM 5421 N N . GLU A 1 682 ? -8.343 -8.144 23.312 1.00 86.50 682 GLU A N 1
ATOM 5422 C CA . GLU A 1 682 ? -7.118 -8.832 22.874 1.00 86.50 682 GLU A CA 1
ATOM 5423 C C . GLU A 1 682 ? -6.090 -7.890 22.251 1.00 86.50 682 GLU A C 1
ATOM 5425 O O . GLU A 1 682 ? -4.888 -8.101 22.397 1.00 86.50 682 GLU A O 1
ATOM 5430 N N . ALA A 1 683 ? -6.549 -6.843 21.568 1.00 88.31 683 ALA A N 1
ATOM 5431 C CA . ALA A 1 683 ? -5.680 -5.843 20.967 1.00 88.31 683 ALA A CA 1
ATOM 5432 C C . ALA A 1 683 ? -6.379 -4.483 20.849 1.00 88.31 683 ALA A C 1
ATOM 5434 O O . ALA A 1 683 ? -7.602 -4.371 20.923 1.00 88.31 683 ALA A O 1
ATOM 5435 N N . VAL A 1 684 ? -5.595 -3.435 20.631 1.00 90.06 684 VAL A N 1
ATOM 5436 C CA . VAL A 1 684 ? -6.056 -2.071 20.371 1.00 90.06 684 VAL A CA 1
ATOM 5437 C C . VAL A 1 684 ? -5.348 -1.553 19.125 1.00 90.06 684 VAL A C 1
ATOM 5439 O O . VAL A 1 684 ? -4.173 -1.840 18.920 1.00 90.06 684 VAL A O 1
ATOM 5442 N N . SER A 1 685 ? -6.030 -0.781 18.283 1.00 91.19 685 SER A N 1
ATOM 5443 C CA . SER A 1 685 ? -5.391 -0.095 17.161 1.00 91.19 685 SER A CA 1
ATOM 5444 C C . SER A 1 685 ? -5.868 1.338 16.988 1.00 91.19 685 SER A C 1
ATOM 5446 O O . SER A 1 685 ? -6.989 1.686 17.351 1.00 91.19 685 SER A O 1
ATOM 5448 N N . ILE A 1 686 ? -5.005 2.163 16.405 1.00 92.62 686 ILE A N 1
ATOM 5449 C CA . ILE A 1 686 ? -5.302 3.530 15.980 1.00 92.62 686 ILE A CA 1
ATOM 5450 C C . ILE A 1 686 ? -5.253 3.525 14.457 1.00 92.62 686 ILE A C 1
ATOM 5452 O O . ILE A 1 686 ? -4.166 3.422 13.898 1.00 92.62 686 ILE A O 1
ATOM 5456 N N . ASN A 1 687 ? -6.405 3.612 13.795 1.00 93.25 687 ASN A N 1
ATOM 5457 C CA . ASN A 1 687 ? -6.530 3.506 12.341 1.00 93.25 687 ASN A CA 1
ATOM 5458 C C . ASN A 1 687 ? -6.907 4.865 11.742 1.00 93.25 687 ASN A C 1
ATOM 5460 O O . ASN A 1 687 ? -7.936 5.432 12.104 1.00 93.25 687 ASN A O 1
ATOM 5464 N N . TYR A 1 688 ? -6.116 5.373 10.800 1.00 94.19 688 TYR A N 1
ATOM 5465 C CA . TYR A 1 688 ? -6.412 6.597 10.052 1.00 94.19 688 TYR A CA 1
ATOM 5466 C C . TYR A 1 688 ? -7.231 6.216 8.810 1.00 94.19 688 TYR A C 1
ATOM 5468 O O . TYR A 1 688 ? -6.677 5.828 7.786 1.00 94.19 688 TYR A O 1
ATOM 5476 N N . VAL A 1 689 ? -8.559 6.246 8.918 1.00 91.38 689 VAL A N 1
ATOM 5477 C CA . VAL A 1 689 ? -9.495 5.716 7.911 1.00 91.38 689 VAL A CA 1
ATOM 5478 C C . VAL A 1 689 ? -9.836 6.782 6.866 1.00 91.38 689 VAL A C 1
ATOM 5480 O O . VAL A 1 689 ? -10.089 7.943 7.209 1.00 91.38 689 VAL A O 1
ATOM 5483 N N . ASN A 1 690 ? -9.852 6.384 5.591 1.00 76.00 690 ASN A N 1
ATOM 5484 C CA . ASN A 1 690 ? -10.090 7.263 4.439 1.00 76.00 690 ASN A CA 1
ATOM 5485 C C . ASN A 1 690 ? -11.558 7.390 4.028 1.00 76.00 690 ASN A C 1
ATOM 5487 O O . ASN A 1 690 ? -12.314 6.408 4.184 1.00 76.00 690 ASN A O 1
#

Solvent-accessible surface area (backbone atoms only — not comparable to full-atom values): 39218 Å² total; per-residue (Å²): 142,81,65,75,70,61,54,62,56,59,65,66,66,77,77,65,29,64,45,56,51,46,52,52,56,54,47,69,30,52,71,49,95,64,84,81,58,73,91,71,53,67,72,42,82,78,74,42,53,72,72,52,50,55,69,32,57,60,97,80,42,41,36,44,43,67,81,81,70,78,44,101,79,76,47,79,67,95,60,53,41,24,72,66,6,41,47,50,26,14,59,72,41,32,82,59,17,52,56,85,79,34,71,50,34,62,59,36,99,58,78,79,53,71,69,58,51,50,50,48,36,52,40,43,60,64,71,53,48,74,64,73,76,95,73,86,83,84,80,82,85,77,89,75,96,68,94,75,78,96,72,84,81,63,79,61,38,61,76,68,56,66,68,53,69,53,89,67,67,101,78,70,50,40,64,27,33,24,55,84,53,56,50,75,67,57,51,49,53,48,36,51,36,44,41,52,22,49,63,34,47,85,39,85,83,43,74,65,9,42,56,45,50,7,46,49,40,36,74,50,57,54,73,48,31,61,50,28,65,35,36,51,45,50,51,52,51,55,51,35,51,48,40,24,75,74,42,74,52,52,58,65,32,18,44,66,75,47,45,73,90,48,50,82,70,58,45,89,87,51,80,82,68,67,30,96,68,58,74,76,46,26,40,57,57,50,72,67,61,46,51,48,37,36,72,77,67,62,47,53,66,75,57,46,54,28,50,60,74,44,47,92,46,77,23,63,23,61,63,56,45,32,60,71,32,68,48,54,72,69,58,28,75,77,41,45,68,64,50,50,52,50,38,43,72,74,23,46,41,29,53,80,56,32,23,33,58,34,42,60,36,54,42,95,93,38,90,65,42,61,42,53,39,90,88,78,68,37,52,34,66,36,93,52,36,62,56,82,45,103,51,74,83,63,43,56,66,57,53,52,54,55,57,63,52,80,47,49,45,50,36,41,18,16,49,95,92,48,64,46,36,5,45,45,57,58,51,58,46,46,52,49,29,44,42,41,2,23,37,41,70,71,49,41,53,81,54,48,78,74,56,92,67,90,50,100,72,59,47,53,48,66,9,32,39,57,36,74,58,40,18,50,63,38,62,63,44,54,22,46,50,41,31,54,46,46,52,50,52,54,32,42,72,76,36,75,88,58,67,71,91,58,45,80,42,69,33,67,98,70,86,45,36,38,57,76,46,74,43,54,60,82,75,42,30,46,62,27,42,35,72,49,26,29,62,52,65,86,85,44,55,61,18,49,48,39,42,43,69,38,74,56,60,62,68,42,64,73,69,32,74,43,29,31,43,33,40,31,52,30,48,64,34,49,64,39,31,35,38,38,35,25,44,71,45,89,81,74,55,85,81,58,64,73,71,98,33,82,40,44,37,50,73,47,80,46,82,34,69,50,80,85,84,64,62,95,66,66,76,58,60,76,66,92,75,72,55,94,82,62,83,69,74,84,55,90,57,40,60,40,71,48,73,43,73,31,41,70,33,54,53,45,39,49,74,74,68,44,64,50,46,20,45,25,37,41,26,21,27,76,83,54,79,47,71,24,80,63,65,48,54,50,27,41,33,43,35,24,28,97

Mean predicted aligned error: 15.55 Å

Nearest PDB structures (foldseek):
  6hqi-assembly1_A  TM=4.420E-01  e=8.119E-15  Solanum lycopersicum
  4z14-assembly5_C  TM=4.016E-01  e=3.235E-15  Coreopsis grandiflora
  4z14-assembly7_G  TM=4.119E-01  e=3.501E-14  Coreopsis grandiflora
  4z14-assembly1_D  TM=4.021E-01  e=3.141E-14  Coreopsis grandiflora
  5zre-assembly3_C  TM=3.995E-01  e=6.319E-12  Burkholderia thailandensis E264

InterPro domains:
  IPR002227 Tyrosinase copper-binding domain [PF00264] (212-494)
  IPR002227 Tyrosinase copper-binding domain [PR00092] (223-240)
  IPR002227 Tyrosinase copper-binding domain [PR00092] (252-257)
  IPR002227 Tyrosinase copper-binding domain [PR00092] (428-439)
  IPR002227 Tyrosinase copper-binding domain [PR00092] (473-491)
  IPR002227 Tyrosinase copper-binding domain [PS00497] (223-240)
  IPR002227 Tyrosinase copper-binding domain [PS00498] (474-485)
  IPR008922 Di-copper centre-containing domain superfamily [G3DSA:1.10.1280.10] (135-535)
  IPR008922 Di-copper centre-containing domain superfamily [SSF48056] (172-529)
  IPR050316 Tyrosinase and Hemocyanin [PTHR11474] (154-537)

Secondary structure (DSSP, 8-state):
--SHHHHHHHTTSTT--HHHHHHHHHHHHH-S--S--STT--SHHHHS-HHHHHH-EETTEESSPPPPPPPTT-PPPSS-HHHHSHHHHHHHT-TTTTTTSS--SSSSSSPPPHHHHHHHHHHHHTT--SS----------------------PPPBPP---GGGSPPPTTPPEEEEBGGG--HHHHHHHHHHHHHHHHGGGSTT-TTSHHHHHHHHHHH---SSTTHHHHHHHHHHHHHHHHHTT-TT--PPB--TT-GGGGGGG-TT-TTS-----GGGSB---HHHHHHHHHHH---HHHHHHHHTTTT--BSSHHHHHHHHT--HHHHHHHHHHHHHHHHHH-TT--TT--TT--B-BSTT-TT-BPBPTTT-PBPBPTTGGGGTT-----HHHHHHHHT--SHIIIII--TTSTT--HHIIIIIIHHHHHHH-B-TT--HHHHTT-----TT-TTSB-GGG-TTTGGGSTTHHHHHHHHHHHHHHHHHH-TT---S-TT-EETTTTEEGGGGS-TTTTTEEEEEEEEEEE--TTSPTTEEEBPPEE--HHHHHH-SEEEEEEEEEPPPSS-EEEEEEES-----TT---SS-TTEEEEEEE----S--SPTTSS-PPPSS--TT--PPPPTTS-EEEEEE-HHHHHHHHHTT--EE-EEEEEEETTSSSB-TT---SEEEEEEE-

Organism: Saccharophagus degradans (strain 2-40 / ATCC 43961 / DSM 17024) (NCBI:txid203122)